Protein 3NEH (pdb70)

Solvent-accessible surface area: 24575 Å² total; per-residue (Å²): 97,26,74,0,2,0,3,3,0,9,0,0,61,45,17,25,60,8,183,74,136,50,75,7,66,54,8,134,100,0,9,0,4,20,93,43,1,74,96,0,84,0,25,0,0,0,0,0,1,23,13,55,109,108,40,57,121,130,72,16,58,124,54,0,53,67,0,16,54,24,0,110,123,105,0,14,145,52,46,45,49,1,65,26,0,94,120,21,55,29,8,112,115,22,61,164,96,44,8,0,0,2,2,9,2,19,0,2,46,8,1,28,196,53,64,81,54,0,40,90,12,8,89,28,2,2,10,4,0,3,0,1,60,28,49,45,24,67,0,2,1,0,31,77,53,155,166,26,36,13,19,58,176,38,0,87,57,0,1,125,27,0,23,113,86,85,4,4,0,11,5,2,15,9,3,75,104,0,2,86,45,0,17,147,78,4,100,24,5,2,0,4,2,1,1,0,68,64,56,2,37,18,28,12,6,10,54,50,126,10,1,119,20,0,36,156,55,92,0,0,0,1,0,0,0,23,2,23,18,1,22,84,49,13,83,7,50,19,64,24,0,1,126,1,0,43,26,0,28,135,34,53,0,59,147,8,0,2,0,0,0,13,0,6,37,18,92,71,62,0,143,23,0,65,32,0,5,67,0,35,42,2,7,104,34,0,119,176,75,32,79,127,147,50,2,63,7,2,0,9,108,6,3,34,101,29,11,7,181,113,24,69,0,2,0,2,3,0,8,0,0,59,48,16,13,67,8,146,71,146,50,75,3,61,67,7,130,77,0,9,0,3,17,83,49,2,75,97,0,92,0,26,0,0,0,1,0,1,23,14,56,112,106,39,64,117,132,72,19,56,120,32,0,51,58,0,18,54,24,0,93,124,92,0,15,137,43,53,50,49,5,78,27,0,85,118,21,54,28,9,121,114,24,69,170,91,50,6,0,1,2,2,8,3,16,0,2,43,8,1,28,190,52,68,79,52,0,40,88,10,11,87,28,2,2,10,5,0,2,0,1,60,23,50,47,23,86,0,2,1,0,29,48,58,177,164,18,29,13,19,60,158,36,0,49,58,0,1,122,19,0,24,99,88,82,4,4,0,11,5,3,14,10,2,78,125,0,3,96,69,0,4,135,80,12,107,23,8,3,0,3,3,1,0,0,67,63,41,2,69,13,44,11,5,8,57,44,103,11,1,83,8,0,36,138,68,103,0,1,0,0,0,0,0,30,4,23,14,1,21,89,63,9,51,6,40,17,63,28,0,2,128,0,0,41,36,0,28,138,39,52,0,65,153,11,0,1,0,0,0,12,0,5,38,14,79,53,62,0,118,23,0,72,34,0,5,67,0,38,54,2,8,110,40,0,100,163,79,31,79,130,104,48,3,54,1,2,1,11,68,4,3,62,105,38,14,9,192

Secondary structure (DSSP, 8-state):
---EEEEEE-HHHHHHHHTT---TTT-TT-SS-HHHHHHHTEEEEEEEE---TTS-GGGHHHHHHHHHHHIIIIITTSTTTEEE--SHHHHHT--TT-EEEEEEEESSGGGTT-HHHHHHHHHTTEEEEES-SSSB-SSBBBTT-TT---B-HHHHHHHHHHHHHT-EEE-TTB-HHHHHHHHHH-SSEEESS--BTTTS--TTSB-HHHHHHHHHTT-EEEE---HHHH-TTS--BHHHHHHHHHHHHHTT-GGGEEE---BTS-SS-BBTBSSGGGHHHHHHHHTTTS-HHHHHIIIIIHHHHT---/---EEEEEE-HHHHHHHHTTS--TTT-TT-SS-HHHHHHHTEEEEEEEE---TTS-TTTHHHHHHHHHHHIIIIITTGGGTEEE--SHHHHHT--TT-EEEEEEEE-SGGGTT-HHHHHHHHHTTEEEEES-SSSB-SSBBBTT-TT---B-HHHHHHHHHHHHHT-EEE-TTB-HHHHHHHHHH-SSEEESS--BTTTS--TTSB-HHHHHHHHHTT-EEEE---GGGT-SSS--BHHHHHHHHHHHHHTT-GGGEEE---BTS-SS-BBTBSSGGGHHHHHHHHTTTS-HHHHHIIIIIHHHTT---

B-factor: mean 29.88, std 7.83, range [18.22, 74.86]

Radius of gyration: 25.89 Å; Cα contacts (8 Å, |Δi|>4): 1404; chains: 2; bounding box: 66×72×47 Å

Sequence (618 aa):
SLRVIDTHCDALYKLQAGKGKYTFQDAEELDVNFERLIEAKMLLQGFAIFLDEDIPVEHKWKKAVEQVNIFKQHVLHKGGIIHHVKKWCDLENLPEDKIGAMLTLEGIEPIGRDLDKLTQLLDGGVLSVGLTWNNANLAADGIMEERGAGLTRFGKDIIHLLNERKVFTDVSHLSVKAFWETLEQAEFVIASHSNAKAICSHPRNLDDEQIKAMIEHHDAMIHVVFYPLFTTNNGVADTEDVIRHIDHICELGGLKNIGFGSDFDGIPDHVKGLEHVGKYQSFLETLEKHYTKEEIEGFASRNFLNHLPKSLRVIDTHCDALYKLQAGKGKYTFQDAEELDVNFERLIEAKMLLQGFAIFLDEDIPVEHKWKKAVEQVNIFKQHVLHKGGIIHHVKKWCDLENLPEDKIGAMLTLEGIEPIGRDLDKLTQLLDGGVLSVGLTWNNANLAADGIMEERGAGLTRFGKDIIHLLNERKVFTDVSHLSVKAFWETLEQAEFVIASHSNAKAICSHPRNLDDEQIKAMIEHDAMIHVVFYPLFTTNNGVADTEDVIRHIDHICELGGLKNIGFGSDFDGIPDHVKGLEHVGKYQSFLETLEKHYTKEEIEGFASRNFLNHLPK

CATH classification: 3.20.20.140

Structure (mmCIF, N/CA/C/O backbone):
data_3NEH
#
_entry.id   3NEH
#
_cell.length_a   53.834
_cell.length_b   79.453
_cell.length_c   152.014
_cell.angle_alpha   90.00
_cell.angle_beta   90.00
_cell.angle_gamma   90.00
#
_symmetry.space_group_name_H-M   'P 21 21 21'
#
loop_
_entity.id
_entity.type
_entity.pdbx_description
1 polymer 'Renal dipeptidase family protein'
2 non-polymer '(2R)-3-[(R)-[(1R)-1-amino-3-methylbutyl](hydroxy)phosphoryl]-2-methylpropanoic acid'
3 non-polymer 'ZINC ION'
4 water water
#
loop_
_atom_site.group_PDB
_atom_site.id
_atom_site.type_symbol
_atom_site.label_atom_id
_atom_site.label_alt_id
_atom_site.label_comp_id
_atom_site.label_asym_id
_atom_site.label_entity_id
_atom_site.label_seq_id
_atom_site.pdbx_PDB_ins_code
_atom_site.Cartn_x
_atom_site.Cartn_y
_atom_site.Cartn_z
_atom_site.occupancy
_atom_site.B_iso_or_equiv
_atom_site.auth_seq_id
_atom_site.auth_comp_id
_atom_site.auth_asym_id
_atom_site.auth_atom_id
_atom_site.pdbx_PDB_model_num
ATOM 1 N N . SER A 1 2 ? 20.796 -40.227 -23.108 1.00 43.78 2 SER A N 1
ATOM 2 C CA . SER A 1 2 ? 19.888 -39.094 -23.251 1.00 42.39 2 SER A CA 1
ATOM 3 C C . SER A 1 2 ? 18.470 -39.451 -22.808 1.00 42.48 2 SER A C 1
ATOM 4 O O . SER A 1 2 ? 18.130 -40.623 -22.650 1.00 43.41 2 SER A O 1
ATOM 7 N N . LEU A 1 3 ? 17.642 -38.431 -22.620 1.00 36.24 3 LEU A N 1
ATOM 8 C CA . LEU A 1 3 ? 16.274 -38.627 -22.154 1.00 32.46 3 LEU A CA 1
ATOM 9 C C . LEU A 1 3 ? 15.362 -37.757 -22.995 1.00 31.76 3 LEU A C 1
ATOM 10 O O . LEU A 1 3 ? 15.749 -36.656 -23.365 1.00 33.53 3 LEU A O 1
ATOM 15 N N . ARG A 1 4 ? 14.159 -38.245 -23.302 1.00 31.83 4 ARG A N 1
ATOM 16 C CA . ARG A 1 4 ? 13.181 -37.445 -24.040 1.00 28.89 4 ARG A CA 1
ATOM 17 C C . ARG A 1 4 ? 12.680 -36.288 -23.180 1.00 26.74 4 ARG A C 1
ATOM 18 O O . ARG A 1 4 ? 12.658 -36.385 -21.957 1.00 28.64 4 ARG A O 1
ATOM 26 N N . VAL A 1 5 ? 12.250 -35.209 -23.831 1.00 28.11 5 VAL A N 1
ATOM 27 C CA . VAL A 1 5 ? 11.864 -33.995 -23.116 1.00 26.72 5 VAL A CA 1
ATOM 28 C C . VAL A 1 5 ? 10.417 -33.588 -23.383 1.00 24.41 5 VAL A C 1
ATOM 29 O O . VAL A 1 5 ? 9.938 -33.667 -24.508 1.00 25.98 5 VAL A O 1
ATOM 33 N N . ILE A 1 6 ? 9.724 -33.167 -22.326 1.00 23.71 6 ILE A N 1
ATOM 34 C CA . ILE A 1 6 ? 8.433 -32.523 -22.465 1.00 24.16 6 ILE A CA 1
ATOM 35 C C . ILE A 1 6 ? 8.570 -31.090 -21.958 1.00 22.38 6 ILE A C 1
ATOM 36 O O . ILE A 1 6 ? 8.972 -30.855 -20.817 1.00 24.73 6 ILE A O 1
ATOM 41 N N . ASP A 1 7 ? 8.250 -30.132 -22.813 1.00 22.04 7 ASP A N 1
ATOM 42 C CA . ASP A 1 7 ? 8.319 -28.725 -22.418 1.00 22.85 7 ASP A CA 1
ATOM 43 C C . ASP A 1 7 ? 6.948 -28.128 -22.679 1.00 23.39 7 ASP A C 1
ATOM 44 O O . ASP A 1 7 ? 6.443 -28.216 -23.789 1.00 23.34 7 ASP A O 1
ATOM 49 N N . THR A 1 8 ? 6.329 -27.550 -21.652 1.00 21.57 8 THR A N 1
ATOM 50 C CA . THR A 1 8 ? 4.923 -27.157 -21.745 1.00 20.90 8 THR A CA 1
ATOM 51 C C . THR A 1 8 ? 4.642 -25.797 -22.364 1.00 24.62 8 THR A C 1
ATOM 52 O O . THR A 1 8 ? 3.479 -25.479 -22.619 1.00 24.42 8 THR A O 1
ATOM 56 N N . HIS A 1 9 ? 5.676 -24.995 -22.612 1.00 22.54 9 HIS A N 1
ATOM 57 C CA . HIS A 1 9 ? 5.421 -23.629 -23.060 1.00 24.82 9 HIS A CA 1
ATOM 58 C C . HIS A 1 9 ? 6.501 -22.939 -23.895 1.00 22.90 9 HIS A C 1
ATOM 59 O O . HIS A 1 9 ? 7.564 -22.607 -23.389 1.00 24.99 9 HIS A O 1
ATOM 66 N N . CYS A 1 10 ? 6.204 -22.704 -25.170 1.00 23.52 10 CYS A N 1
ATOM 67 C CA . CYS A 1 10 ? 7.021 -21.803 -25.969 1.00 25.63 10 CYS A CA 1
ATOM 68 C C . CYS A 1 10 ? 6.144 -20.829 -26.759 1.00 22.89 10 CYS A C 1
ATOM 69 O O . CYS A 1 10 ? 4.987 -21.112 -27.036 1.00 23.91 10 CYS A O 1
ATOM 72 N N . ASP A 1 11 ? 6.702 -19.676 -27.113 1.00 24.28 11 ASP A N 1
ATOM 73 C CA . ASP A 1 11 ? 5.962 -18.691 -27.880 1.00 25.82 11 ASP A CA 1
ATOM 74 C C . ASP A 1 11 ? 6.439 -18.597 -29.322 1.00 25.04 11 ASP A C 1
ATOM 75 O O . ASP A 1 11 ? 6.458 -17.519 -29.898 1.00 25.38 11 ASP A O 1
ATOM 80 N N . ALA A 1 12 ? 6.807 -19.732 -29.904 1.00 25.73 12 ALA A N 1
ATOM 81 C CA . ALA A 1 12 ? 7.177 -19.769 -31.317 1.00 25.90 12 ALA A CA 1
ATOM 82 C C . ALA A 1 12 ? 6.097 -19.187 -32.237 1.00 25.96 12 ALA A C 1
ATOM 83 O O . ALA A 1 12 ? 6.416 -18.542 -33.235 1.00 27.13 12 ALA A O 1
ATOM 85 N N . LEU A 1 13 ? 4.826 -19.423 -31.919 1.00 24.60 13 LEU A N 1
ATOM 86 C CA . LEU A 1 13 ? 3.752 -18.955 -32.795 1.00 24.73 13 LEU A CA 1
ATOM 87 C C . LEU A 1 13 ? 3.665 -17.423 -32.796 1.00 24.89 13 LEU A C 1
ATOM 88 O O . LEU A 1 13 ? 3.562 -16.802 -33.846 1.00 25.73 13 LEU A O 1
ATOM 93 N N . TYR A 1 14 ? 3.697 -16.821 -31.612 1.00 24.23 14 TYR A N 1
ATOM 94 C CA . TYR A 1 14 ? 3.749 -15.359 -31.504 1.00 25.54 14 TYR A CA 1
ATOM 95 C C . TYR A 1 14 ? 4.940 -14.800 -32.297 1.00 28.86 14 TYR A C 1
ATOM 96 O O . TYR A 1 14 ? 4.819 -13.795 -32.998 1.00 29.16 14 TYR A O 1
ATOM 105 N N . LYS A 1 15 ? 6.086 -15.464 -32.187 1.00 25.83 15 LYS A N 1
ATOM 106 C CA . LYS A 1 15 ? 7.308 -14.982 -32.826 1.00 28.43 15 LYS A CA 1
ATOM 107 C C . LYS A 1 15 ? 7.260 -15.145 -34.346 1.00 31.81 15 LYS A C 1
ATOM 108 O O . LYS A 1 15 ? 7.576 -14.215 -35.083 1.00 32.12 15 LYS A O 1
ATOM 114 N N . LEU A 1 16 ? 6.856 -16.324 -34.812 1.00 28.86 16 LEU A N 1
ATOM 115 C CA . LEU A 1 16 ? 6.659 -16.543 -36.243 1.00 27.43 16 LEU A CA 1
ATOM 116 C C . LEU A 1 16 ? 5.669 -15.532 -36.806 1.00 31.31 16 LEU A C 1
ATOM 117 O O . LEU A 1 16 ? 5.881 -14.967 -37.885 1.00 29.90 16 LEU A O 1
ATOM 122 N N . GLN A 1 17 ? 4.585 -15.291 -36.077 1.00 28.10 17 GLN A N 1
ATOM 123 C CA . GLN A 1 17 ? 3.587 -14.343 -36.546 1.00 29.06 17 GLN A CA 1
A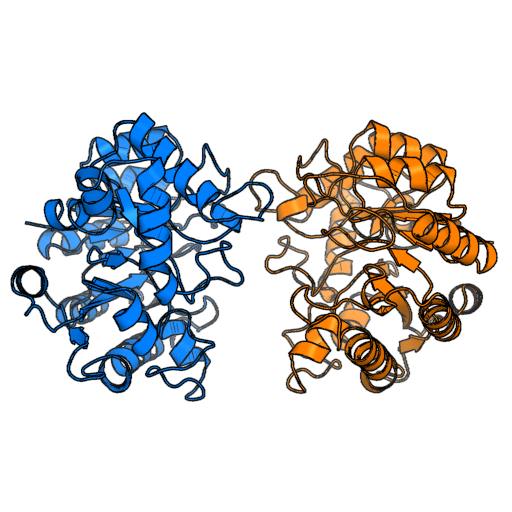TOM 124 C C . GLN A 1 17 ? 4.190 -12.947 -36.672 1.00 30.71 17 GLN A C 1
ATOM 125 O O . GLN A 1 17 ? 3.992 -12.256 -37.671 1.00 30.85 17 GLN A O 1
ATOM 131 N N . ALA A 1 18 ? 4.930 -12.540 -35.650 1.00 30.50 18 ALA A N 1
ATOM 132 C CA . ALA A 1 18 ? 5.520 -11.208 -35.619 1.00 33.71 18 ALA A CA 1
ATOM 133 C C . ALA A 1 18 ? 6.552 -11.057 -36.724 1.00 34.77 18 ALA A C 1
ATOM 134 O O . ALA A 1 18 ? 6.749 -9.966 -37.247 1.00 34.20 18 ALA A O 1
ATOM 136 N N . GLY A 1 19 ? 7.194 -12.167 -37.076 1.00 33.10 19 GLY A N 1
ATOM 137 C CA . GLY A 1 19 ? 8.265 -12.170 -38.054 1.00 38.97 19 GLY A CA 1
ATOM 138 C C . GLY A 1 19 ? 7.789 -11.904 -39.468 1.00 39.01 19 GLY A C 1
ATOM 139 O O . GLY A 1 19 ? 8.566 -11.479 -40.317 1.00 41.38 19 GLY A O 1
ATOM 140 N N . LYS A 1 20 ? 6.512 -12.165 -39.719 1.00 36.86 20 LYS A N 1
ATOM 141 C CA . LYS A 1 20 ? 5.905 -11.908 -41.026 1.00 40.92 20 LYS A CA 1
ATOM 142 C C . LYS A 1 20 ? 6.601 -12.643 -42.170 1.00 41.99 20 LYS A C 1
ATOM 143 O O . LYS A 1 20 ? 6.780 -12.094 -43.263 1.00 42.45 20 LYS A O 1
ATOM 149 N N . GLY A 1 21 ? 6.990 -13.888 -41.915 1.00 41.79 21 GLY A N 1
ATOM 150 C CA . GLY A 1 21 ? 7.581 -14.733 -42.936 1.00 42.96 21 GLY A CA 1
ATOM 151 C C . GLY A 1 21 ? 9.090 -14.647 -43.029 1.00 44.12 21 GLY A C 1
ATOM 152 O O . GLY A 1 21 ? 9.701 -15.288 -43.886 1.00 50.48 21 GLY A O 1
ATOM 153 N N . LYS A 1 22 ? 9.703 -13.859 -42.155 1.00 44.92 22 LYS A N 1
ATOM 154 C CA . LYS A 1 22 ? 11.153 -13.703 -42.179 1.00 45.87 22 LYS A CA 1
ATOM 155 C C . LYS A 1 22 ? 11.858 -14.882 -41.518 1.00 45.09 22 LYS A C 1
ATOM 156 O O . LYS A 1 22 ? 13.040 -15.120 -41.761 1.00 44.82 22 LYS A O 1
ATOM 162 N N . TYR A 1 23 ? 11.133 -15.615 -40.677 1.00 44.85 23 TYR A N 1
ATOM 163 C CA . TYR A 1 23 ? 11.721 -16.745 -39.966 1.00 43.49 23 TYR A CA 1
ATOM 164 C C . TYR A 1 23 ? 11.299 -18.067 -40.581 1.00 43.96 23 TYR A C 1
ATOM 165 O O . TYR A 1 23 ? 10.104 -18.326 -40.748 1.00 45.94 23 TYR A O 1
ATOM 174 N N . THR A 1 24 ? 12.278 -18.903 -40.908 1.00 42.23 24 THR A N 1
ATOM 175 C CA . THR A 1 24 ? 11.995 -20.267 -41.333 1.00 40.62 24 THR A CA 1
ATOM 176 C C . THR A 1 24 ? 12.074 -21.212 -40.131 1.00 38.59 24 THR A C 1
ATOM 177 O O . THR A 1 24 ? 13.126 -21.358 -39.499 1.00 36.20 24 THR A O 1
ATOM 181 N N . PHE A 1 25 ? 10.949 -21.841 -39.805 1.00 38.77 25 PHE A N 1
ATOM 182 C CA . PHE A 1 25 ? 10.888 -22.703 -38.628 1.00 34.36 25 PHE A CA 1
ATOM 183 C C . PHE A 1 25 ? 11.858 -23.877 -38.714 1.00 30.49 25 PHE A C 1
ATOM 184 O O . PHE A 1 25 ? 12.277 -24.418 -37.694 1.00 28.87 25 PHE A O 1
ATOM 192 N N . GLN A 1 26 ? 12.222 -24.272 -39.931 1.00 33.30 26 GLN A N 1
ATOM 193 C CA . GLN A 1 26 ? 13.177 -25.363 -40.100 1.00 31.47 26 GLN A CA 1
ATOM 194 C C . GLN A 1 26 ? 14.477 -25.166 -39.309 1.00 32.82 26 GLN A C 1
ATOM 195 O O . GLN A 1 26 ? 14.974 -26.097 -38.675 1.00 27.55 26 GLN A O 1
ATOM 201 N N . ASP A 1 27 ? 15.033 -23.960 -39.351 1.00 33.16 27 ASP A N 1
ATOM 202 C CA . ASP A 1 27 ? 16.380 -23.768 -38.820 1.00 33.93 27 ASP A CA 1
ATOM 203 C C . ASP A 1 27 ? 16.776 -22.329 -38.501 1.00 37.44 27 ASP A C 1
ATOM 204 O O . ASP A 1 27 ? 17.956 -22.057 -38.292 1.00 37.56 27 ASP A O 1
ATOM 209 N N . ALA A 1 28 ? 15.813 -21.413 -38.455 1.00 35.81 28 ALA A N 1
ATOM 210 C CA . ALA A 1 28 ? 16.136 -20.017 -38.159 1.00 39.96 28 ALA A CA 1
ATOM 211 C C . ALA A 1 28 ? 16.837 -19.908 -36.805 1.00 41.55 28 ALA A C 1
ATOM 212 O O . ALA A 1 28 ? 16.307 -20.360 -35.787 1.00 37.22 28 ALA A O 1
ATOM 214 N N . GLU A 1 29 ? 18.032 -19.325 -36.798 1.00 40.02 29 GLU A N 1
ATOM 215 C CA . GLU A 1 29 ? 18.802 -19.199 -35.561 1.00 41.20 29 GLU A CA 1
ATOM 216 C C . GLU A 1 29 ? 18.127 -18.295 -34.529 1.00 38.99 29 GLU A C 1
ATOM 217 O O . GLU A 1 29 ? 18.328 -18.463 -33.321 1.00 38.13 29 GLU A O 1
ATOM 223 N N . GLU A 1 30 ? 17.321 -17.348 -35.000 1.00 40.67 30 GLU A N 1
ATOM 224 C CA . GLU A 1 30 ? 16.651 -16.409 -34.104 1.00 43.01 30 GLU A CA 1
ATOM 225 C C . GLU A 1 30 ? 15.462 -17.037 -33.383 1.00 42.89 30 GLU A C 1
ATOM 226 O O . GLU A 1 30 ? 14.902 -16.440 -32.460 1.00 40.24 30 GLU A O 1
ATOM 232 N N . LEU A 1 31 ? 15.062 -18.230 -33.816 1.00 36.05 31 LEU A N 1
ATOM 233 C CA . LEU A 1 31 ? 13.975 -18.950 -33.149 1.00 35.13 31 LEU A CA 1
ATOM 234 C C . LEU A 1 31 ? 14.549 -19.887 -32.098 1.00 32.80 31 LEU A C 1
ATOM 235 O O . LEU A 1 31 ? 15.252 -20.832 -32.436 1.00 33.38 31 LEU A O 1
ATOM 240 N N . ASP A 1 32 ? 14.244 -19.625 -30.827 1.00 31.20 32 ASP A N 1
ATOM 241 C CA . ASP A 1 32 ? 14.710 -20.464 -29.734 1.00 27.22 32 ASP A CA 1
ATOM 242 C C . ASP A 1 32 ? 14.244 -21.895 -29.937 1.00 26.75 32 ASP A C 1
ATOM 243 O O . ASP A 1 32 ? 14.932 -22.838 -29.553 1.00 27.09 32 ASP A O 1
ATOM 248 N N . VAL A 1 33 ? 13.044 -22.041 -30.493 1.00 23.86 33 VAL A N 1
ATOM 249 C CA . VAL A 1 33 ? 12.510 -23.346 -30.863 1.00 26.52 33 VAL A CA 1
ATOM 250 C C . VAL A 1 33 ? 12.391 -23.394 -32.383 1.00 26.96 33 VAL A C 1
ATOM 251 O O . VAL A 1 33 ? 11.655 -22.616 -32.975 1.00 28.58 33 VAL A O 1
ATOM 255 N N . ASN A 1 34 ? 13.144 -24.289 -33.006 1.00 26.38 34 ASN A N 1
ATOM 256 C CA . ASN A 1 34 ? 12.980 -24.573 -34.426 1.00 22.81 34 ASN A CA 1
ATOM 257 C C . ASN A 1 34 ? 13.143 -26.071 -34.652 1.00 27.28 34 ASN A C 1
ATOM 258 O O . ASN A 1 34 ? 13.513 -26.796 -33.729 1.00 26.76 34 ASN A O 1
ATOM 263 N N . PHE A 1 35 ? 12.868 -26.533 -35.865 1.00 27.31 35 PHE A N 1
ATOM 264 C CA . PHE A 1 35 ? 12.830 -27.969 -36.135 1.00 27.06 35 PHE A CA 1
ATOM 265 C C . PHE A 1 35 ? 14.145 -28.665 -35.777 1.00 26.60 35 PHE A C 1
ATOM 266 O O . PHE A 1 35 ? 14.149 -29.665 -35.065 1.00 27.30 35 PHE A O 1
ATOM 274 N N . GLU A 1 36 ? 15.267 -28.147 -36.265 1.00 29.94 36 GLU A N 1
ATOM 275 C CA . GLU A 1 36 ? 16.558 -28.765 -35.973 1.00 27.59 36 GLU A CA 1
ATOM 276 C C . GLU A 1 36 ? 16.863 -28.829 -34.474 1.00 27.69 36 GLU A C 1
ATOM 277 O O . GLU A 1 36 ? 17.397 -29.825 -33.972 1.00 27.43 36 GLU A O 1
ATOM 283 N N . ARG A 1 37 ? 16.520 -27.763 -33.762 1.00 27.01 37 ARG A N 1
ATOM 284 C CA . ARG A 1 37 ? 16.771 -27.695 -32.329 1.00 27.70 37 ARG A CA 1
ATOM 285 C C . ARG A 1 37 ? 15.882 -28.634 -31.526 1.00 25.57 37 ARG A C 1
ATOM 286 O O . ARG A 1 37 ? 16.330 -29.205 -30.526 1.00 26.63 37 ARG A O 1
ATOM 294 N N . LEU A 1 38 ? 14.629 -28.791 -31.950 1.00 26.78 38 LEU A N 1
ATOM 295 C CA . LEU A 1 38 ? 13.732 -29.752 -31.299 1.00 25.95 38 LEU A CA 1
ATOM 296 C C . LEU A 1 38 ? 14.290 -31.166 -31.458 1.00 27.36 38 LEU A C 1
ATOM 297 O O . LEU A 1 38 ? 14.237 -31.986 -30.537 1.00 24.56 38 LEU A O 1
ATOM 302 N N . ILE A 1 39 ? 14.845 -31.447 -32.633 1.00 28.06 39 ILE A N 1
ATOM 303 C CA . ILE A 1 39 ? 15.521 -32.725 -32.851 1.00 31.02 39 ILE A CA 1
ATOM 304 C C . ILE A 1 39 ? 16.705 -32.896 -31.910 1.00 27.73 39 ILE A C 1
ATOM 305 O O . ILE A 1 39 ? 16.873 -33.949 -31.284 1.00 26.97 39 ILE A O 1
ATOM 310 N N . GLU A 1 40 ? 17.531 -31.856 -31.811 1.00 27.40 40 GLU A N 1
ATOM 311 C CA . GLU A 1 40 ? 18.689 -31.869 -30.917 1.00 27.89 40 GLU A CA 1
ATOM 312 C C . GLU A 1 40 ? 18.272 -32.112 -29.468 1.00 30.21 40 GLU A C 1
ATOM 313 O O . GLU A 1 40 ? 18.955 -32.818 -28.718 1.00 28.11 40 GLU A O 1
ATOM 319 N N . ALA A 1 41 ? 17.145 -31.519 -29.083 1.00 27.04 41 ALA A N 1
ATOM 320 C CA . ALA A 1 41 ? 16.614 -31.636 -27.723 1.00 26.82 41 ALA A CA 1
ATOM 321 C C . ALA A 1 41 ? 16.100 -33.037 -27.406 1.00 26.02 41 ALA A C 1
ATOM 322 O O . ALA A 1 41 ? 15.897 -33.372 -26.238 1.00 27.87 41 ALA A O 1
ATOM 324 N N . LYS A 1 42 ? 15.874 -33.837 -28.444 1.00 27.42 42 LYS A N 1
ATOM 325 C CA . LYS A 1 42 ? 15.182 -35.118 -28.307 1.00 29.38 42 LYS A CA 1
ATOM 326 C C . LYS A 1 42 ? 13.791 -34.882 -27.718 1.00 28.46 42 LYS A C 1
ATOM 327 O O . LYS A 1 42 ? 13.314 -35.638 -26.861 1.00 28.84 42 LYS A O 1
ATOM 333 N N . MET A 1 43 ? 13.150 -33.815 -28.179 1.00 26.15 43 MET A N 1
ATOM 334 C CA . MET A 1 43 ? 11.837 -33.438 -27.672 1.00 24.99 43 MET A CA 1
ATOM 335 C C . MET A 1 43 ? 10.813 -34.549 -27.888 1.00 29.38 43 MET A C 1
ATOM 336 O O . MET A 1 43 ? 10.779 -35.177 -28.948 1.00 28.15 43 MET A O 1
ATOM 341 N N . LEU A 1 44 ? 9.997 -34.791 -26.861 1.00 27.68 44 LEU A N 1
ATOM 342 C CA . LEU A 1 44 ? 8.883 -35.736 -26.918 1.00 26.75 44 LEU A CA 1
ATOM 343 C C . LEU A 1 44 ? 7.568 -34.982 -27.125 1.00 26.50 44 LEU A C 1
ATOM 344 O O . LEU A 1 44 ? 6.707 -35.412 -27.897 1.00 26.48 44 LEU A O 1
ATOM 349 N N . LEU A 1 45 ? 7.420 -33.852 -26.437 1.00 23.40 45 LEU A N 1
ATOM 350 C CA . LEU A 1 45 ? 6.217 -33.030 -26.566 1.00 21.96 45 LEU A CA 1
ATOM 351 C C . LEU A 1 45 ? 6.561 -31.580 -26.268 1.00 22.26 45 LEU A C 1
ATOM 352 O O . LEU A 1 45 ? 7.084 -31.271 -25.196 1.00 27.28 45 LEU A O 1
ATOM 357 N N . GLN A 1 46 ? 6.275 -30.704 -27.219 1.00 23.08 46 GLN A N 1
ATOM 358 C CA . GLN A 1 46 ? 6.422 -29.269 -27.025 1.00 23.69 46 GLN A CA 1
ATOM 359 C C . GLN A 1 46 ? 5.050 -28.608 -27.041 1.00 25.90 46 GLN A C 1
ATOM 360 O O . GLN A 1 46 ? 4.249 -28.835 -27.958 1.00 23.96 46 GLN A O 1
ATOM 366 N N . GLY A 1 47 ? 4.787 -27.786 -26.030 1.00 23.29 47 GLY A N 1
ATOM 367 C CA . GLY A 1 47 ? 3.572 -26.998 -26.005 1.00 24.73 47 GLY A CA 1
ATOM 368 C C . GLY A 1 47 ? 3.787 -25.698 -26.752 1.00 24.44 47 GLY A C 1
ATOM 369 O O . GLY A 1 47 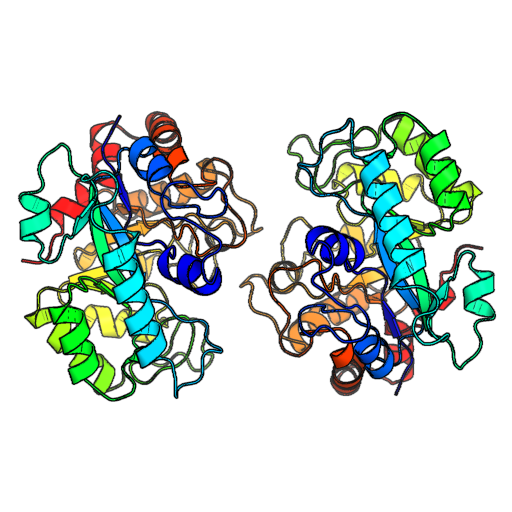? 4.764 -24.990 -26.495 1.00 24.18 47 GLY A O 1
ATOM 370 N N . PHE A 1 48 ? 2.883 -25.396 -27.682 1.00 23.05 48 PHE A N 1
ATOM 371 C CA . PHE A 1 48 ? 2.940 -24.156 -28.447 1.00 23.29 48 PHE A CA 1
ATOM 372 C C . PHE A 1 48 ? 1.796 -23.248 -28.032 1.00 22.73 48 PHE A C 1
ATOM 373 O O . PHE A 1 48 ? 0.641 -23.496 -28.389 1.00 24.04 48 PHE A O 1
ATOM 381 N N . ALA A 1 49 ? 2.120 -22.189 -27.294 1.00 24.08 49 ALA A N 1
ATOM 382 C CA . ALA A 1 49 ? 1.109 -21.258 -26.812 1.00 26.23 49 ALA A CA 1
ATOM 383 C C . ALA A 1 49 ? 0.518 -20.429 -27.938 1.00 26.88 49 ALA A C 1
ATOM 384 O O . ALA A 1 49 ? 1.226 -20.030 -28.871 1.00 24.03 49 ALA A O 1
ATOM 386 N N . ILE A 1 50 ? -0.785 -20.186 -27.841 1.00 23.11 50 ILE A N 1
ATOM 387 C CA . ILE A 1 50 ? -1.468 -19.220 -28.692 1.00 22.36 50 ILE A CA 1
ATOM 388 C C . ILE A 1 50 ? -1.559 -17.940 -27.862 1.00 22.37 50 ILE A C 1
ATOM 389 O O . ILE A 1 50 ? -2.220 -17.921 -26.822 1.00 23.10 50 ILE A O 1
ATOM 394 N N . PHE A 1 51 ? -0.905 -16.876 -28.313 1.00 22.85 51 PHE A N 1
ATOM 395 C CA . PHE A 1 51 ? -0.808 -15.658 -27.507 1.00 23.72 51 PHE A CA 1
ATOM 396 C C . PHE A 1 51 ? -0.677 -14.417 -28.378 1.00 26.28 51 PHE A C 1
ATOM 397 O O . PHE A 1 51 ? 0.178 -14.357 -29.270 1.00 25.67 51 PHE A O 1
ATOM 405 N N . LEU A 1 52 ? -1.522 -13.425 -28.110 1.00 26.02 52 LEU A N 1
ATOM 406 C CA . LEU A 1 52 ? -1.477 -12.171 -28.849 1.00 25.66 52 LEU A CA 1
ATOM 407 C C . LEU A 1 52 ? -1.009 -11.011 -27.968 1.00 31.55 52 LEU A C 1
ATOM 408 O O . LEU A 1 52 ? -1.423 -10.884 -26.811 1.00 31.27 52 LEU A O 1
ATOM 413 N N . ASP A 1 53 ? -0.148 -10.174 -28.536 1.00 28.92 53 ASP A N 1
ATOM 414 C CA . ASP A 1 53 ? 0.264 -8.925 -27.919 1.00 35.47 53 ASP A CA 1
ATOM 415 C C . ASP A 1 53 ? -0.950 -8.210 -27.353 1.00 35.65 53 ASP A C 1
ATOM 416 O O . ASP A 1 53 ? -2.018 -8.190 -27.968 1.00 33.18 53 ASP A O 1
ATOM 421 N N . GLU A 1 54 ? -0.786 -7.606 -26.186 1.00 39.74 54 GLU A N 1
ATOM 422 C CA . GLU A 1 54 ? -1.912 -6.972 -25.518 1.00 42.15 54 GLU A CA 1
ATOM 423 C C . GLU A 1 54 ? -2.455 -5.822 -26.354 1.00 42.26 54 GLU A C 1
ATOM 424 O O . GLU A 1 54 ? -3.528 -5.298 -26.068 1.00 45.87 54 GLU A O 1
ATOM 430 N N . ASP A 1 55 ? -1.718 -5.445 -27.395 1.00 39.93 55 ASP A N 1
ATOM 431 C CA . ASP A 1 55 ? -2.104 -4.314 -28.228 1.00 45.84 55 ASP A CA 1
ATOM 432 C C . ASP A 1 55 ? -2.905 -4.687 -29.486 1.00 47.27 55 ASP A C 1
ATOM 433 O O . ASP A 1 55 ? -3.454 -3.804 -30.148 1.00 47.99 55 ASP A O 1
ATOM 438 N N . ILE A 1 56 ? -2.957 -5.972 -29.836 1.00 36.39 56 ILE A N 1
ATOM 439 C CA . ILE A 1 56 ? -3.916 -6.416 -30.843 1.00 36.05 56 ILE A CA 1
ATOM 440 C C . ILE A 1 56 ? -5.289 -6.067 -30.295 1.00 34.17 56 ILE A C 1
ATOM 441 O O . ILE A 1 56 ? -5.643 -6.521 -29.206 1.00 36.68 56 ILE A O 1
ATOM 446 N N . PRO A 1 57 ? -6.065 -5.258 -31.035 1.00 33.93 57 PRO A N 1
ATOM 447 C CA . PRO A 1 57 ? -7.357 -4.766 -30.535 1.00 32.63 57 PRO A CA 1
ATOM 448 C C . PRO A 1 57 ? -8.334 -5.906 -30.314 1.00 32.48 57 PRO A C 1
ATOM 449 O O . PRO A 1 57 ? -8.210 -6.970 -30.928 1.00 28.29 57 PRO A O 1
ATOM 453 N N . VAL A 1 58 ? -9.324 -5.669 -29.462 1.00 30.26 58 VAL A N 1
ATOM 454 C CA . VAL A 1 58 ? -10.306 -6.682 -29.159 1.00 30.41 58 VAL A CA 1
ATOM 455 C C . VAL A 1 58 ? -11.001 -7.200 -30.425 1.00 32.81 58 VAL A C 1
ATOM 456 O O . VAL A 1 58 ? -11.322 -8.389 -30.536 1.00 33.96 58 VAL A O 1
ATOM 460 N N . GLU A 1 59 ? -11.208 -6.319 -31.397 1.00 31.39 59 GLU A N 1
ATOM 461 C CA . GLU A 1 59 ? -11.952 -6.711 -32.586 1.00 34.40 59 GLU A CA 1
ATOM 462 C C . GLU A 1 59 ? -11.137 -7.586 -33.548 1.00 32.56 59 GLU A C 1
ATOM 463 O O . GLU A 1 59 ? -11.687 -8.158 -34.490 1.00 31.27 59 GLU A O 1
ATOM 469 N N . HIS A 1 60 ? -9.834 -7.706 -33.305 1.00 29.86 60 HIS A N 1
ATOM 470 C CA . HIS A 1 60 ? -9.000 -8.541 -34.166 1.00 29.43 60 HIS A CA 1
ATOM 471 C C . HIS A 1 60 ? -8.379 -9.743 -33.454 1.00 28.87 60 HIS A C 1
ATOM 472 O O . HIS A 1 60 ? -7.678 -10.537 -34.079 1.00 26.07 60 HIS A O 1
ATOM 479 N N . LYS A 1 61 ? -8.637 -9.892 -32.158 1.00 26.17 61 LYS A N 1
ATOM 480 C CA . LYS A 1 61 ? -7.932 -10.923 -31.392 1.00 27.16 61 LYS A CA 1
ATOM 481 C C . LYS A 1 61 ? -8.244 -12.333 -31.895 1.00 25.24 61 LYS A C 1
ATOM 482 O O . LYS A 1 61 ? -7.350 -13.175 -31.989 1.00 26.50 61 LYS A O 1
ATOM 488 N N . TRP A 1 62 ? -9.507 -12.592 -32.212 1.00 25.06 62 TRP A N 1
ATOM 489 C CA . TRP A 1 62 ? -9.896 -13.928 -32.669 1.00 27.61 62 TRP A CA 1
ATOM 490 C C . TRP A 1 62 ? -9.228 -14.276 -33.995 1.00 28.13 62 TRP A C 1
ATOM 491 O O . TRP A 1 62 ? -8.634 -15.346 -34.130 1.00 24.59 62 TRP A O 1
ATOM 502 N N . LYS A 1 63 ? -9.337 -13.374 -34.967 1.00 26.32 63 LYS A N 1
ATOM 503 C CA . LYS A 1 63 ? -8.690 -13.547 -36.268 1.00 25.97 63 LYS A CA 1
ATOM 504 C C . LYS A 1 63 ? -7.197 -13.853 -36.124 1.00 28.31 63 LYS A C 1
ATOM 505 O O . LYS A 1 63 ? -6.681 -14.778 -36.760 1.00 28.30 63 LYS A O 1
ATOM 511 N N . LYS A 1 64 ? -6.508 -13.080 -35.286 1.00 25.49 64 LYS A N 1
ATOM 512 C CA . LYS A 1 64 ? -5.057 -13.245 -35.116 1.00 25.24 64 LYS A CA 1
ATOM 513 C C . LYS A 1 64 ? -4.709 -14.565 -34.423 1.00 24.56 64 LYS A C 1
ATOM 514 O O . LYS A 1 64 ? -3.679 -15.172 -34.716 1.00 26.12 64 LYS A O 1
ATOM 520 N N . ALA A 1 65 ? -5.575 -15.008 -33.520 1.00 25.79 65 ALA A N 1
ATOM 521 C CA . ALA A 1 65 ? -5.401 -16.306 -32.876 1.00 25.11 65 ALA A CA 1
ATOM 522 C C . ALA A 1 65 ? -5.560 -17.428 -33.904 1.00 26.50 65 ALA A C 1
ATOM 523 O O . ALA A 1 65 ? -4.756 -18.358 -33.953 1.00 25.56 65 ALA A O 1
ATOM 525 N N . VAL A 1 66 ? -6.595 -17.337 -34.729 1.00 26.43 66 VAL A N 1
ATOM 526 C CA . VAL A 1 66 ? -6.815 -18.337 -35.770 1.00 25.21 66 VAL A CA 1
ATOM 527 C C . VAL A 1 66 ? -5.613 -18.359 -36.720 1.00 26.33 66 VAL A C 1
ATOM 528 O O . VAL A 1 66 ? -5.166 -19.419 -37.152 1.00 25.37 66 VAL A O 1
ATOM 532 N N . GLU A 1 67 ? -5.078 -17.183 -37.010 1.00 24.78 67 GLU A N 1
ATOM 533 C CA . GLU A 1 67 ? -3.853 -17.066 -37.793 1.00 25.94 67 GLU A CA 1
ATOM 534 C C . GLU A 1 67 ? -2.692 -17.842 -37.171 1.00 27.02 67 GLU A C 1
ATOM 535 O O . GLU A 1 67 ? -1.935 -18.505 -37.873 1.00 26.27 67 GLU A O 1
ATOM 541 N N . GLN A 1 68 ? -2.541 -17.756 -35.853 1.00 25.04 68 GLN A N 1
ATOM 542 C CA . GLN A 1 68 ? -1.488 -18.511 -35.183 1.00 23.31 68 GLN A CA 1
ATOM 543 C C . GLN A 1 68 ? -1.728 -20.009 -35.302 1.00 24.07 68 GLN A C 1
ATOM 544 O O . GLN A 1 68 ? -0.789 -20.774 -35.498 1.00 24.97 68 GLN A O 1
ATOM 550 N N . VAL A 1 69 ? -2.983 -20.429 -35.181 1.00 24.19 69 VAL A N 1
ATOM 551 C CA . VAL A 1 69 ? -3.299 -21.845 -35.332 1.00 21.20 69 VAL A CA 1
ATOM 552 C C . VAL A 1 69 ? -2.951 -22.274 -36.768 1.00 28.01 69 VAL A C 1
ATOM 553 O O . VAL A 1 69 ? -2.445 -23.373 -37.001 1.00 27.20 69 VAL A O 1
ATOM 557 N N . ASN A 1 70 ? -3.204 -21.394 -37.726 1.00 23.66 70 ASN A N 1
ATOM 558 C CA . ASN A 1 70 ? -2.862 -21.700 -39.115 1.00 27.72 70 ASN A CA 1
ATOM 559 C C . ASN A 1 70 ? -1.355 -21.754 -39.380 1.00 30.76 70 ASN A C 1
ATOM 560 O O . ASN A 1 70 ? -0.878 -22.601 -40.144 1.00 30.86 70 ASN A O 1
ATOM 565 N N . ILE A 1 71 ? -0.608 -20.859 -38.740 1.00 25.25 71 ILE A N 1
ATOM 566 C CA . ILE A 1 71 ? 0.855 -20.918 -38.766 1.00 26.62 71 ILE A CA 1
ATOM 567 C C . ILE A 1 71 ? 1.337 -22.253 -38.223 1.00 28.67 71 ILE A C 1
ATOM 568 O O . ILE A 1 71 ? 2.218 -22.881 -38.804 1.00 27.55 71 ILE A O 1
ATOM 573 N N . PHE A 1 72 ? 0.760 -22.679 -37.101 1.00 25.03 72 PHE A N 1
ATOM 574 C CA . PHE A 1 72 ? 1.060 -23.985 -36.511 1.00 26.88 72 PHE A CA 1
ATOM 575 C C . PHE A 1 72 ? 0.838 -25.124 -37.518 1.00 29.48 72 PHE A C 1
ATOM 576 O O . PHE A 1 72 ? 1.700 -25.987 -37.701 1.00 29.57 72 PHE A O 1
ATOM 584 N N . LYS A 1 73 ? -0.316 -25.109 -38.178 1.00 26.99 73 LYS A N 1
ATOM 585 C CA . LYS A 1 73 ? -0.698 -26.173 -39.100 1.00 29.84 73 LYS A CA 1
ATOM 586 C C . LYS A 1 73 ? 0.145 -26.162 -40.370 1.00 32.49 73 LYS A C 1
ATOM 587 O O . LYS A 1 73 ? 0.484 -27.209 -40.921 1.00 31.31 73 LYS A O 1
ATOM 593 N N . GLN A 1 74 ? 0.463 -24.972 -40.852 1.00 28.72 74 GLN A N 1
ATOM 594 C CA . GLN A 1 74 ? 1.136 -24.860 -42.144 1.00 32.74 74 GLN A CA 1
ATOM 595 C C . GLN A 1 74 ? 2.664 -24.876 -42.075 1.00 33.90 74 GLN A C 1
ATOM 596 O O . GLN A 1 74 ? 3.325 -25.348 -43.003 1.00 34.96 74 GLN A O 1
ATOM 602 N N . HIS A 1 75 ? 3.229 -24.373 -40.985 1.00 32.00 75 HIS A N 1
ATOM 603 C CA . HIS A 1 75 ? 4.674 -24.155 -40.928 1.00 34.10 75 HIS A CA 1
ATOM 604 C C . HIS A 1 75 ? 5.389 -24.954 -39.847 1.00 35.54 75 HIS A C 1
ATOM 605 O O . HIS A 1 75 ? 6.582 -25.277 -39.974 1.00 32.05 75 HIS A O 1
ATOM 612 N N . VAL A 1 76 ? 4.657 -25.302 -38.794 1.00 28.35 76 VAL A N 1
ATOM 613 C CA . VAL A 1 76 ? 5.213 -26.152 -37.758 1.00 29.68 76 VAL A CA 1
ATOM 614 C C . VAL A 1 76 ? 4.892 -27.610 -38.036 1.00 33.73 76 VAL A C 1
ATOM 615 O O . VAL A 1 76 ? 5.784 -28.451 -38.100 1.00 33.36 76 VAL A O 1
ATOM 619 N N . LEU A 1 77 ? 3.606 -27.907 -38.188 1.00 33.72 77 LEU A N 1
ATOM 620 C CA . LEU A 1 77 ? 3.152 -29.280 -38.355 1.00 36.90 77 LEU A CA 1
ATOM 621 C C . LEU A 1 77 ? 3.664 -29.933 -39.620 1.00 42.81 77 LEU A C 1
ATOM 622 O O . LEU A 1 77 ? 3.834 -29.279 -40.648 1.00 40.14 77 LEU A O 1
ATOM 627 N N . HIS A 1 78 ? 3.871 -31.244 -39.526 1.00 47.24 78 HIS A N 1
ATOM 628 C CA . HIS A 1 78 ? 4.400 -32.044 -40.621 1.00 54.16 78 HIS A CA 1
ATOM 629 C C . HIS A 1 78 ? 5.679 -31.405 -41.126 1.00 55.47 78 HIS A C 1
ATOM 630 O O . HIS A 1 78 ? 5.991 -31.451 -42.319 1.00 58.67 78 HIS A O 1
ATOM 637 N N . LYS A 1 79 ? 6.396 -30.783 -40.190 1.00 53.71 79 LYS A N 1
ATOM 638 C CA . LYS A 1 79 ? 7.772 -30.375 -40.405 1.00 51.70 79 LYS A CA 1
ATOM 639 C C . LYS A 1 79 ? 8.592 -31.645 -40.232 1.00 52.88 79 LYS A C 1
ATOM 640 O O . LYS A 1 79 ? 8.559 -32.280 -39.169 1.00 49.04 79 LYS A O 1
ATOM 646 N N . GLY A 1 80 ? 9.293 -32.039 -41.291 1.00 48.47 80 GLY A N 1
ATOM 647 C CA . GLY A 1 80 ? 10.052 -33.276 -41.274 1.00 48.10 80 GLY A CA 1
ATOM 648 C C . GLY A 1 80 ? 9.208 -34.534 -41.149 1.00 49.38 80 GLY A C 1
ATOM 649 O O . GLY A 1 80 ? 9.757 -35.617 -40.932 1.00 54.88 80 GLY A O 1
ATOM 650 N N . GLY A 1 81 ? 7.884 -34.394 -41.290 1.00 54.14 81 GLY A N 1
ATOM 651 C CA . GLY A 1 81 ? 6.933 -35.486 -41.085 1.00 49.47 81 GLY A CA 1
ATOM 652 C C . GLY A 1 81 ? 6.948 -35.919 -39.631 1.00 45.34 81 GLY A C 1
ATOM 653 O O . GLY A 1 81 ? 6.053 -36.601 -39.120 1.00 45.02 81 GLY A O 1
ATOM 654 N N . ILE A 1 82 ? 7.990 -35.464 -38.961 1.00 36.75 82 ILE A N 1
ATOM 655 C CA . ILE A 1 82 ? 8.313 -35.859 -37.609 1.00 35.98 82 ILE A CA 1
ATOM 656 C C . ILE A 1 82 ? 7.445 -35.128 -36.585 1.00 32.90 82 ILE A C 1
ATOM 657 O O . ILE A 1 82 ? 6.993 -35.735 -35.621 1.00 31.75 82 ILE A O 1
ATOM 662 N N . ILE A 1 83 ? 7.201 -33.836 -36.796 1.00 33.35 83 ILE A N 1
ATOM 663 C CA . ILE A 1 83 ? 6.344 -33.095 -35.864 1.00 32.45 83 ILE A CA 1
ATOM 664 C C . ILE A 1 83 ? 4.913 -33.583 -36.013 1.00 34.90 83 ILE A C 1
ATOM 665 O O . ILE A 1 83 ? 4.280 -33.402 -37.063 1.00 33.41 83 ILE A O 1
ATOM 670 N N . HIS A 1 84 ? 4.407 -34.207 -34.956 1.00 29.53 84 HIS A N 1
ATOM 671 C CA . HIS A 1 84 ? 3.088 -34.823 -34.987 1.00 29.26 84 HIS A CA 1
ATOM 672 C C . HIS A 1 84 ? 2.135 -34.087 -34.053 1.00 28.71 84 HIS A C 1
ATOM 673 O O . HIS A 1 84 ? 2.453 -33.856 -32.885 1.00 29.57 84 HIS A O 1
ATOM 680 N N . HIS A 1 85 ? 0.964 -33.730 -34.557 1.00 28.50 85 HIS A N 1
ATOM 681 C CA . HIS A 1 85 ? 0.019 -32.985 -33.742 1.00 27.98 85 HIS A CA 1
ATOM 682 C C . HIS A 1 85 ? -0.653 -33.884 -32.711 1.00 26.51 85 HIS A C 1
ATOM 683 O O . HIS A 1 85 ? -1.425 -34.778 -33.057 1.00 29.49 85 HIS A O 1
ATOM 690 N N . VAL A 1 86 ? -0.330 -33.653 -31.445 1.00 26.03 86 VAL A N 1
ATOM 691 C CA . VAL A 1 86 ? -1.013 -34.303 -30.337 1.00 25.01 86 VAL A CA 1
ATOM 692 C C . VAL A 1 86 ? -2.237 -33.459 -30.028 1.00 30.32 86 VAL A C 1
ATOM 693 O O . VAL A 1 86 ? -2.111 -32.322 -29.552 1.00 28.56 86 VAL A O 1
ATOM 697 N N . LYS A 1 87 ? -3.412 -34.006 -30.325 1.00 30.41 87 LYS A N 1
ATOM 698 C CA . LYS A 1 87 ? -4.672 -33.280 -30.170 1.00 31.35 87 LYS A CA 1
ATOM 699 C C . LYS A 1 87 ? -5.468 -33.817 -28.997 1.00 31.14 87 LYS A C 1
ATOM 700 O O . LYS A 1 87 ? -6.328 -33.119 -28.441 1.00 30.65 87 LYS A O 1
ATOM 706 N N . LYS A 1 88 ? -5.182 -35.061 -28.625 1.00 31.43 88 LYS A N 1
ATOM 707 C CA . LYS A 1 88 ? -5.744 -35.659 -27.422 1.00 33.28 88 LYS A CA 1
ATOM 708 C C . LYS A 1 88 ? -4.702 -36.535 -26.728 1.00 33.70 88 LYS A C 1
ATOM 709 O O . LYS A 1 88 ? -3.716 -36.954 -27.347 1.00 32.98 88 LYS A O 1
ATOM 715 N N . TRP A 1 89 ? -4.916 -36.809 -25.445 1.00 30.93 89 TRP A N 1
ATOM 716 C CA . TRP A 1 89 ? -3.859 -37.395 -24.618 1.00 31.14 89 TRP A CA 1
ATOM 717 C C . TRP A 1 89 ? -3.437 -38.790 -25.091 1.00 32.70 89 TRP A C 1
ATOM 718 O O . TRP A 1 89 ? -2.281 -39.180 -24.924 1.00 36.12 89 TRP A O 1
ATOM 729 N N . CYS A 1 90 ? -4.366 -39.526 -25.695 1.00 34.96 90 CYS A N 1
ATOM 730 C CA . CYS A 1 90 ? -4.019 -40.809 -26.304 1.00 37.30 90 CYS A CA 1
ATOM 731 C C . CYS A 1 90 ? -2.995 -40.646 -27.440 1.00 36.58 90 CYS A C 1
ATOM 732 O O . CYS A 1 90 ? -2.182 -41.537 -27.669 1.00 39.18 90 CYS A O 1
ATOM 735 N N . ASP A 1 91 ? -3.037 -39.515 -28.148 1.00 38.11 91 ASP A N 1
ATOM 736 C CA . ASP A 1 91 ? -2.061 -39.231 -29.213 1.00 33.35 91 ASP A CA 1
ATOM 737 C C . ASP A 1 91 ? -0.639 -39.248 -28.672 1.00 38.17 91 ASP A C 1
ATOM 738 O O . ASP A 1 91 ? 0.307 -39.635 -29.368 1.00 36.97 91 ASP A O 1
ATOM 743 N N . LEU A 1 92 ? -0.497 -38.811 -27.424 1.00 34.46 92 LEU A N 1
ATOM 744 C CA . LEU A 1 92 ? 0.802 -38.717 -26.782 1.00 35.71 92 LEU A CA 1
ATOM 745 C C . LEU A 1 92 ? 1.204 -40.081 -26.260 1.00 37.02 92 LEU A C 1
ATOM 746 O O . LEU A 1 92 ? 2.363 -40.477 -26.349 1.00 36.75 92 LEU A O 1
ATOM 751 N N . GLU A 1 93 ? 0.232 -40.797 -25.711 1.00 38.05 93 GLU A N 1
ATOM 752 C CA . GLU A 1 93 ? 0.490 -42.100 -25.123 1.00 40.28 93 GLU A CA 1
ATOM 753 C C . GLU A 1 93 ? 0.850 -43.111 -26.194 1.00 40.74 93 GLU A C 1
ATOM 754 O O . GLU A 1 93 ? 1.563 -44.075 -25.934 1.00 45.73 93 GLU A O 1
ATOM 760 N N . ASN A 1 94 ? 0.372 -42.872 -27.408 1.00 42.57 94 ASN A N 1
ATOM 761 C CA . ASN A 1 94 ? 0.628 -43.780 -28.520 1.00 40.09 94 ASN A CA 1
ATOM 762 C C . ASN A 1 94 ? 1.655 -43.251 -29.518 1.00 42.14 94 ASN A C 1
ATOM 763 O O . ASN A 1 94 ? 1.880 -43.865 -30.558 1.00 44.62 94 ASN A O 1
ATOM 768 N N . LEU A 1 95 ? 2.281 -42.121 -29.199 1.00 37.80 95 LEU A N 1
ATOM 769 C CA . LEU A 1 95 ? 3.187 -41.454 -30.133 1.00 42.75 95 LEU A CA 1
ATOM 770 C C . LEU A 1 95 ? 4.269 -42.389 -30.674 1.00 38.03 95 LEU A C 1
ATOM 771 O O . LEU A 1 95 ? 5.014 -42.986 -29.901 1.00 42.31 95 LEU A O 1
ATOM 776 N N . PRO A 1 96 ? 4.358 -42.513 -32.010 1.00 40.98 96 PRO A N 1
ATOM 777 C CA . PRO A 1 96 ? 5.424 -43.300 -32.645 1.00 44.28 96 PRO A CA 1
ATOM 778 C C . PRO A 1 96 ? 6.790 -42.781 -32.220 1.00 43.51 96 PRO A C 1
ATOM 779 O O . PRO A 1 96 ? 6.949 -41.569 -32.071 1.00 41.96 96 PRO A O 1
ATOM 783 N N . GLU A 1 97 ? 7.759 -43.672 -32.024 1.00 41.98 97 GLU A N 1
ATOM 784 C CA . GLU A 1 97 ? 9.044 -43.265 -31.453 1.00 48.21 97 GLU A CA 1
ATOM 785 C C . GLU A 1 97 ? 9.897 -42.376 -32.355 1.00 45.75 97 GLU A C 1
ATOM 786 O O . GLU A 1 97 ? 10.893 -41.814 -31.901 1.00 46.38 97 GLU A O 1
ATOM 792 N N . ASP A 1 98 ? 9.514 -42.247 -33.624 1.00 41.76 98 ASP A N 1
ATOM 793 C CA . ASP A 1 98 ? 10.243 -41.373 -34.535 1.00 40.79 98 ASP A CA 1
ATOM 794 C C . ASP A 1 98 ? 9.631 -39.970 -34.592 1.00 38.87 98 ASP A C 1
ATOM 795 O O . ASP A 1 98 ? 10.149 -39.090 -35.285 1.00 39.88 98 ASP A O 1
ATOM 800 N N . LYS A 1 99 ? 8.536 -39.772 -33.856 1.00 35.46 99 LYS A N 1
ATOM 801 C CA . LYS A 1 99 ? 7.801 -38.508 -33.872 1.00 33.51 99 LYS A CA 1
ATOM 802 C C . LYS A 1 99 ? 8.177 -37.584 -32.714 1.00 31.37 99 LYS A C 1
ATOM 803 O O . LYS A 1 99 ? 8.606 -38.032 -31.642 1.00 30.87 99 LYS A O 1
ATOM 809 N N . ILE A 1 100 ? 8.003 -36.285 -32.945 1.00 28.64 100 ILE A N 1
ATOM 810 C CA . ILE A 1 100 ? 8.063 -35.284 -31.881 1.00 26.44 100 ILE A CA 1
ATOM 811 C C . ILE A 1 100 ? 6.655 -34.695 -31.726 1.00 27.72 100 ILE A C 1
ATOM 812 O O . ILE A 1 100 ? 6.103 -34.147 -32.676 1.00 26.13 100 ILE A O 1
ATOM 817 N N . GLY A 1 101 ? 6.066 -34.811 -30.542 1.00 26.01 101 GLY A N 1
ATOM 818 C CA . GLY A 1 101 ? 4.704 -34.335 -30.347 1.00 24.70 101 GLY A CA 1
ATOM 819 C C . GLY A 1 101 ? 4.648 -32.824 -30.233 1.00 24.78 101 GLY A C 1
ATOM 820 O O . GLY A 1 101 ? 5.565 -32.222 -29.690 1.00 25.18 101 GLY A O 1
ATOM 821 N N . ALA A 1 102 ? 3.585 -32.217 -30.759 1.00 26.71 102 ALA A N 1
ATOM 822 C CA . ALA A 1 102 ? 3.325 -30.783 -30.568 1.00 27.98 102 ALA A CA 1
ATOM 823 C C . ALA A 1 102 ? 1.860 -30.577 -30.189 1.00 27.61 102 ALA A C 1
ATOM 824 O O . ALA A 1 102 ? 0.964 -31.089 -30.866 1.00 26.73 102 ALA A O 1
ATOM 826 N N . MET A 1 103 ? 1.614 -29.835 -29.111 1.00 25.08 103 MET A N 1
ATOM 827 C CA . MET A 1 103 ? 0.242 -29.510 -28.741 1.00 24.26 103 MET A CA 1
ATOM 828 C C . MET A 1 103 ? 0.059 -28.005 -28.687 1.00 23.13 103 MET A C 1
ATOM 829 O O . MET A 1 103 ? 1.019 -27.262 -28.460 1.00 24.77 103 MET A O 1
ATOM 834 N N . LEU A 1 104 ? -1.177 -27.569 -28.908 1.00 24.54 104 LEU A N 1
ATOM 835 C CA . LEU A 1 104 ? -1.539 -26.168 -28.773 1.00 22.49 104 LEU A CA 1
ATOM 836 C C . LEU A 1 104 ? -1.999 -25.913 -27.338 1.00 22.36 104 LEU A C 1
ATOM 837 O O . LEU A 1 104 ? -2.656 -26.755 -26.720 1.00 22.17 104 LEU A O 1
ATOM 842 N N . THR A 1 105 ? -1.619 -24.760 -26.801 1.00 20.94 105 THR A N 1
ATOM 843 C CA . THR A 1 105 ? -2.140 -24.304 -25.515 1.00 22.99 105 THR A CA 1
ATOM 844 C C . THR A 1 105 ? -2.611 -22.859 -25.705 1.00 24.94 105 THR A C 1
ATOM 845 O O . THR A 1 105 ? -2.207 -22.208 -26.664 1.00 23.23 105 THR A O 1
ATOM 849 N N . LEU A 1 106 ? -3.473 -22.367 -24.819 1.00 23.42 106 LEU A N 1
ATOM 850 C CA . LEU A 1 106 ? -4.032 -21.021 -24.964 1.00 22.54 106 LEU A CA 1
ATOM 851 C C . LEU A 1 106 ? -3.617 -20.092 -23.821 1.00 24.15 106 LEU A C 1
ATOM 852 O O . LEU A 1 106 ? -4.018 -20.295 -22.675 1.00 23.59 106 LEU A O 1
ATOM 857 N N . GLU A 1 107 ? -2.840 -19.057 -24.122 1.00 23.15 107 GLU A N 1
ATOM 858 C CA . GLU A 1 107 ? -2.277 -18.213 -23.070 1.00 23.43 107 GLU A CA 1
ATOM 859 C C . GLU A 1 107 ? -3.155 -16.993 -22.809 1.00 22.20 107 GLU A C 1
ATOM 860 O O . GLU A 1 107 ? -2.911 -15.920 -23.361 1.00 23.01 107 GLU A O 1
ATOM 866 N N . GLY A 1 108 ? -4.185 -17.164 -21.977 1.00 22.63 108 GLY A N 1
ATOM 867 C CA . GLY A 1 108 ? -5.169 -16.116 -21.757 1.00 20.31 108 GLY A CA 1
ATOM 868 C C . GLY A 1 108 ? -6.340 -16.256 -22.714 1.00 19.21 108 GLY A C 1
ATOM 869 O O . GLY A 1 108 ? -6.148 -16.458 -23.920 1.00 22.08 108 GLY A O 1
ATOM 870 N N . ILE A 1 109 ? -7.560 -16.133 -22.200 1.00 21.55 109 ILE A N 1
ATOM 871 C CA . ILE A 1 109 ? -8.757 -16.302 -23.042 1.00 19.34 109 ILE A CA 1
ATOM 872 C C . ILE A 1 109 ? -9.202 -15.062 -23.835 1.00 23.92 109 ILE A C 1
ATOM 873 O O . ILE A 1 109 ? -10.284 -15.051 -24.423 1.00 23.57 109 ILE A O 1
ATOM 878 N N . GLU A 1 110 ? -8.363 -14.032 -23.869 1.00 23.05 110 GLU A N 1
ATOM 879 C CA . GLU A 1 110 ? -8.680 -12.828 -24.634 1.00 24.33 110 GLU A CA 1
ATOM 880 C C . GLU A 1 110 ? -9.286 -13.112 -26.022 1.00 23.01 110 GLU A C 1
ATOM 881 O O . GLU A 1 110 ? -10.271 -12.486 -26.407 1.00 23.53 110 GLU A O 1
ATOM 887 N N . PRO A 1 111 ? -8.712 -14.067 -26.779 1.00 24.17 111 PRO A N 1
ATOM 888 C CA . PRO A 1 111 ? -9.242 -14.235 -28.140 1.00 23.62 111 PRO A CA 1
ATOM 889 C C . PRO A 1 111 ? -10.709 -14.676 -28.237 1.00 22.94 111 PRO A C 1
ATOM 890 O O . PRO A 1 111 ? -11.300 -14.500 -29.304 1.00 23.45 111 PRO A O 1
ATOM 894 N N . ILE A 1 112 ? -11.291 -15.250 -27.185 1.00 22.32 112 ILE A N 1
ATOM 895 C CA . ILE A 1 112 ? -12.667 -15.725 -27.314 1.00 23.56 112 ILE A CA 1
ATOM 896 C C . ILE A 1 112 ? -13.724 -14.661 -27.038 1.00 25.29 112 ILE A C 1
ATOM 897 O O . ILE A 1 112 ? -14.923 -14.914 -27.193 1.00 25.11 112 ILE A O 1
ATOM 902 N N . GLY A 1 113 ? -13.302 -13.469 -26.637 1.00 23.00 113 GLY A N 1
ATOM 903 C CA . GLY A 1 113 ? -14.283 -12.462 -26.257 1.00 25.38 113 GLY A CA 1
ATOM 904 C C . GLY A 1 113 ? -15.187 -13.010 -25.161 1.00 23.10 113 GLY A C 1
ATOM 905 O O . GLY A 1 113 ? -14.699 -13.558 -24.164 1.00 26.67 113 GLY A O 1
ATOM 906 N N . ARG A 1 114 ? -16.501 -12.866 -25.340 1.00 26.54 114 ARG A N 1
ATOM 907 C CA . ARG A 1 114 ? -17.479 -13.353 -24.365 1.00 28.25 114 ARG A CA 1
ATOM 908 C C . ARG A 1 114 ? -18.095 -14.663 -24.840 1.00 31.61 114 ARG A C 1
ATOM 909 O O . ARG A 1 114 ? -19.084 -15.132 -24.287 1.00 30.09 114 ARG A O 1
ATOM 917 N N . ASP A 1 115 ? -17.499 -15.249 -25.867 1.00 28.55 115 ASP A N 1
ATOM 918 C CA . ASP A 1 115 ? -18.126 -16.358 -26.576 1.00 28.87 115 ASP A CA 1
ATOM 919 C C . ASP A 1 115 ? -17.518 -17.710 -26.208 1.00 27.13 115 ASP A C 1
ATOM 920 O O . ASP A 1 115 ? -16.421 -18.046 -26.652 1.00 26.98 115 ASP A O 1
ATOM 925 N N . LEU A 1 116 ? -18.239 -18.494 -25.413 1.00 27.70 116 LEU A N 1
ATOM 926 C CA . LEU A 1 116 ? -17.743 -19.807 -25.016 1.00 27.99 116 LEU A CA 1
ATOM 927 C C . LEU A 1 116 ? -17.596 -20.725 -26.227 1.00 28.32 116 LEU A C 1
ATOM 928 O O . LEU A 1 116 ? -16.803 -21.670 -26.207 1.00 28.53 116 LEU A O 1
ATOM 933 N N . ASP A 1 117 ? -18.371 -20.458 -27.273 1.00 27.64 117 ASP A N 1
ATOM 934 C CA . ASP A 1 117 ? -18.289 -21.277 -28.475 1.00 27.37 117 ASP A CA 1
ATOM 935 C C . ASP A 1 117 ? -16.941 -21.123 -29.156 1.00 26.50 117 ASP A C 1
ATOM 936 O O . ASP A 1 117 ? -16.483 -22.047 -29.822 1.00 27.54 117 ASP A O 1
ATOM 941 N N . LYS A 1 118 ? -16.305 -19.962 -29.010 1.00 24.56 118 LYS A N 1
ATOM 942 C CA . LYS A 1 118 ? -14.972 -19.792 -29.584 1.00 25.66 118 LYS A CA 1
ATOM 943 C C . LYS A 1 118 ? -13.970 -20.671 -28.846 1.00 25.51 118 LYS A C 1
ATOM 944 O O . LYS A 1 118 ? -13.053 -21.224 -29.445 1.00 26.19 118 LYS A O 1
ATOM 950 N N . LEU A 1 119 ? -14.150 -20.807 -27.536 1.00 23.05 119 LEU A N 1
ATOM 951 C CA . LEU A 1 119 ? -13.296 -21.697 -26.775 1.00 22.67 119 LEU A CA 1
ATOM 952 C C . LEU A 1 119 ? -13.550 -23.126 -27.226 1.00 25.58 119 LEU A C 1
ATOM 953 O O . LEU A 1 119 ? -12.623 -23.897 -27.402 1.00 24.41 119 LEU A O 1
ATOM 958 N N . THR A 1 120 ? -14.816 -23.479 -27.409 1.00 25.43 120 THR A N 1
ATOM 959 C CA . THR A 1 120 ? -15.130 -24.822 -27.877 1.00 26.02 120 THR A CA 1
ATOM 960 C C . THR A 1 120 ? -14.420 -25.118 -29.194 1.00 27.46 120 THR A C 1
ATOM 961 O O . THR A 1 120 ? -13.846 -26.192 -29.372 1.00 26.10 120 THR A O 1
ATOM 965 N N . GLN A 1 121 ? -14.440 -24.154 -30.108 1.00 26.18 121 GLN A N 1
ATOM 966 C CA . GLN A 1 121 ? -13.741 -24.304 -31.383 1.00 27.86 121 GLN A CA 1
ATOM 967 C C . GLN A 1 121 ? -12.252 -24.607 -31.176 1.00 27.10 121 GLN A C 1
ATOM 968 O O . GLN A 1 121 ? -11.694 -25.492 -31.823 1.00 24.09 121 GLN A O 1
ATOM 974 N N . LEU A 1 122 ? -11.616 -23.881 -30.260 1.00 23.73 122 LEU A N 1
ATOM 975 C CA . LEU A 1 122 ? -10.192 -24.085 -29.993 1.00 25.81 122 LEU A CA 1
ATOM 976 C C . LEU A 1 122 ? -9.925 -25.448 -29.361 1.00 25.54 122 LEU A C 1
ATOM 977 O O . LEU A 1 122 ? -8.943 -26.117 -29.699 1.00 26.29 122 LEU A O 1
ATOM 982 N N . LEU A 1 123 ? -10.797 -25.862 -28.448 1.00 22.37 123 LEU A N 1
ATOM 983 C CA . LEU A 1 123 ? -10.651 -27.169 -27.832 1.00 26.78 123 LEU A CA 1
ATOM 984 C C . LEU A 1 123 ? -10.832 -28.267 -28.878 1.00 27.25 123 LEU A C 1
ATOM 985 O O . LEU A 1 123 ? -10.085 -29.244 -28.897 1.00 25.29 123 LEU A O 1
ATOM 990 N N . ASP A 1 124 ? -11.817 -28.100 -29.754 1.00 26.71 124 ASP A N 1
ATOM 991 C CA . ASP A 1 124 ? -12.034 -29.072 -30.816 1.00 28.79 124 ASP A CA 1
ATOM 992 C C . ASP A 1 124 ? -10.804 -29.117 -31.718 1.00 26.30 124 ASP A C 1
ATOM 993 O O . ASP A 1 124 ? -10.450 -30.169 -32.250 1.00 31.12 124 ASP A O 1
ATOM 998 N N . GLY A 1 125 ? -10.143 -27.974 -31.869 1.00 27.67 125 GLY A N 1
ATOM 999 C CA . GLY A 1 125 ? -8.924 -27.897 -32.657 1.00 28.97 125 GLY A CA 1
ATOM 1000 C C . GLY A 1 125 ? -7.724 -28.523 -31.965 1.00 27.99 125 GLY A C 1
ATOM 1001 O O . GLY A 1 125 ? -6.654 -28.657 -32.558 1.00 30.87 125 GLY A O 1
ATOM 1002 N N . GLY A 1 126 ? -7.889 -28.882 -30.699 1.00 26.71 126 GLY A N 1
ATOM 1003 C CA . GLY A 1 126 ? -6.854 -29.604 -29.978 1.00 30.63 126 GLY A CA 1
ATOM 1004 C C . GLY A 1 126 ? -6.117 -28.854 -28.879 1.00 25.24 126 GLY A C 1
ATOM 1005 O O . GLY A 1 126 ? -5.105 -29.337 -28.384 1.00 27.42 126 GLY A O 1
ATOM 1006 N N . VAL A 1 127 ? -6.600 -27.681 -28.482 1.00 24.68 127 VAL A N 1
ATOM 1007 C CA . VAL A 1 127 ? -5.946 -26.982 -27.378 1.00 24.55 127 VAL A CA 1
ATOM 1008 C C . VAL A 1 127 ? -6.081 -27.865 -26.139 1.00 23.09 127 VAL A C 1
ATOM 1009 O O . VAL A 1 127 ? -7.199 -28.259 -25.784 1.00 24.73 127 VAL A O 1
ATOM 1013 N N . LEU A 1 128 ? -4.956 -28.194 -25.504 1.00 23.36 128 LEU A N 1
ATOM 1014 C CA . LEU A 1 128 ? -4.944 -29.126 -24.370 1.00 26.42 128 LEU A CA 1
ATOM 1015 C C . LEU A 1 128 ? -4.596 -28.501 -23.016 1.00 20.98 128 LEU A C 1
ATOM 1016 O O . LEU A 1 128 ? -4.619 -29.175 -21.993 1.00 23.05 128 LEU A O 1
ATOM 1021 N N . SER A 1 129 ? -4.279 -27.209 -23.015 1.00 21.53 129 SER A N 1
ATOM 1022 C CA . SER A 1 129 ? -4.084 -26.488 -21.770 1.00 23.37 129 SER A CA 1
ATOM 1023 C C . SER A 1 129 ? -4.550 -25.059 -21.994 1.00 21.97 129 SER A C 1
ATOM 1024 O O . SER A 1 129 ? -4.304 -24.493 -23.064 1.00 22.65 129 SER A O 1
ATOM 1027 N N . VAL A 1 130 ? -5.250 -24.495 -21.011 1.00 19.71 130 VAL A N 1
ATOM 1028 C CA . VAL A 1 130 ? -5.750 -23.129 -21.115 1.00 21.90 130 VAL A CA 1
ATOM 1029 C C . VAL A 1 130 ? -5.387 -22.322 -19.871 1.00 22.50 130 VAL A C 1
ATOM 1030 O O . VAL A 1 130 ? -5.782 -22.678 -18.749 1.00 21.58 130 VAL A O 1
ATOM 1034 N N . GLY A 1 131 ? -4.625 -21.247 -20.072 1.00 21.68 131 GLY A N 1
ATOM 1035 C CA . GLY A 1 131 ? -4.426 -20.252 -19.028 1.00 24.20 131 GLY A CA 1
ATOM 1036 C C . GLY A 1 131 ? -5.555 -19.239 -19.146 1.00 22.56 131 GLY A C 1
ATOM 1037 O O . GLY A 1 131 ? -5.783 -18.665 -20.212 1.00 21.55 131 GLY A O 1
ATOM 1038 N N . LEU A 1 132 ? -6.302 -19.046 -18.061 1.00 21.68 132 LEU A N 1
ATOM 1039 C CA . LEU A 1 132 ? -7.442 -18.143 -18.123 1.00 21.18 132 LEU A CA 1
ATOM 1040 C C . LEU A 1 132 ? -6.971 -16.725 -18.419 1.00 23.34 132 LEU A C 1
ATOM 1041 O O . LEU A 1 132 ? -7.667 -15.966 -19.094 1.00 23.88 132 LEU A O 1
ATOM 1046 N N . THR A 1 133 ? -5.786 -16.371 -17.925 1.00 22.29 133 THR A N 1
ATOM 1047 C CA . THR A 1 133 ? -5.276 -15.006 -18.102 1.00 19.72 133 THR A CA 1
ATOM 1048 C C . THR A 1 133 ? -3.838 -14.961 -18.591 1.00 21.01 133 THR A C 1
ATOM 1049 O O . THR A 1 133 ? -3.085 -15.915 -18.441 1.00 21.85 133 THR A O 1
ATOM 1053 N N . TRP A 1 134 ? -3.488 -13.836 -19.208 1.00 23.33 134 TRP A N 1
ATOM 1054 C CA . TRP A 1 134 ? -2.110 -13.401 -19.275 1.00 25.48 134 TRP A CA 1
ATOM 1055 C C . TRP A 1 134 ? -1.921 -12.470 -18.061 1.00 24.05 134 TRP A C 1
ATOM 1056 O O . TRP A 1 134 ? -2.477 -12.744 -16.997 1.00 20.78 134 TRP A O 1
ATOM 1067 N N . ASN A 1 135 ? -1.157 -11.388 -18.186 1.00 21.83 135 ASN A N 1
ATOM 1068 C CA . ASN A 1 135 ? -0.901 -10.514 -17.030 1.00 24.63 135 ASN A CA 1
ATOM 1069 C C . ASN A 1 135 ? -2.026 -9.539 -16.704 1.00 21.82 135 ASN A C 1
ATOM 1070 O O . ASN A 1 135 ? -2.036 -8.935 -15.634 1.00 23.67 135 ASN A O 1
ATOM 1075 N N . ASN A 1 136 ? -2.973 -9.384 -17.621 1.00 22.51 136 ASN A N 1
ATOM 1076 C CA . ASN A 1 136 ? -3.971 -8.331 -17.485 1.00 22.89 136 ASN A CA 1
ATOM 1077 C C . ASN A 1 136 ? -5.338 -8.807 -17.005 1.00 22.28 136 ASN A C 1
ATOM 1078 O O . ASN A 1 136 ? -5.636 -10.002 -17.011 1.00 21.24 136 ASN A O 1
ATOM 1083 N N . ALA A 1 137 ? -6.164 -7.857 -16.590 1.00 21.21 137 ALA A N 1
ATOM 1084 C CA . ALA A 1 137 ? -7.582 -8.134 -16.359 1.00 23.51 137 ALA A CA 1
ATOM 1085 C C . ALA A 1 137 ? -8.243 -8.603 -17.658 1.00 23.05 137 ALA A C 1
ATOM 1086 O O . ALA A 1 137 ? -8.040 -8.002 -18.707 1.00 22.80 137 ALA A O 1
ATOM 1088 N N . ASN A 1 138 ? -9.029 -9.678 -17.592 1.00 24.34 138 ASN A N 1
ATOM 1089 C CA . ASN A 1 138 ? -9.859 -10.087 -18.733 1.00 20.92 138 ASN A CA 1
ATOM 1090 C C . ASN A 1 138 ? -11.232 -10.578 -18.246 1.00 20.86 138 ASN A C 1
ATOM 1091 O O . ASN A 1 138 ? -11.527 -10.489 -17.062 1.00 22.20 138 ASN A O 1
ATOM 1096 N N . LEU A 1 139 ? -12.075 -11.048 -19.160 1.00 21.66 139 LEU A N 1
ATOM 1097 C CA . LEU A 1 139 ? -13.449 -11.394 -18.804 1.00 22.04 139 LEU A CA 1
ATOM 1098 C C . LEU A 1 139 ? -13.569 -12.632 -17.911 1.00 21.53 139 LEU A C 1
ATOM 1099 O O . LEU A 1 139 ? -14.647 -12.906 -17.378 1.00 25.53 139 LEU A O 1
ATOM 1104 N N . ALA A 1 140 ? -12.472 -13.366 -17.734 1.00 24.07 140 ALA A N 1
ATOM 1105 C CA . ALA A 1 140 ? -12.483 -14.585 -16.924 1.00 22.23 140 ALA A CA 1
ATOM 1106 C C . ALA A 1 140 ? -11.941 -14.385 -15.513 1.00 21.73 140 ALA A C 1
ATOM 1107 O O . ALA A 1 140 ? -12.402 -15.031 -14.572 1.00 20.24 140 ALA A O 1
ATOM 1109 N N . ALA A 1 141 ? -10.948 -13.509 -15.374 1.00 19.53 141 ALA A N 1
ATOM 1110 C CA . ALA A 1 141 ? -10.281 -13.273 -14.092 1.00 23.19 141 ALA A CA 1
ATOM 1111 C C . ALA A 1 141 ? -9.275 -12.138 -14.244 1.00 20.46 141 ALA A C 1
ATOM 1112 O O . ALA A 1 141 ? -8.992 -11.700 -15.361 1.00 21.77 141 ALA A O 1
ATOM 1114 N N . ASP A 1 142 ? -8.726 -11.673 -13.126 1.00 21.71 142 ASP A N 1
ATOM 1115 C CA . ASP A 1 142 ? -7.582 -10.775 -13.185 1.00 22.41 142 ASP A CA 1
ATOM 1116 C C . ASP A 1 142 ? -6.263 -11.566 -13.261 1.00 22.64 142 ASP A C 1
ATOM 1117 O O . ASP A 1 142 ? -6.057 -12.516 -12.510 1.00 22.68 142 ASP A O 1
ATOM 1122 N N . GLY A 1 143 ? -5.402 -11.175 -14.192 1.00 19.48 143 GLY A N 1
ATOM 1123 C CA . GLY A 1 143 ? -4.027 -11.666 -14.243 1.00 21.36 143 GLY A CA 1
ATOM 1124 C C . GLY A 1 143 ? -3.137 -10.974 -13.213 1.00 23.20 143 GLY A C 1
ATOM 1125 O O . GLY A 1 143 ? -3.538 -9.997 -12.572 1.00 21.86 143 GLY A O 1
ATOM 1126 N N . ILE A 1 144 ? -1.899 -11.444 -13.092 1.00 21.28 144 ILE A N 1
ATOM 1127 C CA . ILE A 1 144 ? -1.058 -11.094 -11.942 1.00 21.49 144 ILE A CA 1
ATOM 1128 C C . ILE A 1 144 ? -0.635 -9.615 -11.921 1.00 21.65 144 ILE A C 1
ATOM 1129 O O . ILE A 1 144 ? -0.356 -9.059 -10.851 1.00 21.64 144 ILE A O 1
ATOM 1134 N N . MET A 1 145 ? -0.602 -8.966 -13.080 1.00 23.13 145 MET A N 1
ATOM 1135 C CA . MET A 1 145 ? -0.167 -7.568 -13.103 1.00 22.54 145 MET A CA 1
ATOM 1136 C C . MET A 1 145 ? -1.295 -6.555 -12.879 1.00 24.54 145 MET A C 1
ATOM 1137 O O . MET A 1 145 ? -1.030 -5.355 -12.745 1.00 25.36 145 MET A O 1
ATOM 1142 N N . GLU A 1 146 ? -2.546 -7.012 -12.849 1.00 20.42 146 GLU A N 1
ATOM 1143 C CA . GLU A 1 146 ? -3.650 -6.079 -12.636 1.00 22.76 146 GLU A CA 1
ATOM 1144 C C . GLU A 1 146 ? -3.724 -5.703 -11.162 1.00 23.58 146 GLU A C 1
ATOM 1145 O O . GLU A 1 146 ? -3.864 -6.568 -10.303 1.00 23.02 146 GLU A O 1
ATOM 1151 N N . GLU A 1 147 ? -3.635 -4.412 -10.857 1.00 22.43 147 GLU A N 1
ATOM 1152 C CA . GLU A 1 147 ? -3.590 -3.998 -9.452 1.00 24.23 147 GLU A CA 1
ATOM 1153 C C . GLU A 1 147 ? -4.819 -4.424 -8.638 1.00 24.03 147 GLU A C 1
ATOM 1154 O O . GLU A 1 147 ? -4.704 -4.718 -7.450 1.00 24.62 147 GLU A O 1
ATOM 1160 N N . ARG A 1 148 ? -5.990 -4.483 -9.270 1.00 21.77 148 ARG A N 1
ATOM 1161 C CA . ARG A 1 148 ? -7.198 -4.907 -8.556 1.00 23.96 148 ARG A CA 1
ATOM 1162 C C . ARG A 1 148 ? -7.040 -6.297 -7.948 1.00 21.84 148 ARG A C 1
ATOM 1163 O O . ARG A 1 148 ? -7.538 -6.565 -6.856 1.00 23.84 148 ARG A O 1
ATOM 1171 N N . GLY A 1 149 ? -6.356 -7.174 -8.672 1.00 21.53 149 GLY A N 1
ATOM 1172 C CA . GLY A 1 149 ? -6.083 -8.525 -8.194 1.00 25.22 149 GLY A CA 1
ATOM 1173 C C . GLY A 1 149 ? -7.297 -9.388 -7.872 1.00 23.97 149 GLY A C 1
ATOM 1174 O O . GLY A 1 149 ? -7.234 -10.215 -6.963 1.00 27.15 149 GLY A O 1
ATOM 1175 N N . ALA A 1 150 ? -8.392 -9.220 -8.619 1.00 21.35 150 ALA A N 1
ATOM 1176 C CA . ALA A 1 150 ? -9.614 -9.981 -8.361 1.00 21.83 150 ALA A CA 1
ATOM 1177 C C . ALA A 1 150 ? -9.512 -11.452 -8.797 1.00 21.16 150 ALA A C 1
ATOM 1178 O O . ALA A 1 150 ? -8.617 -11.838 -9.562 1.00 21.63 150 ALA A O 1
ATOM 1180 N N . GLY A 1 151 ? -10.461 -12.252 -8.326 1.00 23.85 151 GLY A N 1
ATOM 1181 C CA . GLY A 1 151 ? -10.524 -13.666 -8.653 1.00 23.95 151 GLY A CA 1
ATOM 1182 C C . GLY A 1 151 ? -11.330 -13.971 -9.903 1.00 25.87 151 GLY A C 1
ATOM 1183 O O . GLY A 1 151 ? -11.275 -13.233 -10.888 1.00 21.65 151 GLY A O 1
ATOM 1184 N N . LEU A 1 152 ? -12.073 -15.077 -9.885 1.00 21.86 152 LEU A N 1
ATOM 1185 C CA . LEU A 1 152 ? -12.773 -15.530 -11.089 1.00 22.16 152 LEU A CA 1
ATOM 1186 C C . LEU A 1 152 ? -14.129 -14.866 -11.272 1.00 21.88 152 LEU A C 1
ATOM 1187 O O . LEU A 1 152 ? -14.873 -14.691 -10.305 1.00 22.47 152 LEU A O 1
ATOM 1192 N N . THR A 1 153 ? -14.472 -14.547 -12.520 1.00 19.30 153 THR A N 1
ATOM 1193 C CA . THR A 1 153 ? -15.856 -14.190 -12.829 1.00 22.94 153 THR A CA 1
ATOM 1194 C C . THR A 1 153 ? -16.666 -15.467 -13.017 1.00 24.99 153 THR A C 1
ATOM 1195 O O . THR A 1 153 ? -16.088 -16.560 -13.087 1.00 22.10 153 THR A O 1
ATOM 1199 N N . ARG A 1 154 ? -17.993 -15.338 -13.104 1.00 22.06 154 ARG A N 1
ATOM 1200 C CA . ARG A 1 154 ? -18.827 -16.489 -13.442 1.00 25.02 154 ARG A CA 1
ATOM 1201 C C . ARG A 1 154 ? -18.339 -17.141 -14.740 1.00 25.16 154 ARG A C 1
ATOM 1202 O O . ARG A 1 154 ? -18.300 -18.367 -14.850 1.00 22.75 154 ARG A O 1
ATOM 1210 N N . PHE A 1 155 ? -17.950 -16.312 -15.708 1.00 24.03 155 PHE A N 1
ATOM 1211 C CA . PHE A 1 155 ? -17.486 -16.789 -17.012 1.00 25.12 155 PHE A CA 1
ATOM 1212 C C . PHE A 1 155 ? -16.233 -17.644 -16.811 1.00 24.89 155 PHE A C 1
ATOM 1213 O O . PHE A 1 155 ? -16.083 -18.713 -17.421 1.00 24.59 155 PHE A O 1
ATOM 1221 N N . GLY A 1 156 ? -15.349 -17.168 -15.940 1.00 22.48 156 GLY A N 1
ATOM 1222 C CA . GLY A 1 156 ? -14.136 -17.893 -15.597 1.00 20.75 156 GLY A CA 1
ATOM 1223 C C . GLY A 1 156 ? -14.467 -19.249 -15.012 1.00 23.35 156 GLY A C 1
ATOM 1224 O O . GLY A 1 156 ? -13.870 -20.258 -15.380 1.00 24.00 156 GLY A O 1
ATOM 1225 N N . LYS A 1 157 ? -15.433 -19.277 -14.093 1.00 22.02 157 LYS A N 1
ATOM 1226 C CA . LYS A 1 157 ? -15.879 -20.545 -13.511 1.00 22.40 157 LYS A CA 1
ATOM 1227 C C . LYS A 1 157 ? -16.486 -21.476 -14.557 1.00 25.21 157 LYS A C 1
ATOM 1228 O O . LYS A 1 157 ? -16.211 -22.685 -14.563 1.00 25.07 157 LYS A O 1
ATOM 1234 N N . ASP A 1 158 ? -17.315 -20.919 -15.441 1.00 23.56 158 ASP A N 1
ATOM 1235 C CA . ASP A 1 158 ? -17.911 -21.704 -16.515 1.00 25.50 158 ASP A CA 1
ATOM 1236 C C . ASP A 1 158 ? -16.830 -22.280 -17.440 1.00 25.86 158 ASP A C 1
ATOM 1237 O O . ASP A 1 158 ? -16.932 -23.419 -17.906 1.00 25.61 158 ASP A O 1
ATOM 1242 N N . ILE A 1 159 ? -15.786 -21.500 -17.704 1.00 22.39 159 ILE A N 1
ATOM 1243 C CA . ILE A 1 159 ? -14.692 -21.988 -18.541 1.00 25.52 159 ILE A CA 1
ATOM 1244 C C . ILE A 1 159 ? -14.032 -23.197 -17.885 1.00 20.90 159 ILE A C 1
ATOM 1245 O O . ILE A 1 159 ? -13.838 -24.230 -18.522 1.00 25.96 159 ILE A O 1
ATOM 1250 N N . ILE A 1 160 ? -13.699 -23.067 -16.607 1.00 22.35 160 ILE A N 1
ATOM 1251 C CA . ILE A 1 160 ? -13.024 -24.136 -15.900 1.00 22.96 160 ILE A CA 1
ATOM 1252 C C . ILE A 1 160 ? -13.882 -25.399 -15.939 1.00 25.94 160 ILE A C 1
ATOM 1253 O O . ILE A 1 160 ? -13.367 -26.496 -16.125 1.00 23.03 160 ILE A O 1
ATOM 1258 N N . HIS A 1 161 ? -15.193 -25.243 -15.777 1.00 26.40 161 HIS A N 1
ATOM 1259 C CA . HIS A 1 161 ? -16.067 -26.405 -15.856 1.00 28.81 161 HIS A CA 1
ATOM 1260 C C . HIS A 1 161 ? -15.937 -27.116 -17.211 1.00 28.18 161 HIS A C 1
ATOM 1261 O O . HIS A 1 161 ? -15.896 -28.347 -17.271 1.00 26.25 161 HIS A O 1
ATOM 1268 N N . LEU A 1 162 ? -15.875 -26.341 -18.289 1.00 23.72 162 LEU A N 1
ATOM 1269 C CA . LEU A 1 162 ? -15.739 -26.907 -19.626 1.00 27.12 162 LEU A CA 1
ATOM 1270 C C . LEU A 1 162 ? -14.397 -27.631 -19.747 1.00 28.12 162 LEU A C 1
ATOM 1271 O O . LEU A 1 162 ? -14.314 -28.749 -20.276 1.00 26.93 162 LEU A O 1
ATOM 1276 N N . LEU A 1 163 ? -13.347 -26.996 -19.240 1.00 26.10 163 LEU A N 1
ATOM 1277 C CA . LEU A 1 163 ? -12.027 -27.599 -19.283 1.00 23.17 163 LEU A CA 1
ATOM 1278 C C . LEU A 1 163 ? -12.009 -28.944 -18.560 1.00 23.19 163 LEU A C 1
ATOM 1279 O O . LEU A 1 163 ? -11.473 -29.923 -19.080 1.00 27.13 163 LEU A O 1
ATOM 1284 N N . ASN A 1 164 ? -12.580 -28.980 -17.358 1.00 24.90 164 ASN A N 1
ATOM 1285 C CA . ASN A 1 164 ? -12.677 -30.218 -16.589 1.00 27.13 164 ASN A CA 1
ATOM 1286 C C . ASN A 1 164 ? -13.388 -31.288 -17.404 1.00 28.58 164 ASN A C 1
ATOM 1287 O O . ASN A 1 164 ? -12.945 -32.436 -17.486 1.00 27.71 164 ASN A O 1
ATOM 1292 N N . GLU A 1 165 ? -14.510 -30.901 -17.992 1.00 27.90 165 GLU A N 1
ATOM 1293 C CA . GLU A 1 165 ? -15.330 -31.830 -18.766 1.00 29.31 165 GLU A CA 1
ATOM 1294 C C . GLU A 1 165 ? -14.537 -32.398 -19.940 1.00 30.59 165 GLU A C 1
ATOM 1295 O O . GLU A 1 165 ? -14.630 -33.589 -20.250 1.00 31.72 165 GLU A O 1
ATOM 1301 N N . ARG A 1 166 ? -13.739 -31.540 -20.572 1.00 25.53 166 ARG A N 1
ATOM 1302 C CA . ARG A 1 166 ? -12.983 -31.903 -21.772 1.00 28.51 166 ARG A CA 1
ATOM 1303 C C . ARG A 1 166 ? -11.595 -32.522 -21.490 1.00 26.84 166 ARG A C 1
ATOM 1304 O O . ARG A 1 166 ? -10.866 -32.857 -22.423 1.00 27.93 166 ARG A O 1
ATOM 1312 N N . LYS A 1 167 ? -11.247 -32.677 -20.217 1.00 26.78 167 LYS A N 1
ATOM 1313 C CA . LYS A 1 167 ? -9.958 -33.250 -19.823 1.00 30.01 167 LYS A CA 1
ATOM 1314 C C . LYS A 1 167 ? -8.807 -32.392 -20.343 1.00 28.24 167 LYS A C 1
ATOM 1315 O O . LYS A 1 167 ? -7.833 -32.899 -20.898 1.00 26.58 167 LYS A O 1
ATOM 1321 N N . VAL A 1 168 ? -8.949 -31.084 -20.157 1.00 24.67 168 VAL A N 1
ATOM 1322 C CA . VAL A 1 168 ? -7.958 -30.084 -20.557 1.00 24.59 168 VAL A CA 1
ATOM 1323 C C . VAL A 1 168 ? -7.357 -29.490 -19.275 1.00 24.89 168 VAL A C 1
ATOM 1324 O O . VAL A 1 168 ? -8.053 -29.371 -18.269 1.00 24.71 168 VAL A O 1
ATOM 1328 N N . PHE A 1 169 ? -6.073 -29.131 -19.293 1.00 25.44 169 PHE A N 1
ATOM 1329 C CA . PHE A 1 169 ? -5.471 -28.519 -18.112 1.00 22.91 169 PHE A CA 1
ATOM 1330 C C . PHE A 1 169 ? -5.978 -27.103 -17.944 1.00 23.03 169 PHE A C 1
ATOM 1331 O O . PHE A 1 169 ? -6.217 -26.402 -18.934 1.00 22.11 169 PHE A O 1
ATOM 1339 N N . THR A 1 170 ? -6.116 -26.692 -16.688 1.00 21.07 170 THR A N 1
ATOM 1340 C CA . THR A 1 170 ? -6.295 -25.289 -16.339 1.00 21.54 170 THR A CA 1
ATOM 1341 C C . THR A 1 170 ? -4.948 -24.751 -15.845 1.00 20.74 170 THR A C 1
ATOM 1342 O O . THR A 1 170 ? -4.397 -25.236 -14.859 1.00 22.50 170 THR A O 1
ATOM 1346 N N . ASP A 1 171 ? -4.429 -23.740 -16.532 1.00 22.50 171 ASP A N 1
ATOM 1347 C CA . ASP A 1 171 ? -3.066 -23.248 -16.313 1.00 19.21 171 ASP A CA 1
ATOM 1348 C C . ASP A 1 171 ? -3.096 -22.011 -15.424 1.00 22.47 171 ASP A C 1
ATOM 1349 O O . ASP A 1 171 ? -3.729 -21.007 -15.784 1.00 22.62 171 ASP A O 1
ATOM 1354 N N . VAL A 1 172 ? -2.416 -22.081 -14.279 1.00 20.29 172 VAL A N 1
ATOM 1355 C CA . VAL A 1 172 ? -2.417 -20.991 -13.306 1.00 21.37 172 VAL A CA 1
ATOM 1356 C C . VAL A 1 172 ? -1.311 -19.968 -13.510 1.00 22.73 172 VAL A C 1
ATOM 1357 O O . VAL A 1 172 ? -1.344 -18.907 -12.896 1.00 21.29 172 VAL A O 1
ATOM 1361 N N . SER A 1 173 ? -0.329 -20.259 -14.362 1.00 21.22 173 SER A N 1
ATOM 1362 C CA . SER A 1 173 ? 0.703 -19.251 -14.620 1.00 22.85 173 SER A CA 1
ATOM 1363 C C . SER A 1 173 ? 0.041 -17.960 -15.122 1.00 23.56 173 SER A C 1
ATOM 1364 O O . SER A 1 173 ? -0.804 -18.006 -16.013 1.00 23.44 173 SER A O 1
ATOM 1367 N N . HIS A 1 174 ? 0.435 -16.821 -14.548 1.00 21.25 174 HIS A N 1
ATOM 1368 C CA . HIS A 1 174 ? -0.123 -15.505 -14.902 1.00 22.16 174 HIS A CA 1
ATOM 1369 C C . HIS A 1 174 ? -1.366 -15.071 -14.105 1.00 21.48 174 HIS A C 1
ATOM 1370 O O . HIS A 1 174 ? -1.728 -13.900 -14.146 1.00 20.78 174 HIS A O 1
ATOM 1377 N N . LEU A 1 175 ? -2.022 -15.995 -13.408 1.00 19.35 175 LEU A N 1
ATOM 1378 C CA . LEU A 1 175 ? -3.222 -15.632 -12.641 1.00 22.35 175 LEU A CA 1
ATOM 1379 C C . LEU A 1 175 ? -2.881 -14.744 -11.457 1.00 21.50 175 LEU A C 1
ATOM 1380 O O . LEU A 1 175 ? -1.811 -14.896 -10.860 1.00 21.86 175 LEU A O 1
ATOM 1385 N N . SER A 1 176 ? -3.796 -13.845 -11.095 1.00 20.94 176 SER A N 1
ATOM 1386 C CA . SER A 1 176 ? -3.683 -13.132 -9.826 1.00 23.08 176 SER A CA 1
ATOM 1387 C C . SER A 1 176 ? -3.617 -14.123 -8.674 1.00 23.49 176 SER A C 1
ATOM 1388 O O . SER A 1 176 ? -4.005 -15.282 -8.806 1.00 21.54 176 SER A O 1
ATOM 1391 N N . VAL A 1 177 ? -3.121 -13.669 -7.532 1.00 20.76 177 VAL A N 1
ATOM 1392 C CA . VAL A 1 177 ? -3.072 -14.553 -6.372 1.00 21.99 177 VAL A CA 1
ATOM 1393 C C . VAL A 1 177 ? -4.480 -15.042 -6.021 1.00 21.97 177 VAL A C 1
ATOM 1394 O O . VAL A 1 177 ? -4.696 -16.235 -5.831 1.00 22.05 177 VAL A O 1
ATOM 1398 N N . LYS A 1 178 ? -5.452 -14.132 -5.983 1.00 22.22 178 LYS A N 1
ATOM 1399 C CA . LYS A 1 178 ? -6.824 -14.527 -5.656 1.00 24.21 178 LYS A CA 1
ATOM 1400 C C . LYS A 1 178 ? -7.386 -15.560 -6.657 1.00 21.15 178 LYS A C 1
ATOM 1401 O O . LYS A 1 178 ? -7.974 -16.565 -6.260 1.00 22.53 178 LYS A O 1
ATOM 1407 N N . ALA A 1 179 ? -7.185 -15.318 -7.955 1.00 21.51 179 ALA A N 1
ATOM 1408 C CA . ALA A 1 179 ? -7.654 -16.239 -8.989 1.00 20.26 179 ALA A CA 1
ATOM 1409 C C . ALA A 1 179 ? -6.957 -17.599 -8.861 1.00 23.42 179 ALA A C 1
ATOM 1410 O O . ALA A 1 179 ? -7.576 -18.643 -9.048 1.00 24.06 179 ALA A O 1
ATOM 1412 N N . PHE A 1 180 ? -5.678 -17.589 -8.502 1.00 22.72 180 PHE A N 1
ATOM 1413 C CA . PHE A 1 180 ? -4.966 -18.851 -8.265 1.00 22.27 180 PHE A CA 1
ATOM 1414 C C . PHE A 1 180 ? -5.717 -19.723 -7.246 1.00 22.37 180 PHE A C 1
ATOM 1415 O O . PHE A 1 180 ? -6.014 -20.894 -7.496 1.00 21.86 180 PHE A O 1
ATOM 1423 N N . TRP A 1 181 ? -6.009 -19.157 -6.082 1.00 21.18 181 TRP A N 1
ATOM 1424 C CA . TRP A 1 181 ? -6.626 -19.945 -5.020 1.00 24.39 181 TRP A CA 1
ATOM 1425 C C . TRP A 1 181 ? -8.020 -20.434 -5.417 1.00 26.89 181 TRP A C 1
ATOM 1426 O O . TRP A 1 181 ? -8.373 -21.595 -5.187 1.00 23.93 181 TRP A O 1
ATOM 1437 N N . GLU A 1 182 ? -8.797 -19.563 -6.049 1.00 23.14 182 GLU A N 1
ATOM 1438 C CA . GLU A 1 182 ? -10.138 -19.948 -6.471 1.00 24.88 182 GLU A CA 1
ATOM 1439 C C . GLU A 1 182 ? -10.063 -21.038 -7.540 1.00 26.78 182 GLU A C 1
ATOM 1440 O O . GLU A 1 182 ? -10.873 -21.956 -7.566 1.00 27.20 182 GLU A O 1
ATOM 1446 N N . THR A 1 183 ? -9.060 -20.942 -8.403 1.00 21.71 183 THR A N 1
ATOM 1447 C CA . THR A 1 183 ? -8.893 -21.896 -9.494 1.00 25.07 183 THR A CA 1
ATOM 1448 C C . THR A 1 183 ? -8.556 -23.298 -8.987 1.00 26.48 183 THR A C 1
ATOM 1449 O O . THR A 1 183 ? -9.038 -24.292 -9.526 1.00 25.07 183 THR A O 1
ATOM 1453 N N . LEU A 1 184 ? -7.757 -23.375 -7.929 1.00 23.67 184 LEU A N 1
ATOM 1454 C CA . LEU A 1 184 ? -7.414 -24.671 -7.349 1.00 25.86 184 LEU A CA 1
ATOM 1455 C C . LEU A 1 184 ? -8.663 -25.360 -6.815 1.00 26.01 184 LEU A C 1
ATOM 1456 O O . LEU A 1 184 ? -8.764 -26.584 -6.844 1.00 26.40 184 LEU A O 1
ATOM 1461 N N . GLU A 1 185 ? -9.624 -24.577 -6.336 1.00 28.01 185 GLU A N 1
ATOM 1462 C CA . GLU A 1 185 ? -10.859 -25.156 -5.820 1.00 30.54 185 GLU A CA 1
ATOM 1463 C C . GLU A 1 185 ? -11.752 -25.665 -6.958 1.00 34.24 185 GLU A C 1
ATOM 1464 O O . GLU A 1 185 ? -12.467 -26.656 -6.797 1.00 38.85 185 GLU A O 1
ATOM 1470 N N . GLN A 1 186 ? -11.702 -24.988 -8.102 1.00 25.01 186 GLN A N 1
ATOM 1471 C CA . GLN A 1 186 ? -12.610 -25.260 -9.221 1.00 30.63 186 GLN A CA 1
ATOM 1472 C C . GLN A 1 186 ? -12.084 -26.287 -10.227 1.00 29.56 186 GLN A C 1
ATOM 1473 O O . GLN A 1 186 ? -12.848 -27.099 -10.760 1.00 26.95 186 GLN A O 1
ATOM 1479 N N . ALA A 1 187 ? -10.784 -26.215 -10.510 1.00 23.83 187 ALA A N 1
ATOM 1480 C CA . ALA A 1 187 ? -10.192 -26.943 -11.622 1.00 24.30 187 ALA A CA 1
ATOM 1481 C C . ALA A 1 187 ? -9.771 -28.358 -11.235 1.00 24.09 187 ALA A C 1
ATOM 1482 O O . ALA A 1 187 ? -9.242 -28.581 -10.149 1.00 25.61 187 ALA A O 1
ATOM 1484 N N . GLU A 1 188 ? -10.006 -29.305 -12.134 1.00 25.94 188 GLU A N 1
ATOM 1485 C CA . GLU A 1 188 ? -9.704 -30.708 -11.872 1.00 25.05 188 GLU A CA 1
ATOM 1486 C C . GLU A 1 188 ? -8.268 -31.069 -12.235 1.00 25.62 188 GLU A C 1
ATOM 1487 O O . GLU A 1 188 ? -7.618 -31.851 -11.536 1.00 26.62 188 GLU A O 1
ATOM 1493 N N . PHE A 1 189 ? -7.787 -30.495 -13.331 1.00 23.53 189 PHE A N 1
ATOM 1494 C CA . PHE A 1 189 ? -6.467 -30.817 -13.863 1.00 23.00 189 PHE A CA 1
ATOM 1495 C C . PHE A 1 189 ? -5.612 -29.563 -13.915 1.00 21.63 189 PHE A C 1
ATOM 1496 O O . PHE A 1 189 ? -5.675 -28.812 -14.874 1.00 23.80 189 PHE A O 1
ATOM 1504 N N . VAL A 1 190 ? -4.803 -29.360 -12.885 1.00 22.83 190 VAL A N 1
ATOM 1505 C CA . VAL A 1 190 ? -4.126 -28.095 -12.698 1.00 24.24 190 VAL A CA 1
ATOM 1506 C C . VAL A 1 190 ? -2.667 -28.171 -13.105 1.00 23.49 190 VAL A C 1
ATOM 1507 O O . VAL A 1 190 ? -1.975 -29.158 -12.825 1.00 23.56 190 VAL A O 1
ATOM 1511 N N . ILE A 1 191 ? -2.198 -27.116 -13.754 1.00 19.86 191 ILE A N 1
ATOM 1512 C CA . ILE A 1 191 ? -0.798 -27.012 -14.135 1.00 18.22 191 ILE A CA 1
ATOM 1513 C C . ILE A 1 191 ? -0.371 -25.564 -13.969 1.00 23.04 191 ILE A C 1
ATOM 1514 O O . ILE A 1 191 ? -1.199 -24.650 -14.023 1.00 21.00 191 ILE A O 1
ATOM 1519 N N . ALA A 1 192 ? 0.915 -25.360 -13.717 1.00 23.05 192 ALA A N 1
ATOM 1520 C CA . ALA A 1 192 ? 1.517 -24.058 -13.904 1.00 19.97 192 ALA A CA 1
ATOM 1521 C C . ALA A 1 192 ? 2.527 -24.309 -15.021 1.00 22.95 192 ALA A C 1
ATOM 1522 O O . ALA A 1 192 ? 3.540 -24.982 -14.806 1.00 20.90 192 ALA A O 1
ATOM 1524 N N . SER A 1 193 ? 2.207 -23.829 -16.222 1.00 22.79 193 SER A N 1
ATOM 1525 C CA . SER A 1 193 ? 2.944 -24.195 -17.430 1.00 20.82 193 SER A CA 1
ATOM 1526 C C . SER A 1 193 ? 4.315 -23.526 -17.533 1.00 22.30 193 SER A C 1
ATOM 1527 O O . SER A 1 193 ? 5.159 -23.979 -18.290 1.00 23.11 193 SER A O 1
ATOM 1530 N N . HIS A 1 194 ? 4.517 -22.439 -16.792 1.00 20.37 194 HIS A N 1
ATOM 1531 C CA . HIS A 1 194 ? 5.801 -21.739 -16.801 1.00 20.64 194 HIS A CA 1
ATOM 1532 C C . HIS A 1 194 ? 5.866 -20.755 -15.634 1.00 19.75 194 HIS A C 1
ATOM 1533 O O . HIS A 1 194 ? 5.561 -19.572 -15.783 1.00 21.91 194 HIS A O 1
ATOM 1540 N N . SER A 1 195 ? 6.219 -21.290 -14.465 1.00 22.02 195 SER A N 1
ATOM 1541 C CA . SER A 1 195 ? 6.369 -20.513 -13.234 1.00 19.51 195 SER A CA 1
ATOM 1542 C C . SER A 1 195 ? 7.493 -21.077 -12.369 1.00 21.79 195 SER A C 1
ATOM 1543 O O . SER A 1 195 ? 7.698 -22.299 -12.300 1.00 21.29 195 SER A O 1
ATOM 1546 N N . ASN A 1 196 ? 8.196 -20.183 -11.684 1.00 21.17 196 ASN A N 1
ATOM 1547 C CA . ASN A 1 196 ? 9.258 -20.583 -10.767 1.00 19.42 196 ASN A CA 1
ATOM 1548 C C . ASN A 1 196 ? 8.861 -20.389 -9.302 1.00 19.83 196 ASN A C 1
ATOM 1549 O O . ASN A 1 196 ? 7.707 -20.107 -9.007 1.00 22.16 196 ASN A O 1
ATOM 1554 N N . ALA A 1 197 ? 9.815 -20.549 -8.388 1.00 21.24 197 ALA A N 1
ATOM 1555 C CA . ALA A 1 197 ? 9.541 -20.434 -6.950 1.00 22.18 197 ALA A CA 1
ATOM 1556 C C . ALA A 1 197 ? 9.901 -19.048 -6.414 1.00 20.80 197 ALA A C 1
ATOM 1557 O O . ALA A 1 197 ? 11.055 -18.627 -6.483 1.00 22.90 197 ALA A O 1
ATOM 1559 N N . LYS A 1 198 ? 8.905 -18.367 -5.858 1.00 20.83 198 LYS A N 1
ATOM 1560 C CA . LYS A 1 198 ? 9.030 -16.985 -5.392 1.00 21.86 198 LYS A CA 1
ATOM 1561 C C . LYS A 1 198 ? 9.951 -16.828 -4.187 1.00 23.30 198 LYS A C 1
ATOM 1562 O O . LYS A 1 198 ? 10.509 -15.747 -3.960 1.00 22.71 198 LYS A O 1
ATOM 1568 N N . ALA A 1 199 ? 10.104 -17.890 -3.402 1.00 21.43 199 ALA A N 1
ATOM 1569 C CA . ALA A 1 199 ? 11.038 -17.844 -2.280 1.00 25.27 199 ALA A CA 1
ATOM 1570 C C . ALA A 1 199 ? 12.473 -17.689 -2.778 1.00 24.79 199 ALA A C 1
ATOM 1571 O O . ALA A 1 199 ? 13.321 -17.119 -2.084 1.00 26.40 199 ALA A O 1
ATOM 1573 N N . ILE A 1 200 ? 12.735 -18.203 -3.978 1.00 23.41 200 ILE A N 1
ATOM 1574 C CA . ILE A 1 200 ? 14.073 -18.178 -4.569 1.00 22.80 200 ILE A CA 1
ATOM 1575 C C . ILE A 1 200 ? 14.268 -16.920 -5.408 1.00 24.02 200 ILE A C 1
ATOM 1576 O O . ILE A 1 200 ? 15.321 -16.276 -5.356 1.00 23.39 200 ILE A O 1
ATOM 1581 N N . CYS A 1 201 ? 13.248 -16.568 -6.183 1.00 21.86 201 CYS A N 1
ATOM 1582 C CA . CYS A 1 201 ? 13.259 -15.313 -6.934 1.00 23.63 201 CYS A CA 1
ATOM 1583 C C . CYS A 1 201 ? 11.914 -14.655 -6.698 1.00 23.72 201 CYS A C 1
ATOM 1584 O O . CYS A 1 201 ? 10.885 -15.212 -7.071 1.00 22.51 201 CYS A O 1
ATOM 1587 N N . SER A 1 202 ? 11.919 -13.461 -6.109 1.00 23.60 202 SER A N 1
ATOM 1588 C CA . SER A 1 202 ? 10.689 -12.894 -5.549 1.00 21.67 202 SER A CA 1
ATOM 1589 C C . SER A 1 202 ? 9.743 -12.223 -6.556 1.00 23.24 202 SER A C 1
ATOM 1590 O O . SER A 1 202 ? 8.826 -11.529 -6.155 1.00 22.78 202 SER A O 1
ATOM 1593 N N . HIS A 1 203 ? 9.964 -12.421 -7.852 1.00 24.01 203 HIS A N 1
ATOM 1594 C CA . HIS A 1 203 ? 9.071 -11.838 -8.853 1.00 22.85 203 HIS A CA 1
ATOM 1595 C C . HIS A 1 203 ? 7.617 -12.315 -8.658 1.00 22.09 203 HIS A C 1
ATOM 1596 O O . HIS A 1 203 ? 7.386 -13.505 -8.434 1.00 24.14 203 HIS A O 1
ATOM 1603 N N . PRO A 1 204 ? 6.638 -11.391 -8.759 1.00 21.00 204 PRO A N 1
ATOM 1604 C CA . PRO A 1 204 ? 5.216 -11.693 -8.498 1.00 23.57 204 PRO A CA 1
ATOM 1605 C C . PRO A 1 204 ? 4.668 -12.778 -9.420 1.00 21.30 204 PRO A C 1
ATOM 1606 O O . PRO A 1 204 ? 3.623 -13.387 -9.175 1.00 23.08 204 PRO A O 1
ATOM 1610 N N . ARG A 1 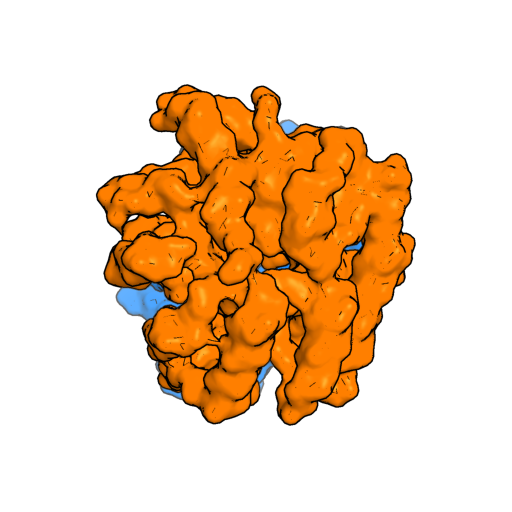205 ? 5.377 -12.994 -10.512 1.00 20.74 205 ARG A N 1
ATOM 1611 C CA . ARG A 1 205 ? 5.003 -14.009 -11.453 1.00 20.52 205 ARG A CA 1
ATOM 1612 C C . ARG A 1 205 ? 5.225 -15.444 -10.912 1.00 22.20 205 ARG A C 1
ATOM 1613 O O . ARG A 1 205 ? 4.649 -16.408 -11.416 1.00 20.97 205 ARG A O 1
ATOM 1621 N N . ASN A 1 206 ? 6.038 -15.569 -9.868 1.00 22.41 206 ASN A N 1
ATOM 1622 C CA . ASN A 1 206 ? 6.376 -16.871 -9.304 1.00 21.09 206 ASN A CA 1
ATOM 1623 C C . ASN A 1 206 ? 5.388 -17.364 -8.237 1.00 23.98 206 ASN A C 1
ATOM 1624 O O . ASN A 1 206 ? 4.464 -16.646 -7.837 1.00 23.54 206 ASN A O 1
ATOM 1629 N N . LEU A 1 207 ? 5.570 -18.606 -7.793 1.00 21.42 207 LEU A N 1
ATOM 1630 C CA . LEU A 1 207 ? 4.655 -19.212 -6.827 1.00 21.19 207 LEU A CA 1
ATOM 1631 C C . LEU A 1 207 ? 5.288 -19.241 -5.433 1.00 21.23 207 LEU A C 1
ATOM 1632 O O . LEU A 1 207 ? 6.410 -19.741 -5.288 1.00 20.89 207 LEU A O 1
ATOM 1637 N N . ASP A 1 208 ? 4.588 -18.736 -4.412 1.00 20.37 208 ASP A N 1
ATOM 1638 C CA . ASP A 1 208 ? 5.158 -18.771 -3.054 1.00 21.79 208 ASP A CA 1
ATOM 1639 C C . ASP A 1 208 ? 5.065 -20.163 -2.425 1.00 24.83 208 ASP A C 1
ATOM 1640 O O . ASP A 1 208 ? 4.473 -21.069 -3.017 1.00 23.65 208 ASP A O 1
ATOM 1645 N N . ASP A 1 209 ? 5.668 -20.347 -1.252 1.00 24.18 209 ASP A N 1
ATOM 1646 C CA . ASP A 1 209 ? 5.714 -21.684 -0.662 1.00 23.26 209 ASP A CA 1
ATOM 1647 C C . ASP A 1 209 ? 4.316 -22.243 -0.407 1.00 23.55 209 ASP A C 1
ATOM 1648 O O . ASP A 1 209 ? 4.058 -23.424 -0.638 1.00 24.70 209 ASP A O 1
ATOM 1653 N N . GLU A 1 210 ? 3.416 -21.394 0.066 1.00 24.32 210 GLU A N 1
ATOM 1654 C CA . GLU A 1 210 ? 2.040 -21.816 0.319 1.00 26.30 210 GLU A CA 1
ATOM 1655 C C . GLU A 1 210 ? 1.414 -22.310 -0.980 1.00 24.94 210 GLU A C 1
ATOM 1656 O O . GLU A 1 210 ? 0.752 -23.350 -1.014 1.00 22.13 210 GLU A O 1
ATOM 1662 N N . GLN A 1 211 ? 1.616 -21.549 -2.052 1.00 22.49 211 GLN A N 1
ATOM 1663 C CA . GLN A 1 211 ? 1.063 -21.925 -3.349 1.00 21.86 211 GLN A CA 1
ATOM 1664 C C . GLN A 1 211 ? 1.651 -23.245 -3.838 1.00 23.53 211 GLN A C 1
ATOM 1665 O O . GLN A 1 211 ? 0.928 -24.124 -4.310 1.00 22.99 211 GLN A O 1
ATOM 1671 N N . ILE A 1 212 ? 2.963 -23.390 -3.715 1.00 22.21 212 ILE A N 1
ATOM 1672 C CA . ILE A 1 212 ? 3.599 -24.616 -4.162 1.00 23.04 212 ILE A CA 1
ATOM 1673 C C . ILE A 1 212 ? 3.077 -25.826 -3.375 1.00 24.52 212 ILE A C 1
ATOM 1674 O O . ILE A 1 212 ? 2.819 -26.891 -3.949 1.00 23.71 212 ILE A O 1
ATOM 1679 N N . LYS A 1 213 ? 2.922 -25.663 -2.065 1.00 24.78 213 LYS A N 1
ATOM 1680 C CA . LYS A 1 213 ? 2.424 -26.763 -1.239 1.00 24.49 213 LYS A CA 1
ATOM 1681 C C . LYS A 1 213 ? 1.009 -27.135 -1.667 1.00 25.00 213 LYS A C 1
ATOM 1682 O O . LYS A 1 213 ? 0.638 -28.312 -1.731 1.00 24.14 213 LYS A O 1
ATOM 1688 N N . ALA A 1 214 ? 0.229 -26.120 -1.998 1.00 22.51 214 ALA A N 1
ATOM 1689 C CA . ALA A 1 214 ? -1.147 -26.341 -2.416 1.00 25.18 214 ALA A CA 1
ATOM 1690 C C . ALA A 1 214 ? -1.188 -27.049 -3.774 1.00 25.81 214 ALA A C 1
ATOM 1691 O O . ALA A 1 214 ? -2.024 -27.929 -4.010 1.00 24.35 214 ALA A O 1
ATOM 1693 N N . MET A 1 215 ? -0.270 -26.678 -4.665 1.00 23.45 215 MET A N 1
ATOM 1694 C CA . MET A 1 215 ? -0.169 -27.342 -5.961 1.00 24.22 215 MET A CA 1
ATOM 1695 C C . MET A 1 215 ? 0.106 -28.836 -5.764 1.00 24.44 215 MET A C 1
ATOM 1696 O O . MET A 1 215 ? -0.523 -29.694 -6.397 1.00 24.28 215 MET A O 1
ATOM 1701 N N . ILE A 1 216 ? 1.054 -29.131 -4.886 1.00 22.53 216 ILE A N 1
ATOM 1702 C CA . ILE A 1 216 ? 1.397 -30.519 -4.572 1.00 24.36 216 ILE A CA 1
ATOM 1703 C C . ILE A 1 216 ? 0.199 -31.277 -3.983 1.00 27.49 216 ILE A C 1
ATOM 1704 O O . ILE A 1 216 ? -0.100 -32.405 -4.386 1.00 26.91 216 ILE A O 1
ATOM 1709 N N . GLU A 1 217 ? -0.489 -30.648 -3.038 1.00 27.58 217 GLU A N 1
ATOM 1710 C CA . GLU A 1 217 ? -1.679 -31.232 -2.435 1.00 26.51 217 GLU A CA 1
ATOM 1711 C C . GLU A 1 217 ? -2.765 -31.511 -3.497 1.00 27.92 217 GLU A C 1
ATOM 1712 O O . GLU A 1 217 ? -3.525 -32.478 -3.393 1.00 28.14 217 GLU A O 1
ATOM 1718 N N A HIS A 1 218 ? -2.816 -30.672 -4.528 0.53 24.43 218 HIS A N 1
ATOM 1719 N N B HIS A 1 218 ? -2.832 -30.656 -4.510 0.47 24.49 218 HIS A N 1
ATOM 1720 C CA A HIS A 1 218 ? -3.787 -30.831 -5.609 0.53 26.67 218 HIS A CA 1
ATOM 1721 C CA B HIS A 1 218 ? -3.799 -30.835 -5.584 0.47 26.66 218 HIS A CA 1
ATOM 1722 C C A HIS A 1 218 ? -3.306 -31.842 -6.649 0.53 26.84 218 HIS A C 1
ATOM 1723 C C B HIS A 1 218 ? -3.220 -31.693 -6.714 0.47 26.88 218 HIS A C 1
ATOM 1724 O O A HIS A 1 218 ? -4.001 -32.136 -7.620 0.53 29.61 218 HIS A O 1
ATOM 1725 O O B HIS A 1 218 ? -3.773 -31.741 -7.812 0.47 29.68 218 HIS A O 1
ATOM 1738 N N . ASP A 1 219 ? -2.112 -32.373 -6.428 1.00 28.04 219 ASP A N 1
ATOM 1739 C CA . ASP A 1 219 ? -1.421 -33.203 -7.418 1.00 28.31 219 ASP A CA 1
ATOM 1740 C C . ASP A 1 219 ? -1.305 -32.505 -8.775 1.00 30.49 219 ASP A C 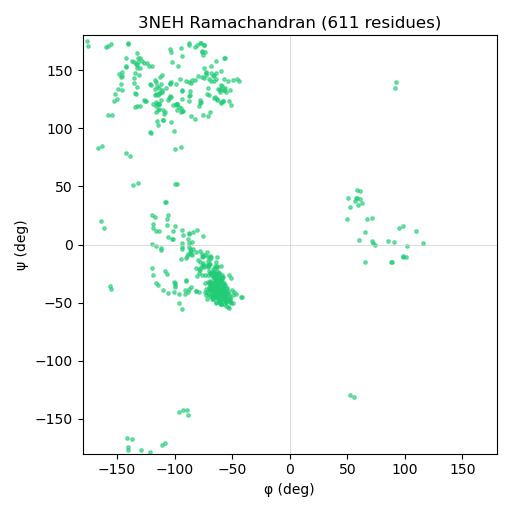1
ATOM 1741 O O . ASP A 1 219 ? -1.577 -33.090 -9.827 1.00 28.31 219 ASP A O 1
ATOM 1746 N N . ALA A 1 220 ? -0.894 -31.245 -8.741 1.00 27.54 220 ALA A N 1
ATOM 1747 C CA . ALA A 1 220 ? -0.724 -30.477 -9.959 1.00 25.51 220 ALA A CA 1
ATOM 1748 C C . ALA A 1 220 ? 0.733 -30.554 -10.419 1.00 25.93 220 ALA A C 1
ATOM 1749 O O . ALA A 1 220 ? 1.596 -31.019 -9.679 1.00 25.51 220 ALA A O 1
ATOM 1751 N N . MET A 1 221 ? 0.993 -30.095 -11.638 1.00 22.80 221 MET A N 1
ATOM 1752 C CA . MET A 1 221 ? 2.351 -30.036 -12.179 1.00 22.53 221 MET A CA 1
ATOM 1753 C C . MET A 1 221 ? 2.846 -28.594 -12.142 1.00 24.58 221 MET A C 1
ATOM 1754 O O . MET A 1 221 ? 2.099 -27.675 -12.458 1.00 21.25 221 MET A O 1
ATOM 1759 N N . ILE A 1 222 ? 4.101 -28.404 -11.754 1.00 22.86 222 ILE A N 1
ATOM 1760 C CA . ILE A 1 222 ? 4.743 -27.096 -11.848 1.00 21.82 222 ILE A CA 1
ATOM 1761 C C . ILE A 1 222 ? 5.886 -27.189 -12.853 1.00 20.62 222 ILE A C 1
ATOM 1762 O O . ILE A 1 222 ? 6.814 -27.977 -12.675 1.00 23.35 222 ILE A O 1
ATOM 1767 N N . HIS A 1 223 ? 5.826 -26.378 -13.901 1.00 20.45 223 HIS A N 1
ATOM 1768 C CA . HIS A 1 223 ? 6.834 -26.417 -14.966 1.00 21.80 223 HIS A CA 1
ATOM 1769 C C . HIS A 1 223 ? 7.704 -25.176 -14.905 1.00 21.49 223 HIS A C 1
ATOM 1770 O O . HIS A 1 223 ? 7.213 -24.070 -15.110 1.00 21.48 223 HIS A O 1
ATOM 1777 N N . VAL A 1 224 ? 8.978 -25.371 -14.565 1.00 22.14 224 VAL A N 1
ATOM 1778 C CA . VAL A 1 224 ? 9.901 -24.265 -14.313 1.00 20.69 224 VAL A CA 1
ATOM 1779 C C . VAL A 1 224 ? 10.300 -23.563 -15.610 1.00 22.56 224 VAL A C 1
ATOM 1780 O O . VAL A 1 224 ? 10.345 -24.182 -16.671 1.00 24.35 224 VAL A O 1
ATOM 1784 N N . VAL A 1 225 ? 10.554 -22.261 -15.519 1.00 22.04 225 VAL A N 1
ATOM 1785 C CA . VAL A 1 225 ? 10.683 -21.400 -16.693 1.00 20.85 225 VAL A CA 1
ATOM 1786 C C . VAL A 1 225 ? 12.091 -20.798 -16.788 1.00 21.51 225 VAL A C 1
ATOM 1787 O O . VAL A 1 225 ? 12.685 -20.441 -15.770 1.00 23.29 225 VAL A O 1
ATOM 1791 N N . PHE A 1 226 ? 12.621 -20.702 -18.011 1.00 22.56 226 PHE A N 1
ATOM 1792 C CA . PHE A 1 226 ? 14.021 -20.337 -18.210 1.00 24.03 226 PHE A CA 1
ATOM 1793 C C . PHE A 1 226 ? 14.188 -18.847 -18.527 1.00 25.33 226 PHE A C 1
ATOM 1794 O O . PHE A 1 226 ? 14.837 -18.470 -19.498 1.00 25.27 226 PHE A O 1
ATOM 1802 N N . TYR A 1 227 ? 13.607 -18.006 -17.687 1.00 24.00 227 TYR A N 1
ATOM 1803 C CA . TYR A 1 227 ? 13.684 -16.565 -17.874 1.00 26.41 227 TYR A CA 1
ATOM 1804 C C . TYR A 1 227 ? 14.476 -16.002 -16.709 1.00 25.20 227 TYR A C 1
ATOM 1805 O O . TYR A 1 227 ? 14.038 -16.094 -15.573 1.00 21.82 227 TYR A O 1
ATOM 1814 N N . PRO A 1 228 ? 15.655 -15.424 -16.983 1.00 25.33 228 PRO A N 1
ATOM 1815 C CA . PRO A 1 228 ? 16.491 -14.912 -15.890 1.00 26.72 228 PRO A CA 1
ATOM 1816 C C . PRO A 1 228 ? 15.722 -14.031 -14.892 1.00 23.44 228 PRO A C 1
ATOM 1817 O O . PRO A 1 228 ? 15.926 -14.161 -13.688 1.00 23.47 228 PRO A O 1
ATOM 1821 N N . LEU A 1 229 ? 14.834 -13.169 -15.381 1.00 24.78 229 LEU A N 1
ATOM 1822 C CA . LEU A 1 229 ? 14.064 -12.289 -14.496 1.00 26.03 229 LEU A CA 1
ATOM 1823 C C . LEU A 1 229 ? 13.217 -13.043 -13.461 1.00 22.91 229 LEU A C 1
ATOM 1824 O O . LEU A 1 229 ? 12.926 -12.513 -12.383 1.00 24.59 229 LEU A O 1
ATOM 1829 N N . PHE A 1 230 ? 12.803 -14.265 -13.789 1.00 24.47 230 PHE A N 1
ATOM 1830 C CA . PHE A 1 230 ? 12.025 -15.070 -12.841 1.00 23.89 230 PHE A CA 1
ATOM 1831 C C . PHE A 1 230 ? 12.906 -16.121 -12.178 1.00 23.57 230 PHE A C 1
ATOM 1832 O O . PHE A 1 230 ? 12.421 -16.960 -11.422 1.00 24.16 230 PHE A O 1
ATOM 1840 N N . THR A 1 231 ? 14.203 -16.092 -12.469 1.00 22.33 231 THR A N 1
ATOM 1841 C CA . THR A 1 231 ? 15.095 -17.138 -11.982 1.00 22.05 231 THR A CA 1
ATOM 1842 C C . THR A 1 231 ? 15.989 -16.662 -10.838 1.00 24.32 231 THR A C 1
ATOM 1843 O O . THR A 1 231 ? 16.186 -17.385 -9.855 1.00 24.84 231 THR A O 1
ATOM 1847 N N . THR A 1 232 ? 16.516 -15.441 -10.949 1.00 22.60 232 THR A N 1
ATOM 1848 C CA . THR A 1 232 ? 17.363 -14.886 -9.898 1.00 24.22 232 THR A CA 1
ATOM 1849 C C . THR A 1 232 ? 16.935 -13.456 -9.633 1.00 21.22 232 THR A C 1
ATOM 1850 O O . THR A 1 232 ? 16.489 -12.752 -10.536 1.00 23.33 232 THR A O 1
ATOM 1854 N N . ASN A 1 233 ? 17.077 -13.043 -8.388 1.00 22.55 233 ASN A N 1
ATOM 1855 C CA . ASN A 1 233 ? 16.753 -11.679 -8.004 1.00 22.59 233 ASN A CA 1
ATOM 1856 C C . ASN A 1 233 ? 17.636 -10.634 -8.694 1.00 24.88 233 ASN A C 1
ATOM 1857 O O . ASN A 1 233 ? 17.189 -9.513 -8.940 1.00 28.73 233 ASN A O 1
ATOM 1862 N N . ASN A 1 234 ? 18.877 -10.982 -9.025 1.00 25.29 234 ASN A N 1
ATOM 1863 C CA . ASN A 1 234 ? 19.720 -10.006 -9.711 1.00 26.00 234 ASN A CA 1
ATOM 1864 C C . ASN A 1 234 ? 19.539 -9.986 -11.222 1.00 24.95 234 ASN A C 1
ATOM 1865 O O . ASN A 1 234 ? 20.067 -9.111 -11.901 1.00 26.56 234 ASN A O 1
ATOM 1870 N N . GLY A 1 235 ? 18.784 -10.948 -11.744 1.00 24.98 235 GLY A N 1
ATOM 1871 C CA . GLY A 1 235 ? 18.405 -10.939 -13.145 1.00 24.44 235 GLY A CA 1
ATOM 1872 C C . GLY A 1 235 ? 19.419 -11.553 -14.090 1.00 25.42 235 GLY A C 1
ATOM 1873 O O . GLY A 1 235 ? 19.213 -11.529 -15.300 1.00 29.75 235 GLY A O 1
ATOM 1874 N N . VAL A 1 236 ? 20.504 -12.094 -13.541 1.00 26.57 236 VAL A N 1
ATOM 1875 C CA . VAL A 1 236 ? 21.511 -12.817 -14.324 1.00 24.61 236 VAL A CA 1
ATOM 1876 C C . VAL A 1 236 ? 21.461 -14.264 -13.854 1.00 23.60 236 VAL A C 1
ATOM 1877 O O . VAL A 1 236 ? 21.487 -14.532 -12.647 1.00 26.30 236 VAL A O 1
ATOM 1881 N N . ALA A 1 237 ? 21.341 -15.201 -14.782 1.00 24.83 237 ALA A N 1
ATOM 1882 C CA . ALA A 1 237 ? 21.116 -16.590 -14.376 1.00 23.46 237 ALA A CA 1
ATOM 1883 C C . ALA A 1 237 ? 21.769 -17.603 -15.287 1.00 24.90 237 ALA A C 1
ATOM 1884 O O . ALA A 1 237 ? 21.892 -17.387 -16.492 1.00 24.95 237 ALA A O 1
ATOM 1886 N N . ASP A 1 238 ? 22.163 -18.726 -14.703 1.00 25.88 238 ASP A N 1
ATOM 1887 C CA . ASP A 1 238 ? 22.682 -19.842 -15.483 1.00 24.76 238 ASP A CA 1
ATOM 1888 C C . ASP A 1 238 ? 21.942 -21.102 -15.070 1.00 27.10 238 ASP A C 1
ATOM 1889 O O . ASP A 1 238 ? 21.006 -21.029 -14.264 1.00 25.71 238 ASP A O 1
ATOM 1894 N N . THR A 1 239 ? 22.318 -22.244 -15.630 1.00 27.17 239 THR A N 1
ATOM 1895 C CA . THR A 1 239 ? 21.550 -23.458 -15.374 1.00 25.92 239 THR A CA 1
ATOM 1896 C C . THR A 1 239 ? 21.544 -23.869 -13.901 1.00 26.96 239 THR A C 1
ATOM 1897 O O . THR A 1 239 ? 20.555 -24.414 -13.419 1.00 27.53 239 THR A O 1
ATOM 1901 N N . GLU A 1 240 ? 22.637 -23.628 -13.180 1.00 24.57 240 GLU A N 1
ATOM 1902 C CA . GLU A 1 240 ? 22.647 -23.944 -11.759 1.00 27.24 240 GLU A CA 1
ATOM 1903 C C . GLU A 1 240 ? 21.568 -23.154 -11.023 1.00 25.60 240 GLU A C 1
ATOM 1904 O O . GLU A 1 240 ? 20.978 -23.641 -10.066 1.00 25.71 240 GLU A O 1
ATOM 1910 N N . ASP A 1 241 ? 21.325 -21.925 -11.463 1.00 24.34 241 ASP A N 1
ATOM 1911 C CA . ASP A 1 241 ? 20.262 -21.124 -10.858 1.00 26.47 241 ASP A CA 1
ATOM 1912 C C . ASP A 1 241 ? 18.865 -21.716 -11.092 1.00 26.32 241 ASP A C 1
ATOM 1913 O O . ASP A 1 241 ? 17.998 -21.659 -10.209 1.00 26.41 241 ASP A O 1
ATOM 1918 N N . VAL A 1 242 ? 18.645 -22.289 -12.266 1.00 23.99 242 VAL A N 1
ATOM 1919 C CA . VAL A 1 242 ? 17.370 -22.960 -12.531 1.00 25.26 242 VAL A CA 1
ATOM 1920 C C . VAL A 1 242 ? 17.225 -24.143 -11.575 1.00 27.25 242 VAL A C 1
ATOM 1921 O O . VAL A 1 242 ? 16.146 -24.395 -11.031 1.00 25.20 242 VAL A O 1
ATOM 1925 N N . ILE A 1 243 ? 18.323 -24.857 -11.362 1.00 25.65 243 ILE A N 1
ATOM 1926 C CA . ILE A 1 243 ? 18.311 -26.017 -10.480 1.00 23.96 243 ILE A CA 1
ATOM 1927 C C . ILE A 1 243 ? 17.923 -25.635 -9.049 1.00 25.10 243 ILE A C 1
ATOM 1928 O O . ILE A 1 243 ? 17.289 -26.424 -8.354 1.00 23.77 243 ILE A O 1
ATOM 1933 N N . ARG A 1 244 ? 18.242 -24.413 -8.620 1.00 24.17 244 ARG A N 1
ATOM 1934 C CA . ARG A 1 244 ? 17.830 -23.969 -7.278 1.00 26.26 244 ARG A CA 1
ATOM 1935 C C . ARG A 1 244 ? 16.305 -23.958 -7.096 1.00 23.19 244 ARG A C 1
ATOM 1936 O O . ARG A 1 244 ? 15.794 -24.176 -5.990 1.00 24.32 244 ARG A O 1
ATOM 1944 N N . HIS A 1 245 ? 15.577 -23.701 -8.176 1.00 24.45 245 HIS A N 1
ATOM 1945 C CA . HIS A 1 245 ? 14.118 -23.783 -8.110 1.00 20.88 245 HIS A CA 1
ATOM 1946 C C . HIS A 1 245 ? 13.672 -25.227 -8.039 1.00 22.45 245 HIS A C 1
ATOM 1947 O O . HIS A 1 245 ? 12.778 -25.570 -7.261 1.00 24.00 245 HIS A O 1
ATOM 1954 N N . ILE A 1 246 ? 14.288 -26.068 -8.859 1.00 23.37 246 ILE A N 1
ATOM 1955 C CA . ILE A 1 246 ? 13.992 -27.500 -8.800 1.00 24.10 246 ILE A CA 1
ATOM 1956 C C . ILE A 1 246 ? 14.223 -28.001 -7.385 1.00 24.01 246 ILE A C 1
ATOM 1957 O O . ILE A 1 246 ? 13.333 -28.617 -6.790 1.00 24.08 246 ILE A O 1
ATOM 1962 N N . ASP A 1 247 ? 15.410 -27.725 -6.842 1.00 24.11 247 ASP A N 1
ATOM 1963 C CA . ASP A 1 247 ? 15.720 -28.042 -5.443 1.00 25.51 247 ASP A CA 1
ATOM 1964 C C . ASP A 1 247 ? 14.631 -27.557 -4.488 1.00 26.35 247 ASP A C 1
ATOM 1965 O O . ASP A 1 247 ? 14.168 -28.300 -3.621 1.00 25.48 247 ASP A O 1
ATOM 1970 N N . HIS A 1 248 ? 14.244 -26.290 -4.616 1.00 24.09 248 HIS A N 1
ATOM 1971 C CA . HIS A 1 248 ? 13.282 -25.736 -3.677 1.00 23.44 248 HIS A CA 1
ATOM 1972 C C . HIS A 1 248 ? 11.955 -26.502 -3.709 1.00 26.11 248 HIS A C 1
ATOM 1973 O O . HIS A 1 248 ? 11.391 -26.835 -2.671 1.00 24.77 248 HIS A O 1
ATOM 1980 N N . ILE A 1 249 ? 11.445 -26.767 -4.904 1.00 23.13 249 ILE A N 1
ATOM 1981 C CA . ILE A 1 249 ? 10.164 -27.457 -5.009 1.00 24.18 249 ILE A CA 1
ATOM 1982 C C . ILE A 1 249 ? 10.271 -28.893 -4.457 1.00 22.05 249 ILE A C 1
ATOM 1983 O O . ILE A 1 249 ? 9.358 -29.381 -3.793 1.00 22.66 249 ILE A O 1
ATOM 1988 N N . CYS A 1 250 ? 11.404 -29.547 -4.702 1.00 25.38 250 CYS A N 1
ATOM 1989 C CA . CYS A 1 250 ? 11.630 -30.878 -4.136 1.00 23.47 250 CYS A CA 1
ATOM 1990 C C . CYS A 1 250 ? 11.605 -30.809 -2.620 1.00 27.29 250 CYS A C 1
ATOM 1991 O O . CYS A 1 250 ? 11.030 -31.673 -1.965 1.00 27.46 250 CYS A O 1
ATOM 1994 N N . GLU A 1 251 ? 12.241 -29.780 -2.065 1.00 26.37 251 GLU A N 1
ATOM 1995 C CA . GLU A 1 251 ? 12.289 -29.601 -0.621 1.00 27.24 251 GLU A CA 1
ATOM 1996 C C . GLU A 1 251 ? 10.895 -29.423 -0.026 1.00 25.18 251 GLU A C 1
ATOM 1997 O O . GLU A 1 251 ? 10.651 -29.781 1.134 1.00 28.25 251 GLU A O 1
ATOM 2003 N N . LEU A 1 252 ? 9.978 -28.876 -0.820 1.00 24.82 252 LEU A N 1
ATOM 2004 C CA . LEU A 1 252 ? 8.607 -28.683 -0.357 1.00 25.85 252 LEU A CA 1
ATOM 2005 C C . LEU A 1 252 ? 7.734 -29.905 -0.611 1.00 25.22 252 LEU A C 1
ATOM 2006 O O . LEU A 1 252 ? 6.519 -29.848 -0.432 1.00 29.83 252 LEU A O 1
ATOM 2011 N N . GLY A 1 253 ? 8.353 -31.008 -1.021 1.00 25.14 253 GLY A N 1
ATOM 2012 C CA . GLY A 1 253 ? 7.626 -32.241 -1.264 1.00 26.93 253 GLY A CA 1
ATOM 2013 C C . GLY A 1 253 ? 7.198 -32.467 -2.706 1.00 24.90 253 GLY A C 1
ATOM 2014 O O . GLY A 1 253 ? 6.381 -33.351 -2.982 1.00 25.22 253 GLY A O 1
ATOM 2015 N N . GLY A 1 254 ? 7.757 -31.701 -3.642 1.00 22.57 254 GLY A N 1
ATOM 2016 C CA . GLY A 1 254 ? 7.287 -31.780 -5.015 1.00 22.52 254 GLY A CA 1
ATOM 2017 C C . GLY A 1 254 ? 8.154 -32.482 -6.046 1.00 24.85 254 GLY A C 1
ATOM 2018 O O . GLY A 1 254 ? 8.041 -32.197 -7.242 1.00 24.47 254 GLY A O 1
ATOM 2019 N N . LEU A 1 255 ? 9.002 -33.415 -5.614 1.00 25.20 255 LEU A N 1
ATOM 2020 C CA . LEU A 1 255 ? 9.874 -34.132 -6.554 1.00 24.29 255 LEU A CA 1
ATOM 2021 C C . LEU A 1 255 ? 9.100 -34.704 -7.746 1.00 26.29 255 LEU A C 1
ATOM 2022 O O . LEU A 1 255 ? 9.573 -34.684 -8.885 1.00 25.65 255 LEU A O 1
ATOM 2027 N N . LYS A 1 256 ? 7.902 -35.213 -7.487 1.00 26.40 256 LYS A N 1
ATOM 2028 C CA . LYS A 1 256 ? 7.117 -35.852 -8.544 1.00 25.66 256 LYS A CA 1
ATOM 2029 C C . LYS A 1 256 ? 6.157 -34.901 -9.249 1.00 26.45 256 LYS A C 1
ATOM 2030 O O . LYS A 1 256 ? 5.348 -35.331 -10.070 1.00 25.10 256 LYS A O 1
ATOM 2036 N N . ASN A 1 257 ? 6.262 -33.611 -8.941 1.00 23.44 257 ASN A N 1
ATOM 2037 C CA . ASN A 1 257 ? 5.337 -32.618 -9.487 1.00 24.90 257 ASN A CA 1
ATOM 2038 C C . ASN A 1 257 ? 6.028 -31.555 -10.325 1.00 27.27 257 ASN A C 1
ATOM 2039 O O . ASN A 1 257 ? 5.435 -30.522 -10.649 1.00 26.47 257 ASN A O 1
ATOM 2044 N N . ILE A 1 258 ? 7.278 -31.826 -10.677 1.00 23.81 258 ILE A N 1
ATOM 2045 C CA . ILE A 1 258 ? 8.110 -30.870 -11.383 1.00 23.01 258 ILE A CA 1
ATOM 2046 C C . ILE A 1 258 ? 8.314 -31.264 -12.837 1.00 25.61 258 ILE A C 1
ATOM 2047 O O . ILE A 1 258 ? 8.580 -32.438 -13.148 1.00 23.83 258 ILE A O 1
ATOM 2052 N N . GLY A 1 259 ? 8.178 -30.279 -13.719 1.00 21.57 259 GLY A N 1
ATOM 2053 C CA . GLY A 1 259 ? 8.523 -30.428 -15.126 1.00 22.65 259 GLY A CA 1
ATOM 2054 C C . GLY A 1 259 ? 9.173 -29.174 -15.675 1.00 24.11 259 GLY A C 1
ATOM 2055 O O . GLY A 1 259 ? 9.598 -28.291 -14.919 1.00 23.35 259 GLY A O 1
ATOM 2056 N N . PHE A 1 260 ? 9.272 -29.099 -16.999 1.00 23.83 260 PHE A N 1
ATOM 2057 C CA . PHE A 1 260 ? 9.891 -27.946 -17.653 1.00 25.17 260 PHE A CA 1
ATOM 2058 C C . PHE A 1 260 ? 8.889 -27.177 -18.489 1.00 23.29 260 PHE A C 1
ATOM 2059 O O . PHE A 1 260 ? 8.109 -27.772 -19.229 1.00 23.91 260 PHE A O 1
ATOM 2067 N N . GLY A 1 261 ? 8.945 -25.848 -18.387 1.00 24.59 261 GLY A N 1
ATOM 2068 C CA . GLY A 1 261 ? 8.122 -24.959 -19.183 1.00 21.11 261 GLY A CA 1
ATOM 2069 C C . GLY A 1 261 ? 8.957 -23.748 -19.564 1.00 25.33 261 GLY A C 1
ATOM 2070 O O . GLY A 1 261 ? 8.845 -22.678 -18.959 1.00 22.57 261 GLY A O 1
ATOM 2071 N N . SER A 1 262 ? 9.800 -23.933 -20.578 1.00 22.86 262 SER A N 1
ATOM 2072 C CA . SER A 1 262 ? 10.893 -23.014 -20.874 1.00 23.81 262 SER A CA 1
ATOM 2073 C C . SER A 1 262 ? 10.493 -21.547 -21.055 1.00 22.07 262 SER A C 1
ATOM 2074 O O . SER A 1 262 ? 11.197 -20.656 -20.578 1.00 24.23 262 SER A O 1
ATOM 2077 N N . ASP A 1 263 ? 9.386 -21.318 -21.758 1.00 22.46 263 ASP A N 1
ATOM 2078 C CA . ASP A 1 263 ? 9.043 -19.997 -22.297 1.00 26.96 263 ASP A CA 1
ATOM 2079 C C . ASP A 1 263 ? 10.039 -19.572 -23.394 1.00 25.00 263 ASP A C 1
ATOM 2080 O O . ASP A 1 263 ? 10.181 -18.388 -23.685 1.00 25.61 263 ASP A O 1
ATOM 2085 N N . PHE A 1 264 ? 10.727 -20.533 -24.009 1.00 23.75 264 PHE A N 1
ATOM 2086 C CA . PHE A 1 264 ? 11.524 -20.210 -25.199 1.00 26.15 264 PHE A CA 1
ATOM 2087 C C . PHE A 1 264 ? 10.708 -19.401 -26.207 1.00 27.33 264 PHE A C 1
ATOM 2088 O O . PHE A 1 264 ? 9.515 -19.645 -26.400 1.00 25.54 264 PHE A O 1
ATOM 2096 N N . ASP A 1 265 ? 11.369 -18.430 -26.832 1.00 26.56 265 ASP A N 1
ATOM 2097 C CA . ASP A 1 265 ? 10.756 -17.539 -27.819 1.00 27.37 265 ASP A CA 1
ATOM 2098 C C . ASP A 1 265 ? 9.793 -16.517 -27.231 1.00 30.77 265 ASP A C 1
ATOM 2099 O O . ASP A 1 265 ? 9.210 -15.718 -27.961 1.00 31.84 265 ASP A O 1
ATOM 2104 N N . GLY A 1 266 ? 9.643 -16.525 -25.912 1.00 27.86 266 GLY A N 1
ATOM 2105 C CA . GLY A 1 266 ? 8.781 -15.556 -25.264 1.00 29.46 266 GLY A CA 1
ATOM 2106 C C . GLY A 1 266 ? 9.549 -14.632 -24.334 1.00 31.68 266 GLY A C 1
ATOM 2107 O O . GLY A 1 266 ? 8.942 -13.885 -23.557 1.00 33.47 266 GLY A O 1
ATOM 2108 N N . ILE A 1 267 ? 10.879 -14.663 -24.424 1.00 29.97 267 ILE A N 1
ATOM 2109 C CA . ILE A 1 267 ? 11.742 -13.983 -23.448 1.00 30.72 267 ILE A CA 1
ATOM 2110 C C . ILE A 1 267 ? 12.888 -13.204 -24.114 1.00 32.04 267 ILE A C 1
ATOM 2111 O O . ILE A 1 267 ? 13.496 -13.685 -25.076 1.00 31.32 267 ILE A O 1
ATOM 2116 N N . PRO A 1 268 ? 13.184 -11.995 -23.598 1.00 31.33 268 PRO A N 1
ATOM 2117 C CA . PRO A 1 268 ? 14.147 -11.043 -24.172 1.00 32.52 268 PRO A CA 1
ATOM 2118 C C . PRO A 1 268 ? 15.602 -11.395 -23.883 1.00 30.84 268 PRO A C 1
ATOM 2119 O O . PRO A 1 268 ? 16.505 -10.837 -24.509 1.00 33.59 268 PRO A O 1
ATOM 2123 N N . ASP A 1 269 ? 15.839 -12.286 -22.929 1.00 28.69 269 ASP A N 1
ATOM 2124 C CA . ASP A 1 269 ? 17.190 -12.784 -22.712 1.00 30.06 269 ASP A CA 1
ATOM 2125 C C . ASP A 1 269 ? 17.142 -14.150 -22.056 1.00 29.62 269 ASP A C 1
ATOM 2126 O O . ASP A 1 269 ? 16.065 -14.623 -21.664 1.00 29.59 269 ASP A O 1
ATOM 2131 N N . HIS A 1 270 ? 18.302 -14.783 -21.950 1.00 27.42 270 HIS A N 1
ATOM 2132 C CA . HIS A 1 270 ? 18.347 -16.207 -21.635 1.00 25.27 270 HIS A CA 1
ATOM 2133 C C . HIS A 1 270 ? 19.159 -16.590 -20.409 1.00 29.46 270 HIS A C 1
ATOM 2134 O O . HIS A 1 270 ? 20.090 -15.887 -19.978 1.00 25.33 270 HIS A O 1
ATOM 2141 N N . VAL A 1 271 ? 18.794 -17.743 -19.867 1.00 26.29 271 VAL A N 1
ATOM 2142 C CA . VAL A 1 271 ? 19.593 -18.414 -18.870 1.00 24.28 271 VAL A CA 1
ATOM 2143 C C . VAL A 1 271 ? 20.843 -18.921 -19.579 1.00 26.52 271 VAL A C 1
ATOM 2144 O O . VAL A 1 271 ? 20.747 -19.569 -20.620 1.00 25.09 271 VAL A O 1
ATOM 2148 N N . LYS A 1 272 ? 22.011 -18.613 -19.033 1.00 25.13 272 LYS A N 1
ATOM 2149 C CA . LYS A 1 272 ? 23.241 -19.102 -19.636 1.00 29.31 272 LYS A CA 1
ATOM 2150 C C . LYS A 1 272 ? 23.243 -20.623 -19.575 1.00 25.85 272 LYS A C 1
ATOM 2151 O O . LYS A 1 272 ? 23.083 -21.207 -18.505 1.00 24.92 272 LYS A O 1
ATOM 2157 N N . GLY A 1 273 ? 23.423 -21.252 -20.730 1.00 27.34 273 GLY A N 1
ATOM 2158 C CA . GLY A 1 273 ? 23.407 -22.701 -20.832 1.00 25.30 273 GLY A CA 1
ATOM 2159 C C . GLY A 1 273 ? 22.054 -23.208 -21.297 1.00 28.98 273 GLY A C 1
ATOM 2160 O O . GLY A 1 273 ? 21.892 -24.386 -21.624 1.00 29.48 273 GLY A O 1
ATOM 2161 N N . LEU A 1 274 ? 21.075 -22.310 -21.322 1.00 25.84 274 LEU A N 1
ATOM 2162 C CA . LEU A 1 274 ? 19.743 -22.639 -21.824 1.00 27.19 274 LEU A CA 1
ATOM 2163 C C . LEU A 1 274 ? 19.264 -21.585 -22.811 1.00 25.98 274 LEU A C 1
ATOM 2164 O O . LEU A 1 274 ? 18.170 -21.046 -22.675 1.00 27.13 274 LEU A O 1
ATOM 2169 N N . GLU A 1 275 ? 20.090 -21.316 -23.815 1.00 26.04 275 GLU A N 1
ATOM 2170 C CA . GLU A 1 275 ? 19.857 -20.239 -24.769 1.00 27.26 275 GLU A CA 1
ATOM 2171 C C . GLU A 1 275 ? 18.777 -20.566 -25.801 1.00 26.42 275 GLU A C 1
ATOM 2172 O O . GLU A 1 275 ? 18.144 -19.667 -26.361 1.00 28.41 275 GLU A O 1
ATOM 2178 N N . HIS A 1 276 ? 18.595 -21.855 -26.071 1.00 26.00 276 HIS A N 1
ATOM 2179 C CA . HIS A 1 276 ? 17.594 -22.321 -27.024 1.00 26.12 276 HIS A CA 1
ATOM 2180 C C . HIS A 1 276 ? 17.282 -23.785 -26.730 1.00 23.88 276 HIS A C 1
ATOM 2181 O O . HIS A 1 276 ? 17.967 -24.431 -25.937 1.00 25.55 276 HIS A O 1
ATOM 2188 N N . VAL A 1 277 ? 16.250 -24.313 -27.371 1.00 28.88 277 VAL A N 1
ATOM 2189 C CA . VAL A 1 277 ? 15.739 -25.628 -26.999 1.00 24.13 277 VAL A CA 1
ATOM 2190 C C . VAL A 1 277 ? 16.719 -26.776 -27.286 1.00 28.86 277 VAL A C 1
ATOM 2191 O O . VAL A 1 277 ? 16.621 -27.849 -26.684 1.00 28.02 277 VAL A O 1
ATOM 2195 N N . GLY A 1 278 ? 17.675 -26.542 -28.184 1.00 27.71 278 GLY A N 1
ATOM 2196 C CA . GLY A 1 278 ? 18.698 -27.531 -28.473 1.00 26.83 278 GLY A CA 1
ATOM 2197 C C . GLY A 1 278 ? 19.685 -27.747 -27.334 1.00 28.24 278 GLY A C 1
ATOM 2198 O O . GLY A 1 278 ? 20.460 -28.702 -27.354 1.00 30.06 278 GLY A O 1
ATOM 2199 N N . LYS A 1 279 ? 19.662 -26.861 -26.339 1.00 27.21 279 LYS A N 1
ATOM 2200 C CA . LYS A 1 279 ? 20.544 -26.985 -25.186 1.00 29.18 279 LYS A CA 1
ATOM 2201 C C . LYS A 1 279 ? 20.014 -27.983 -24.154 1.00 27.62 279 LYS A C 1
ATOM 2202 O O . LYS A 1 279 ? 20.689 -28.285 -23.177 1.00 26.56 279 LYS A O 1
ATOM 2208 N N . TYR A 1 280 ? 18.804 -28.492 -24.368 1.00 27.32 280 TYR A N 1
ATOM 2209 C CA . TYR A 1 280 ? 18.167 -29.349 -23.366 1.00 27.43 280 TYR A CA 1
ATOM 2210 C C . TYR A 1 280 ? 19.031 -30.522 -22.890 1.00 25.49 280 TYR A C 1
ATOM 2211 O O . TYR A 1 280 ? 19.127 -30.774 -21.688 1.00 26.89 280 TYR A O 1
ATOM 2220 N N . GLN A 1 281 ? 19.663 -31.237 -23.819 1.00 26.30 281 GLN A N 1
ATOM 2221 C CA . GLN A 1 281 ? 20.410 -32.432 -23.413 1.00 30.05 281 GLN A CA 1
ATOM 2222 C C . GLN A 1 281 ? 21.618 -32.097 -22.533 1.00 28.40 281 GLN A C 1
ATOM 2223 O O . GLN A 1 281 ? 21.925 -32.823 -21.591 1.00 27.39 281 GLN A O 1
ATOM 2229 N N . SER A 1 282 ? 22.289 -30.986 -22.814 1.00 29.74 282 SER A N 1
ATOM 2230 C CA . SER A 1 282 ? 23.422 -30.586 -21.978 1.00 31.62 282 SER A CA 1
ATOM 2231 C C . SER A 1 282 ? 22.950 -30.163 -20.581 1.00 28.97 282 SER A C 1
ATOM 2232 O O . SER A 1 282 ? 23.641 -30.379 -19.586 1.00 27.82 282 SER A O 1
ATOM 2235 N N . PHE A 1 283 ? 21.761 -29.568 -20.515 1.00 27.90 283 PHE A N 1
ATOM 2236 C CA . PHE A 1 283 ? 21.164 -29.180 -19.244 1.00 25.56 283 PHE A CA 1
ATOM 2237 C C . PHE A 1 283 ? 20.815 -30.413 -18.418 1.00 24.30 283 PHE A C 1
ATOM 2238 O O . PHE A 1 283 ? 21.064 -30.452 -17.227 1.00 29.31 283 PHE A O 1
ATOM 2246 N N . LEU A 1 284 ? 20.246 -31.432 -19.051 1.00 26.27 284 LEU A N 1
ATOM 2247 C CA . LEU A 1 284 ? 19.922 -32.653 -18.313 1.00 28.87 284 LEU A CA 1
ATOM 2248 C C . LEU A 1 284 ? 21.177 -33.327 -17.744 1.00 30.76 284 LEU A C 1
ATOM 2249 O O . LEU A 1 284 ? 21.142 -33.906 -16.659 1.00 29.74 284 LEU A O 1
ATOM 2254 N N . GLU A 1 285 ? 22.291 -33.265 -18.464 1.00 32.05 285 GLU A N 1
ATOM 2255 C CA . GLU A 1 285 ? 23.506 -33.865 -17.913 1.00 32.72 285 GLU A CA 1
ATOM 2256 C C . GLU A 1 285 ? 24.032 -33.069 -16.723 1.00 33.42 285 GLU A C 1
ATOM 2257 O O . GLU A 1 285 ? 24.575 -33.639 -15.779 1.00 30.78 285 GLU A O 1
ATOM 2263 N N . THR A 1 286 ? 23.848 -31.750 -16.758 1.00 30.48 286 THR A N 1
ATOM 2264 C CA . THR A 1 286 ? 24.174 -30.906 -15.614 1.00 32.67 286 THR A CA 1
ATOM 2265 C C . THR A 1 286 ? 23.410 -31.358 -14.370 1.00 29.64 286 THR A C 1
ATOM 2266 O O . THR A 1 286 ? 23.915 -31.288 -13.256 1.00 29.34 286 THR A O 1
ATOM 2270 N N . LEU A 1 287 ? 22.190 -31.832 -14.578 1.00 29.41 287 LEU A N 1
ATOM 2271 C CA . LEU A 1 287 ? 21.336 -32.291 -13.490 1.00 31.61 287 LEU A CA 1
ATOM 2272 C C . LEU A 1 287 ? 21.893 -33.545 -12.812 1.00 32.78 287 LEU A C 1
ATOM 2273 O O . LEU A 1 287 ? 21.594 -33.823 -11.657 1.00 32.03 287 LEU A O 1
ATOM 2278 N N . GLU A 1 288 ? 22.710 -34.306 -13.525 1.00 33.53 288 GLU A N 1
ATOM 2279 C CA . GLU A 1 288 ? 23.182 -35.582 -12.993 1.00 29.73 288 GLU A CA 1
ATOM 2280 C C . GLU A 1 288 ? 24.011 -35.446 -11.712 1.00 37.89 288 GLU A C 1
ATOM 2281 O O . GLU A 1 288 ? 24.070 -36.380 -10.905 1.00 37.23 288 GLU A O 1
ATOM 2287 N N . LYS A 1 289 ? 24.628 -34.280 -11.519 1.00 33.72 289 LYS A N 1
ATOM 2288 C CA . LYS A 1 289 ? 25.394 -34.000 -10.304 1.00 35.67 289 LYS A CA 1
ATOM 2289 C C . LYS A 1 289 ? 24.473 -33.833 -9.104 1.00 36.61 289 LYS A C 1
ATOM 2290 O O . LYS A 1 289 ? 24.918 -33.855 -7.958 1.00 36.44 289 LYS A O 1
ATOM 2296 N N . HIS A 1 290 ? 23.184 -33.664 -9.370 1.00 34.90 290 HIS A N 1
ATOM 2297 C CA . HIS A 1 290 ? 22.240 -33.284 -8.326 1.00 34.23 290 HIS A CA 1
ATOM 2298 C C . HIS A 1 290 ? 21.175 -34.345 -8.054 1.00 30.11 290 HIS A C 1
ATOM 2299 O O . HIS A 1 290 ? 20.698 -34.489 -6.930 1.00 33.63 290 HIS A O 1
ATOM 2306 N N . TYR A 1 291 ? 20.780 -35.057 -9.098 1.00 30.18 291 TYR A N 1
ATOM 2307 C CA . TYR A 1 291 ? 19.646 -35.966 -9.016 1.00 31.44 291 TYR A CA 1
ATOM 2308 C C . TYR A 1 291 ? 19.963 -37.271 -9.729 1.00 28.70 291 TYR A C 1
ATOM 2309 O O . TYR A 1 291 ? 20.829 -37.302 -10.589 1.00 30.20 291 TYR A O 1
ATOM 2318 N N . THR A 1 292 ? 19.259 -38.341 -9.373 1.00 29.55 292 THR A N 1
ATOM 2319 C CA . THR A 1 292 ? 19.437 -39.622 -10.051 1.00 31.21 292 THR A CA 1
ATOM 2320 C C . THR A 1 292 ? 18.779 -39.611 -11.427 1.00 34.88 292 THR A C 1
ATOM 2321 O O . THR A 1 292 ? 17.930 -38.762 -11.716 1.00 30.17 292 THR A O 1
ATOM 2325 N N . LYS A 1 293 ? 19.155 -40.564 -12.271 1.00 32.44 293 LYS A N 1
ATOM 2326 C CA . LYS A 1 293 ? 18.541 -40.669 -13.589 1.00 34.35 293 LYS A CA 1
ATOM 2327 C C . LYS A 1 293 ? 17.031 -40.838 -13.495 1.00 31.55 293 LYS A C 1
ATOM 2328 O O . LYS A 1 293 ? 16.290 -40.285 -14.312 1.00 29.62 293 LYS A O 1
ATOM 2334 N N . GLU A 1 294 ? 16.567 -41.601 -12.511 1.00 32.00 294 GLU A N 1
ATOM 2335 C CA . GLU A 1 294 ? 15.123 -41.777 -12.347 1.00 34.86 294 GLU A CA 1
ATOM 2336 C C . GLU A 1 294 ? 14.444 -40.443 -12.034 1.00 30.96 294 GLU A C 1
ATOM 2337 O O . GLU A 1 294 ? 13.371 -40.134 -12.563 1.00 30.16 294 GLU A O 1
ATOM 2343 N N . GLU A 1 295 ? 15.073 -39.655 -11.176 1.00 27.02 295 GLU A N 1
ATOM 2344 C CA . GLU A 1 295 ? 14.516 -38.359 -10.797 1.00 28.78 295 GLU A CA 1
ATOM 2345 C C . GLU A 1 295 ? 14.539 -37.389 -11.974 1.00 28.82 295 GLU A C 1
ATOM 2346 O O . GLU A 1 295 ? 13.581 -36.662 -12.204 1.00 26.27 295 GLU A O 1
ATOM 2352 N N . ILE A 1 296 ? 15.634 -37.388 -12.722 1.00 27.36 296 ILE A N 1
ATOM 2353 C CA . ILE A 1 296 ? 15.757 -36.512 -13.884 1.00 29.03 296 ILE A CA 1
ATOM 2354 C C . ILE A 1 296 ? 14.744 -36.893 -14.967 1.00 27.23 296 ILE A C 1
ATOM 2355 O O . ILE A 1 296 ? 14.146 -36.021 -15.597 1.00 26.44 296 ILE A O 1
ATOM 2360 N N . GLU A 1 297 ? 14.537 -38.190 -15.177 1.00 29.24 297 GLU A N 1
ATOM 2361 C CA . GLU A 1 297 ? 13.512 -38.614 -16.122 1.00 32.08 297 GLU A CA 1
ATOM 2362 C C . GLU A 1 297 ? 12.135 -38.121 -15.677 1.00 28.73 297 GLU A C 1
ATOM 2363 O O . GLU A 1 297 ? 11.274 -37.821 -16.505 1.00 27.47 297 GLU A O 1
ATOM 2369 N N . GLY A 1 298 ? 11.934 -38.043 -14.364 1.00 27.57 298 GLY A N 1
ATOM 2370 C CA . GLY A 1 298 ? 10.716 -37.472 -13.810 1.00 28.54 298 GLY A CA 1
ATOM 2371 C C . GLY A 1 298 ? 10.540 -36.029 -14.257 1.00 25.81 298 GLY A C 1
ATOM 2372 O O . GLY A 1 298 ? 9.489 -35.663 -14.791 1.00 25.16 298 GLY A O 1
ATOM 2373 N N . PHE A 1 299 ? 11.579 -35.216 -14.072 1.00 25.10 299 PHE A N 1
ATOM 2374 C CA . PHE A 1 299 ? 11.522 -33.812 -14.487 1.00 25.85 299 PHE A CA 1
ATOM 2375 C C . PHE A 1 299 ? 11.357 -33.677 -15.997 1.00 26.23 299 PHE A C 1
ATOM 2376 O O . PHE A 1 299 ? 10.643 -32.799 -16.475 1.00 23.37 299 PHE A O 1
ATOM 2384 N N . ALA A 1 300 ? 12.052 -34.525 -16.755 1.00 24.41 300 ALA A N 1
ATOM 2385 C CA . ALA A 1 300 ? 12.072 -34.388 -18.213 1.00 24.26 300 ALA A CA 1
ATOM 2386 C C . ALA A 1 300 ? 10.762 -34.792 -18.896 1.00 25.88 300 ALA A C 1
ATOM 2387 O O . ALA A 1 300 ? 10.345 -34.136 -19.849 1.00 25.89 300 ALA A O 1
ATOM 2389 N N . SER A 1 301 ? 10.107 -35.850 -18.417 1.00 25.72 301 SER A N 1
ATOM 2390 C CA . SER A 1 301 ? 8.880 -36.325 -19.068 1.00 25.52 301 SER A CA 1
ATOM 2391 C C . SER A 1 301 ? 7.924 -37.121 -18.173 1.00 27.74 301 SER A C 1
ATOM 2392 O O . SER A 1 301 ? 6.693 -37.040 -18.335 1.00 25.43 301 SER A O 1
ATOM 2395 N N . ARG A 1 302 ? 8.482 -37.914 -17.264 1.00 25.42 302 ARG A N 1
ATOM 2396 C CA . ARG A 1 302 ? 7.683 -38.922 -16.569 1.00 29.21 302 ARG A CA 1
ATOM 2397 C C . ARG A 1 302 ? 6.668 -38.307 -15.611 1.00 26.24 302 ARG A C 1
ATOM 2398 O O . ARG A 1 302 ? 5.549 -38.795 -15.495 1.00 27.04 302 ARG A O 1
ATOM 2406 N N . ASN A 1 303 ? 7.044 -37.220 -14.942 1.00 26.99 303 ASN A N 1
ATOM 2407 C CA . ASN A 1 303 ? 6.099 -36.547 -14.058 1.00 27.51 303 ASN A CA 1
ATOM 2408 C C . ASN A 1 303 ? 4.890 -36.070 -14.853 1.00 26.05 303 ASN A C 1
ATOM 2409 O O . ASN A 1 303 ? 3.743 -36.350 -14.498 1.00 26.33 303 ASN A O 1
ATOM 2414 N N . PHE A 1 304 ? 5.141 -35.373 -15.951 1.00 24.35 304 PHE A N 1
ATOM 2415 C CA . PHE A 1 304 ? 4.028 -34.912 -16.765 1.00 25.47 304 PHE A CA 1
ATOM 2416 C C . PHE A 1 304 ? 3.192 -36.101 -17.234 1.00 25.44 304 PHE A C 1
ATOM 2417 O O . PHE A 1 304 ? 1.969 -36.075 -17.173 1.00 25.58 304 PHE A O 1
ATOM 2425 N N . LEU A 1 305 ? 3.858 -37.158 -17.676 1.00 26.59 305 LEU A N 1
ATOM 2426 C CA . LEU A 1 305 ? 3.150 -38.305 -18.229 1.00 27.17 305 LEU A CA 1
ATOM 2427 C C . LEU A 1 305 ? 2.281 -38.970 -17.163 1.00 28.70 305 LEU A C 1
ATOM 2428 O O . LEU A 1 305 ? 1.228 -39.525 -17.475 1.00 27.98 305 LEU A O 1
ATOM 2433 N N . ASN A 1 306 ? 2.725 -38.901 -15.911 1.00 26.77 306 ASN A N 1
ATOM 2434 C CA . ASN A 1 306 ? 1.962 -39.446 -14.783 1.00 28.29 306 ASN A CA 1
ATOM 2435 C C . ASN A 1 306 ? 0.775 -38.579 -14.376 1.00 28.93 306 ASN A C 1
ATOM 2436 O O . ASN A 1 306 ? -0.057 -38.993 -13.559 1.00 30.59 306 ASN A O 1
ATOM 2441 N N . HIS A 1 307 ? 0.698 -37.374 -14.933 1.00 24.87 307 HIS A N 1
ATOM 2442 C CA . HIS A 1 307 ? -0.372 -36.447 -14.572 1.00 29.26 307 HIS A CA 1
ATOM 2443 C C . HIS A 1 307 ? -1.302 -36.088 -15.726 1.00 29.35 307 HIS A C 1
ATOM 2444 O O . HIS A 1 307 ? -1.940 -35.032 -15.697 1.00 29.52 307 HIS A O 1
ATOM 2451 N N . LEU A 1 308 ? -1.391 -36.941 -16.744 1.00 25.32 308 LEU A N 1
ATOM 2452 C CA . LEU A 1 308 ? -2.287 -36.642 -17.856 1.00 25.59 308 LEU A CA 1
ATOM 2453 C C . LEU A 1 308 ? -3.725 -36.661 -17.350 1.00 29.00 308 LEU A C 1
ATOM 2454 O O . LEU A 1 308 ? -4.078 -37.484 -16.508 1.00 30.37 308 LEU A O 1
ATOM 2459 N N . PRO A 1 309 ? -4.554 -35.730 -17.831 1.00 27.64 309 PRO A N 1
ATOM 2460 C CA . PRO A 1 309 ? -5.955 -35.763 -17.389 1.00 29.56 309 PRO A CA 1
ATOM 2461 C C . PRO A 1 309 ? -6.625 -37.076 -17.777 1.00 31.94 309 PRO A C 1
ATOM 2462 O O . PRO A 1 309 ? -6.518 -37.485 -18.931 1.00 33.55 309 PRO A O 1
ATOM 2466 N N . LYS A 1 310 ? -7.308 -37.715 -16.829 1.00 36.42 310 LYS A N 1
ATOM 2467 C CA . LYS A 1 310 ? -7.936 -39.013 -17.081 1.00 41.09 310 LYS A CA 1
ATOM 2468 C C . LYS A 1 310 ? -9.335 -39.133 -16.472 1.00 41.95 310 LYS A C 1
ATOM 2469 O O . LYS A 1 310 ? -9.661 -38.446 -15.501 1.00 42.14 310 LYS A O 1
ATOM 2475 N N . SER B 1 2 ? 6.377 22.893 -15.431 1.00 55.92 2 SER B N 1
ATOM 2476 C CA . SER B 1 2 ? 7.204 22.658 -16.612 1.00 47.09 2 SER B CA 1
ATOM 2477 C C . SER B 1 2 ? 8.653 23.069 -16.367 1.00 43.93 2 SER B C 1
ATOM 2478 O O . SER B 1 2 ? 8.962 24.250 -16.223 1.00 43.76 2 SER B O 1
ATOM 2481 N N . LEU B 1 3 ? 9.536 22.080 -16.319 1.00 38.26 3 LEU B N 1
ATOM 2482 C CA . LEU B 1 3 ? 10.942 22.326 -16.037 1.00 35.54 3 LEU B CA 1
ATOM 2483 C C . LEU B 1 3 ? 11.775 21.610 -17.083 1.00 35.57 3 LEU B C 1
ATOM 2484 O O . LEU B 1 3 ? 11.398 20.531 -17.548 1.00 31.38 3 LEU B O 1
ATOM 2489 N N . ARG B 1 4 ? 12.904 22.200 -17.464 1.00 29.13 4 ARG B N 1
ATOM 2490 C CA . ARG B 1 4 ? 13.757 21.555 -18.452 1.00 28.45 4 ARG B CA 1
ATOM 2491 C C . ARG B 1 4 ? 14.480 20.392 -17.766 1.00 26.68 4 ARG B C 1
ATOM 2492 O O . ARG B 1 4 ? 14.686 20.416 -16.551 1.00 27.32 4 ARG B O 1
ATOM 2500 N N . VAL B 1 5 ? 14.829 19.366 -18.533 1.00 25.04 5 VAL B N 1
ATOM 2501 C CA . VAL B 1 5 ? 15.314 18.119 -17.942 1.00 26.13 5 VAL B CA 1
ATOM 2502 C C . VAL B 1 5 ? 16.727 17.760 -18.402 1.00 25.23 5 VAL B C 1
ATOM 2503 O O . VAL B 1 5 ? 17.058 17.881 -19.584 1.00 26.17 5 VAL B O 1
ATOM 2507 N N . ILE B 1 6 ? 17.551 17.321 -17.458 1.00 25.44 6 ILE B N 1
ATOM 2508 C CA . ILE B 1 6 ? 18.834 16.714 -17.778 1.00 24.24 6 ILE B CA 1
ATOM 2509 C C . ILE B 1 6 ? 18.782 15.229 -17.402 1.00 24.40 6 ILE B C 1
ATOM 2510 O O . ILE B 1 6 ? 18.458 14.870 -16.273 1.00 22.83 6 ILE B O 1
ATOM 2515 N N . ASP B 1 7 ? 19.059 14.370 -18.372 1.00 22.80 7 ASP B N 1
ATOM 2516 C CA . ASP B 1 7 ? 19.092 12.928 -18.126 1.00 23.80 7 ASP B CA 1
ATOM 2517 C C . ASP B 1 7 ? 20.430 12.398 -18.601 1.00 25.12 7 ASP B C 1
ATOM 2518 O O . ASP B 1 7 ? 20.783 12.570 -19.761 1.00 23.75 7 ASP B O 1
ATOM 2523 N N . THR B 1 8 ? 21.167 11.742 -17.714 1.00 24.66 8 THR B N 1
ATOM 2524 C CA . THR B 1 8 ? 22.566 11.429 -17.994 1.00 22.32 8 THR B CA 1
ATOM 2525 C C . THR B 1 8 ? 22.828 10.144 -18.773 1.00 24.80 8 THR B C 1
ATOM 2526 O O . THR B 1 8 ? 23.974 9.880 -19.128 1.00 27.06 8 THR B O 1
ATOM 2530 N N . HIS B 1 9 ? 21.799 9.346 -19.050 1.00 22.50 9 HIS B N 1
ATOM 2531 C CA . HIS B 1 9 ? 22.049 8.017 -19.613 1.00 24.32 9 HIS B CA 1
ATOM 2532 C C . HIS B 1 9 ? 20.881 7.392 -20.362 1.00 22.82 9 HIS B C 1
ATOM 2533 O O . HIS B 1 9 ? 19.858 7.044 -19.770 1.00 24.00 9 HIS B O 1
ATOM 2540 N N . CYS B 1 10 ? 21.042 7.266 -21.676 1.00 21.68 10 CYS B N 1
ATOM 2541 C CA . CYS B 1 10 ? 20.170 6.419 -22.472 1.00 23.87 10 CYS B CA 1
ATOM 2542 C C . CYS B 1 10 ? 20.995 5.589 -23.448 1.00 23.33 10 CYS B C 1
ATOM 2543 O O . CYS B 1 10 ? 22.130 5.945 -23.779 1.00 24.19 10 CYS B O 1
ATOM 2546 N N . ASP B 1 11 ? 20.420 4.476 -23.889 1.00 23.44 11 ASP B N 1
ATOM 2547 C CA . ASP B 1 11 ? 21.092 3.572 -24.799 1.00 25.85 11 ASP B CA 1
ATOM 2548 C C . ASP B 1 11 ? 20.502 3.632 -26.198 1.00 26.83 11 ASP B C 1
ATOM 2549 O O . ASP B 1 11 ? 20.423 2.625 -26.889 1.00 22.96 11 ASP B O 1
ATOM 2554 N N . ALA B 1 12 ? 20.099 4.821 -26.620 1.00 23.42 12 ALA B N 1
ATOM 2555 C CA . ALA B 1 12 ? 19.491 4.945 -27.939 1.00 25.52 12 ALA B CA 1
ATOM 2556 C C . ALA B 1 12 ? 20.473 4.537 -29.040 1.00 25.46 12 ALA B C 1
ATOM 2557 O O . ALA B 1 12 ? 20.064 3.995 -30.062 1.00 24.30 12 ALA B O 1
ATOM 2559 N N . LEU B 1 13 ? 21.764 4.772 -28.825 1.00 24.60 13 LEU B N 1
ATOM 2560 C CA . LEU B 1 13 ? 22.753 4.438 -29.842 1.00 25.47 13 LEU B CA 1
ATOM 2561 C C . LEU B 1 13 ? 22.834 2.931 -30.015 1.00 25.64 13 LEU B C 1
ATOM 2562 O O . LEU B 1 13 ? 22.814 2.422 -31.130 1.00 26.87 13 LEU B O 1
ATOM 2567 N N . TYR B 1 14 ? 22.914 2.221 -28.898 1.00 23.51 14 TYR B N 1
ATOM 2568 C CA . TYR B 1 14 ? 22.902 0.770 -28.930 1.00 25.85 14 TYR B CA 1
ATOM 2569 C C . TYR B 1 14 ? 21.704 0.280 -29.727 1.00 28.25 14 TYR B C 1
ATOM 2570 O O . TYR B 1 14 ? 21.838 -0.579 -30.603 1.00 28.08 14 TYR B O 1
ATOM 2579 N N . LYS B 1 15 ? 20.528 0.824 -29.422 1.00 25.87 15 LYS B N 1
ATOM 2580 C CA . LYS B 1 15 ? 19.295 0.362 -30.065 1.00 25.59 15 LYS B CA 1
ATOM 2581 C C . LYS B 1 15 ? 19.248 0.734 -31.554 1.00 29.40 15 LYS B C 1
ATOM 2582 O O . LYS B 1 15 ? 18.881 -0.090 -32.391 1.00 30.56 15 LYS B O 1
ATOM 2588 N N . LEU B 1 16 ? 19.630 1.969 -31.882 1.00 25.56 16 LEU B N 1
ATOM 2589 C CA . LEU B 1 16 ? 19.698 2.404 -33.278 1.00 28.74 16 LEU B CA 1
ATOM 2590 C C . LEU B 1 16 ? 20.578 1.472 -34.097 1.00 30.78 16 LEU B C 1
ATOM 2591 O O . LEU B 1 16 ? 20.209 1.034 -35.187 1.00 28.82 16 LEU B O 1
ATOM 2596 N N . GLN B 1 17 ? 21.746 1.165 -33.554 1.00 29.70 17 GLN B N 1
ATOM 2597 C CA . GLN B 1 17 ? 22.694 0.287 -34.219 1.00 28.05 17 GLN B CA 1
ATOM 2598 C C . GLN B 1 17 ? 22.126 -1.113 -34.416 1.00 30.99 17 GLN B C 1
ATOM 2599 O O . GLN B 1 17 ? 22.246 -1.695 -35.499 1.00 36.34 17 GLN B O 1
ATOM 2605 N N . ALA B 1 18 ? 21.506 -1.659 -33.375 1.00 29.34 18 ALA B N 1
ATOM 2606 C CA . ALA B 1 18 ? 20.971 -3.013 -33.453 1.00 28.78 18 ALA B CA 1
ATOM 2607 C C . ALA B 1 18 ? 19.771 -3.089 -34.389 1.00 34.77 18 ALA B C 1
ATOM 2608 O O . ALA B 1 18 ? 19.467 -4.153 -34.932 1.00 34.68 18 ALA B O 1
ATOM 2610 N N . GLY B 1 19 ? 19.094 -1.960 -34.577 1.00 32.31 19 GLY B N 1
ATOM 2611 C CA . GLY B 1 19 ? 17.951 -1.899 -35.473 1.00 35.76 19 GLY B CA 1
ATOM 2612 C C . GLY B 1 19 ? 18.353 -2.010 -36.931 1.00 39.59 19 GLY B C 1
ATOM 2613 O O . GLY B 1 19 ? 17.527 -2.305 -37.794 1.00 40.65 19 GLY B O 1
ATOM 2614 N N . LYS B 1 20 ? 19.628 -1.764 -37.206 1.00 33.84 20 LYS B N 1
ATOM 2615 C CA . LYS B 1 20 ? 20.163 -1.901 -38.557 1.00 40.61 20 LYS B CA 1
ATOM 2616 C C . LYS B 1 20 ? 19.310 -1.153 -39.582 1.00 44.47 20 LYS B C 1
ATOM 2617 O O . LYS B 1 20 ? 19.066 -1.649 -40.683 1.00 42.07 20 LYS B O 1
ATOM 2623 N N . GLY B 1 21 ? 18.848 0.036 -39.201 1.00 42.56 21 GLY B N 1
ATOM 2624 C CA . GLY B 1 21 ? 18.179 0.932 -40.125 1.00 40.88 21 GLY B CA 1
ATOM 2625 C C . GLY B 1 21 ? 16.666 0.973 -40.053 1.00 41.01 21 GLY B C 1
ATOM 2626 O O . GLY B 1 21 ? 16.038 1.842 -40.657 1.00 42.92 21 GLY B O 1
ATOM 2627 N N . LYS B 1 22 ? 16.066 0.043 -39.324 1.00 38.78 22 LYS B N 1
ATOM 2628 C CA . LYS B 1 22 ? 14.613 0.001 -39.244 1.00 42.23 22 LYS B CA 1
ATOM 2629 C C . LYS B 1 22 ? 14.004 1.056 -38.309 1.00 41.73 22 LYS B C 1
ATOM 2630 O O . LYS B 1 22 ? 12.822 1.372 -38.432 1.00 36.71 22 LYS B O 1
ATOM 2636 N N . TYR B 1 23 ? 14.798 1.609 -37.389 1.00 37.75 23 TYR B N 1
ATOM 2637 C CA . TYR B 1 23 ? 14.293 2.677 -36.516 1.00 36.06 23 TYR B CA 1
ATOM 2638 C C . TYR B 1 23 ? 14.831 4.052 -36.913 1.00 35.96 23 TYR B C 1
ATOM 2639 O O . TYR B 1 23 ? 16.046 4.247 -36.993 1.00 37.34 23 TYR B O 1
ATOM 2648 N N . THR B 1 24 ? 13.933 5.002 -37.168 1.00 30.92 24 THR B N 1
ATOM 2649 C CA . THR B 1 24 ? 14.353 6.389 -37.357 1.00 29.10 24 THR B CA 1
ATOM 2650 C C . THR B 1 24 ? 14.277 7.160 -36.036 1.00 31.61 24 THR B C 1
ATOM 2651 O O . THR B 1 24 ? 13.272 7.094 -35.322 1.00 31.76 24 THR B O 1
ATOM 2655 N N . PHE B 1 25 ? 15.345 7.887 -35.715 1.00 30.27 25 PHE B N 1
ATOM 2656 C CA . PHE B 1 25 ? 15.419 8.616 -34.445 1.00 29.93 25 PHE B CA 1
ATOM 2657 C C . PHE B 1 25 ? 14.359 9.714 -34.371 1.00 27.51 25 PHE B C 1
ATOM 2658 O O . PHE B 1 25 ? 14.017 10.182 -33.288 1.00 27.62 25 PHE B O 1
ATOM 2666 N N . GLN B 1 26 ? 13.843 10.126 -35.526 1.00 27.93 26 GLN B N 1
ATOM 2667 C CA . GLN B 1 26 ? 12.786 11.135 -35.542 1.00 30.83 26 GLN B CA 1
ATOM 2668 C C . GLN B 1 26 ? 11.626 10.775 -34.608 1.00 28.37 26 GLN B C 1
ATOM 2669 O O . GLN B 1 26 ? 11.211 11.596 -33.790 1.00 28.71 26 GLN B O 1
ATOM 2675 N N . ASP B 1 27 ? 11.108 9.551 -34.719 1.00 29.39 27 ASP B N 1
ATOM 2676 C CA . ASP B 1 27 ? 9.882 9.198 -34.001 1.00 28.55 27 ASP B CA 1
ATOM 2677 C C . ASP B 1 27 ? 9.587 7.706 -33.878 1.00 28.39 27 ASP B C 1
ATOM 2678 O O . ASP B 1 27 ? 8.445 7.330 -33.652 1.00 30.96 27 ASP B O 1
ATOM 2683 N N . ALA B 1 28 ? 10.593 6.856 -34.032 1.00 30.14 28 ALA B N 1
ATOM 2684 C CA . ALA B 1 28 ? 10.354 5.420 -33.950 1.00 31.42 28 ALA B CA 1
ATOM 2685 C C . ALA B 1 28 ? 9.741 5.048 -32.596 1.00 34.36 28 ALA B C 1
ATOM 2686 O O . ALA B 1 28 ? 10.296 5.357 -31.540 1.00 30.44 28 ALA B O 1
ATOM 2688 N N . GLU B 1 29 ? 8.577 4.409 -32.628 1.00 32.87 29 GLU B N 1
ATOM 2689 C CA . GLU B 1 29 ? 7.880 4.040 -31.399 1.00 37.65 29 GLU B CA 1
ATOM 2690 C C . GLU B 1 29 ? 8.741 3.148 -30.508 1.00 35.07 29 GLU B C 1
ATOM 2691 O O . GLU B 1 29 ? 8.599 3.160 -29.284 1.00 34.99 29 GLU B O 1
ATOM 2697 N N . GLU B 1 30 ? 9.640 2.393 -31.136 1.00 32.38 30 GLU B N 1
ATOM 2698 C CA . GLU B 1 30 ? 10.515 1.450 -30.447 1.00 34.85 30 GLU B CA 1
ATOM 2699 C C . GLU B 1 30 ? 11.620 2.120 -29.628 1.00 34.49 30 GLU B C 1
ATOM 2700 O O . GLU B 1 30 ? 12.232 1.481 -28.765 1.00 33.10 30 GLU B O 1
ATOM 2706 N N . LEU B 1 31 ? 11.891 3.393 -29.911 1.00 29.87 31 LEU B N 1
ATOM 2707 C CA . LEU B 1 31 ? 12.919 4.135 -29.180 1.00 30.83 31 LEU B CA 1
ATOM 2708 C C . LEU B 1 31 ? 12.305 4.910 -28.014 1.00 30.44 31 LEU B C 1
ATOM 2709 O O . LEU B 1 31 ? 11.505 5.827 -28.219 1.00 28.37 31 LEU B O 1
ATOM 2714 N N . ASP B 1 32 ? 12.671 4.525 -26.793 1.00 25.60 32 ASP B N 1
ATOM 2715 C CA . ASP B 1 32 ? 12.240 5.239 -25.594 1.00 24.27 32 ASP B CA 1
ATOM 2716 C C . ASP B 1 32 ? 12.644 6.709 -25.711 1.00 23.71 32 ASP B C 1
ATOM 2717 O O . ASP B 1 32 ? 11.940 7.608 -25.260 1.00 25.35 32 ASP B O 1
ATOM 2722 N N . VAL B 1 33 ? 13.816 6.939 -26.293 1.00 25.13 33 VAL B N 1
ATOM 2723 C CA . VAL B 1 33 ? 14.299 8.282 -26.556 1.00 23.37 33 VAL B CA 1
ATOM 2724 C C . VAL B 1 33 ? 14.259 8.468 -28.069 1.00 26.30 33 VAL B C 1
ATOM 2725 O O . VAL B 1 33 ? 14.933 7.756 -28.809 1.00 24.13 33 VAL B O 1
ATOM 2729 N N . ASN B 1 34 ? 13.433 9.396 -28.530 1.00 23.54 34 ASN B N 1
ATOM 2730 C CA . ASN B 1 34 ? 13.467 9.796 -29.938 1.00 27.50 34 ASN B CA 1
ATOM 2731 C C . ASN B 1 34 ? 13.276 11.298 -29.995 1.00 25.62 34 ASN B C 1
ATOM 2732 O O . ASN B 1 34 ? 13.046 11.920 -28.962 1.00 23.37 34 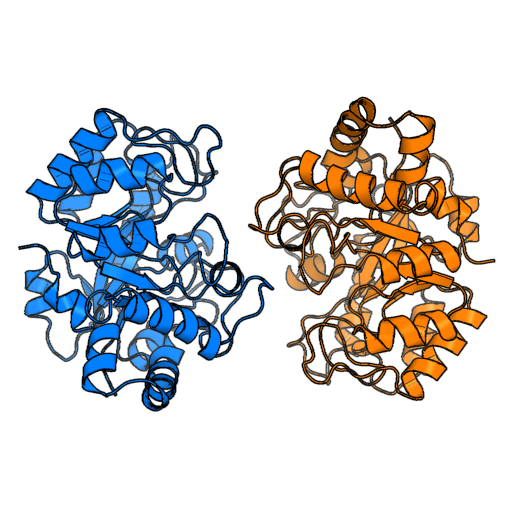ASN B O 1
ATOM 2737 N N . PHE B 1 35 ? 13.417 11.885 -31.179 1.00 25.95 35 PHE B N 1
ATOM 2738 C CA . PHE B 1 35 ? 13.390 13.339 -31.290 1.00 27.17 35 PHE B CA 1
ATOM 2739 C C . PHE B 1 35 ? 12.078 13.930 -30.783 1.00 25.56 35 PHE B C 1
ATOM 2740 O O . PHE B 1 35 ? 12.082 14.856 -29.980 1.00 27.70 35 PHE B O 1
ATOM 2748 N N . GLU B 1 36 ? 10.953 13.409 -31.263 1.00 27.37 36 GLU B N 1
ATOM 2749 C CA . GLU B 1 36 ? 9.665 13.949 -30.852 1.00 26.26 36 GLU B CA 1
ATOM 2750 C C . GLU B 1 36 ? 9.445 13.811 -29.336 1.00 26.93 36 GLU B C 1
ATOM 2751 O O . GLU B 1 36 ? 8.949 14.725 -28.673 1.00 25.63 36 GLU B O 1
ATOM 2757 N N . ARG B 1 37 ? 9.858 12.686 -28.771 1.00 25.98 37 ARG B N 1
ATOM 2758 C CA . ARG B 1 37 ? 9.712 12.512 -27.326 1.00 27.46 37 ARG B CA 1
ATOM 2759 C C . ARG B 1 37 ? 10.618 13.448 -26.515 1.00 23.60 37 ARG B C 1
ATOM 2760 O O . ARG B 1 37 ? 10.238 13.912 -25.448 1.00 24.73 37 ARG B O 1
ATOM 2768 N N . LEU B 1 38 ? 11.808 13.732 -27.027 1.00 26.08 38 LEU B N 1
ATOM 2769 C CA . LEU B 1 38 ? 12.714 14.654 -26.355 1.00 24.96 38 LEU B CA 1
ATOM 2770 C C . LEU B 1 38 ? 12.135 16.069 -26.331 1.00 27.83 38 LEU B C 1
ATOM 2771 O O . LEU B 1 38 ? 12.288 16.790 -25.354 1.00 27.12 38 LEU B O 1
ATOM 2776 N N . ILE B 1 39 ? 11.463 16.451 -27.411 1.00 27.06 39 ILE B N 1
ATOM 2777 C CA . ILE B 1 39 ? 10.717 17.706 -27.439 1.00 25.71 39 ILE B CA 1
ATOM 2778 C C . ILE B 1 39 ? 9.641 17.722 -26.348 1.00 25.63 39 ILE B C 1
ATOM 2779 O O . ILE B 1 39 ? 9.511 18.699 -25.600 1.00 27.24 39 ILE B O 1
ATOM 2784 N N . GLU B 1 40 ? 8.886 16.631 -26.264 1.00 25.69 40 GLU B N 1
ATOM 2785 C CA . GLU B 1 40 ? 7.805 16.470 -25.289 1.00 24.99 40 GLU B CA 1
ATOM 2786 C C . GLU B 1 40 ? 8.336 16.516 -23.848 1.00 28.40 40 GLU B C 1
ATOM 2787 O O . GLU B 1 40 ? 7.654 16.984 -22.928 1.00 26.91 40 GLU B O 1
ATOM 2793 N N . ALA B 1 41 ? 9.565 16.039 -23.669 1.00 25.01 41 ALA B N 1
ATOM 2794 C CA . ALA B 1 41 ? 10.229 16.002 -22.365 1.00 24.75 41 ALA B CA 1
ATOM 2795 C C . ALA B 1 41 ? 10.729 17.379 -21.927 1.00 27.49 41 ALA B C 1
ATOM 2796 O O . ALA B 1 41 ? 11.035 17.579 -20.758 1.00 27.37 41 ALA B O 1
ATOM 2798 N N . LYS B 1 42 ? 10.849 18.302 -22.882 1.00 27.38 42 LYS B N 1
ATOM 2799 C CA . LYS B 1 42 ? 11.476 19.599 -22.638 1.00 27.37 42 LYS B CA 1
ATOM 2800 C C . LYS B 1 42 ? 12.934 19.393 -22.207 1.00 28.83 42 LYS B C 1
ATOM 2801 O O . LYS B 1 42 ? 13.464 20.083 -21.319 1.00 28.59 42 LYS B O 1
ATOM 2807 N N . MET B 1 43 ? 13.570 18.418 -22.848 1.00 29.09 43 MET B N 1
ATOM 2808 C CA . MET B 1 43 ? 14.936 18.035 -22.508 1.00 27.47 43 MET B CA 1
ATOM 2809 C C . MET B 1 43 ? 15.893 19.193 -22.737 1.00 31.77 43 MET B C 1
ATOM 2810 O O . MET B 1 43 ? 15.837 19.873 -23.768 1.00 32.14 43 MET B O 1
ATOM 2815 N N . LEU B 1 44 ? 16.756 19.415 -21.749 1.00 27.65 44 LEU B N 1
ATOM 2816 C CA . LEU B 1 44 ? 17.853 20.374 -21.837 1.00 29.08 44 LEU B CA 1
ATOM 2817 C C . LEU B 1 44 ? 19.152 19.661 -22.252 1.00 29.11 44 LEU B C 1
ATOM 2818 O O . LEU B 1 44 ? 19.913 20.141 -23.099 1.00 27.45 44 LEU B O 1
ATOM 2823 N N . LEU B 1 45 ? 19.402 18.499 -21.662 1.00 26.03 45 LEU B N 1
ATOM 2824 C CA . LEU B 1 45 ? 20.598 17.732 -21.997 1.00 25.25 45 LEU B CA 1
ATOM 2825 C C . LEU B 1 45 ? 20.350 16.241 -21.825 1.00 26.66 45 LEU B C 1
ATOM 2826 O O . LEU B 1 45 ? 19.936 15.799 -20.749 1.00 26.90 45 LEU B O 1
ATOM 2831 N N . GLN B 1 46 ? 20.611 15.475 -22.880 1.00 24.14 46 GLN B N 1
ATOM 2832 C CA . GLN B 1 46 ? 20.526 14.017 -22.827 1.00 23.41 46 GLN B CA 1
ATOM 2833 C C . GLN B 1 46 ? 21.894 13.392 -23.060 1.00 25.80 46 GLN B C 1
ATOM 2834 O O . GLN B 1 46 ? 22.575 13.712 -24.039 1.00 24.61 46 GLN B O 1
ATOM 2840 N N . GLY B 1 47 ? 22.283 12.488 -22.171 1.00 24.28 47 GLY B N 1
ATOM 2841 C CA . GLY B 1 47 ? 23.498 11.719 -22.366 1.00 23.64 47 GLY B CA 1
ATOM 2842 C C . GLY B 1 47 ? 23.236 10.463 -23.174 1.00 24.24 47 GLY B C 1
ATOM 2843 O O . GLY B 1 47 ? 22.327 9.690 -22.857 1.00 25.59 47 GLY B O 1
ATOM 2844 N N . PHE B 1 48 ? 24.020 10.275 -24.234 1.00 21.87 48 PHE B N 1
ATOM 2845 C CA . PHE B 1 48 ? 23.910 9.115 -25.104 1.00 22.87 48 PHE B CA 1
ATOM 2846 C C . PHE B 1 48 ? 25.125 8.216 -24.913 1.00 24.86 48 PHE B C 1
ATOM 2847 O O . PHE B 1 48 ? 26.242 8.543 -25.353 1.00 22.18 48 PHE B O 1
ATOM 2855 N N . ALA B 1 49 ? 24.911 7.078 -24.260 1.00 26.04 49 ALA B N 1
ATOM 2856 C CA . ALA B 1 49 ? 26.012 6.152 -23.974 1.00 23.53 49 ALA B CA 1
ATOM 2857 C C . ALA B 1 49 ? 26.469 5.382 -25.209 1.00 24.33 49 ALA B C 1
ATOM 2858 O O . ALA B 1 49 ? 25.657 4.990 -26.068 1.00 24.13 49 ALA B O 1
ATOM 2860 N N . ILE B 1 50 ? 27.774 5.160 -25.290 1.00 23.61 50 ILE B N 1
ATOM 2861 C CA . ILE B 1 50 ? 28.344 4.260 -26.272 1.00 23.89 50 ILE B CA 1
ATOM 2862 C C . ILE B 1 50 ? 28.471 2.915 -25.576 1.00 24.48 50 ILE B C 1
ATOM 2863 O O . ILE B 1 50 ? 29.225 2.783 -24.611 1.00 24.41 50 ILE B O 1
ATOM 2868 N N . PHE B 1 51 ? 27.716 1.930 -26.045 1.00 24.08 51 PHE B N 1
ATOM 2869 C CA . PHE B 1 51 ? 27.705 0.625 -25.403 1.00 24.45 51 PHE B CA 1
ATOM 2870 C C . PHE B 1 51 ? 27.539 -0.517 -26.390 1.00 24.41 51 PHE B C 1
ATOM 2871 O O . PHE B 1 51 ? 26.652 -0.487 -27.237 1.00 23.34 51 PHE B O 1
ATOM 2879 N N . LEU B 1 52 ? 28.370 -1.543 -26.243 1.00 27.57 52 LEU B N 1
ATOM 2880 C CA . LEU B 1 52 ? 28.315 -2.715 -27.102 1.00 24.98 52 LEU B CA 1
ATOM 2881 C C . LEU B 1 52 ? 27.974 -3.990 -26.330 1.00 31.26 52 LEU B C 1
ATOM 2882 O O . LEU B 1 52 ? 28.573 -4.260 -25.284 1.00 31.30 52 LEU B O 1
ATOM 2887 N N . ASP B 1 53 ? 27.038 -4.774 -26.870 1.00 30.22 53 ASP B N 1
ATOM 2888 C CA . ASP B 1 53 ? 26.674 -6.079 -26.309 1.00 35.74 53 ASP B CA 1
ATOM 2889 C C . ASP B 1 53 ? 27.922 -6.874 -25.974 1.00 34.49 53 ASP B C 1
ATOM 2890 O O . ASP B 1 53 ? 28.901 -6.839 -26.711 1.00 31.03 53 ASP B O 1
ATOM 2895 N N . GLU B 1 54 ? 27.884 -7.617 -24.878 1.00 36.33 54 GLU B N 1
ATOM 2896 C CA . GLU B 1 54 ? 29.085 -8.289 -24.408 1.00 39.93 54 GLU B CA 1
ATOM 2897 C C . GLU B 1 54 ? 29.561 -9.318 -25.426 1.00 44.56 54 GLU B C 1
ATOM 2898 O O . GLU B 1 54 ? 30.732 -9.723 -25.416 1.00 48.37 54 GLU B O 1
ATOM 2904 N N . ASP B 1 55 ? 28.664 -9.710 -26.325 1.00 40.46 55 ASP B N 1
ATOM 2905 C CA . ASP B 1 55 ? 28.990 -10.726 -27.315 1.00 44.81 55 ASP B CA 1
ATOM 2906 C C . ASP B 1 55 ? 29.790 -10.194 -28.516 1.00 43.80 55 ASP B C 1
ATOM 2907 O O . ASP B 1 55 ? 30.527 -10.956 -29.149 1.00 46.45 55 ASP B O 1
ATOM 2912 N N . ILE B 1 56 ? 29.647 -8.907 -28.839 1.00 37.78 56 ILE B N 1
ATOM 2913 C CA . ILE B 1 56 ? 30.467 -8.322 -29.897 1.00 32.55 56 ILE B CA 1
ATOM 2914 C C . ILE B 1 56 ? 31.901 -8.688 -29.569 1.00 34.40 56 ILE B C 1
ATOM 2915 O O . ILE B 1 56 ? 32.397 -8.337 -28.496 1.00 37.67 56 ILE B O 1
ATOM 2920 N N . PRO B 1 57 ? 32.567 -9.409 -30.485 1.00 33.89 57 PRO B N 1
ATOM 2921 C CA . PRO B 1 57 ? 33.926 -9.909 -30.267 1.00 33.22 57 PRO B CA 1
ATOM 2922 C C . PRO B 1 57 ? 34.920 -8.787 -30.011 1.00 33.17 57 PRO B C 1
ATOM 2923 O O . PRO B 1 57 ? 34.778 -7.671 -30.514 1.00 29.81 57 PRO B O 1
ATOM 2927 N N . VAL B 1 58 ? 35.934 -9.094 -29.217 1.00 31.11 58 VAL B N 1
ATOM 2928 C CA . VAL B 1 58 ? 36.991 -8.147 -28.967 1.00 28.89 58 VAL B CA 1
ATOM 2929 C C . VAL B 1 58 ? 37.569 -7.580 -30.284 1.00 33.83 58 VAL B C 1
ATOM 2930 O O . VAL B 1 58 ? 38.019 -6.432 -30.330 1.00 34.57 58 VAL B O 1
ATOM 2934 N N . GLU B 1 59 ? 37.519 -8.366 -31.359 1.00 30.15 59 GLU B N 1
ATOM 2935 C CA . GLU B 1 59 ? 38.028 -7.927 -32.667 1.00 35.12 59 GLU B CA 1
ATOM 2936 C C . GLU B 1 59 ? 37.275 -6.740 -33.244 1.00 34.83 59 GLU B C 1
ATOM 2937 O O . GLU B 1 59 ? 37.818 -5.978 -34.050 1.00 34.20 59 GLU B O 1
ATOM 2943 N N . HIS B 1 60 ? 36.011 -6.606 -32.865 1.00 31.31 60 HIS B N 1
ATOM 2944 C CA . HIS B 1 60 ? 35.127 -5.671 -33.555 1.00 33.67 60 HIS B CA 1
ATOM 2945 C C . HIS B 1 60 ? 34.560 -4.577 -32.663 1.00 34.20 60 HIS B C 1
ATOM 2946 O O . HIS B 1 60 ? 33.793 -3.736 -33.128 1.00 32.26 60 HIS B O 1
ATOM 2953 N N . LYS B 1 61 ? 34.924 -4.591 -31.385 1.00 30.43 61 LYS B N 1
ATOM 2954 C CA . LYS B 1 61 ? 34.366 -3.634 -30.442 1.00 31.68 61 LYS B CA 1
ATOM 2955 C C . LYS B 1 61 ? 34.674 -2.186 -30.832 1.00 31.63 61 LYS B C 1
ATOM 2956 O O . LYS B 1 61 ? 33.797 -1.315 -30.783 1.00 29.42 61 LYS B O 1
ATOM 2962 N N . TRP B 1 62 ? 35.907 -1.924 -31.236 1.00 28.05 62 TRP B N 1
ATOM 2963 C CA . TRP B 1 62 ? 36.276 -0.558 -31.587 1.00 28.50 62 TRP B CA 1
ATOM 2964 C C . TRP B 1 62 ? 35.483 -0.084 -32.804 1.00 26.26 62 TRP B C 1
ATOM 2965 O O . TRP B 1 62 ? 34.904 1.000 -32.774 1.00 27.95 62 TRP B O 1
ATOM 2976 N N . LYS B 1 63 ? 35.450 -0.878 -33.872 1.00 25.82 63 LYS B N 1
ATOM 2977 C CA . LYS B 1 63 ? 34.728 -0.444 -35.076 1.00 27.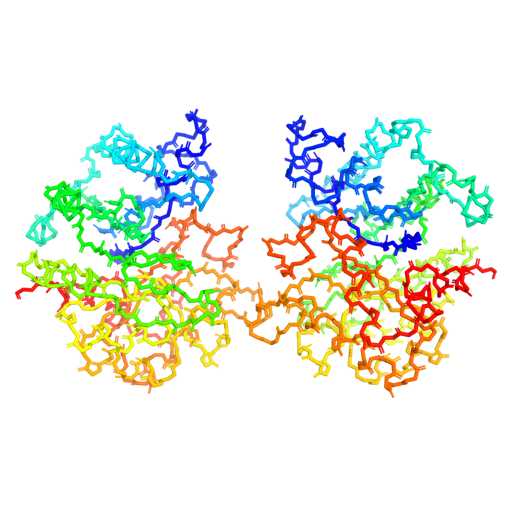95 63 LYS B CA 1
ATOM 2978 C C . LYS B 1 63 ? 33.248 -0.222 -34.757 1.00 29.71 63 LYS B C 1
ATOM 2979 O O . LYS B 1 63 ? 32.637 0.737 -35.227 1.00 26.96 63 LYS B O 1
ATOM 2985 N N . LYS B 1 64 ? 32.682 -1.090 -33.921 1.00 28.92 64 LYS B N 1
ATOM 2986 C CA . LYS B 1 64 ? 31.267 -0.976 -33.574 1.00 27.48 64 LYS B CA 1
ATOM 2987 C C . LYS B 1 64 ? 30.975 0.255 -32.718 1.00 27.36 64 LYS B C 1
ATOM 2988 O O . LYS B 1 64 ? 29.905 0.860 -32.846 1.00 25.90 64 LYS B O 1
ATOM 2994 N N . ALA B 1 65 ? 31.916 0.613 -31.844 1.00 26.43 65 ALA B N 1
ATOM 2995 C CA . ALA B 1 65 ? 31.786 1.813 -31.015 1.00 27.79 65 ALA B CA 1
ATOM 2996 C C . ALA B 1 65 ? 31.889 3.083 -31.866 1.00 28.06 65 ALA B C 1
ATOM 2997 O O . ALA B 1 65 ? 31.106 4.023 -31.701 1.00 25.06 65 ALA B O 1
ATOM 2999 N N . VAL B 1 66 ? 32.851 3.105 -32.786 1.00 26.78 66 VAL B N 1
ATOM 3000 C CA . VAL B 1 66 ? 32.974 4.210 -33.727 1.00 25.39 66 VAL B CA 1
ATOM 3001 C C . VAL B 1 66 ? 31.690 4.365 -34.556 1.00 28.06 66 VAL B C 1
ATOM 3002 O O . VAL B 1 66 ? 31.217 5.478 -34.792 1.00 27.47 66 VAL B O 1
ATOM 3006 N N . GLU B 1 67 ? 31.121 3.244 -34.977 1.00 26.80 67 GLU B N 1
ATOM 3007 C CA . GLU B 1 67 ? 29.867 3.249 -35.703 1.00 30.06 67 GLU B CA 1
ATOM 3008 C C . GLU B 1 67 ? 28.787 3.975 -34.891 1.00 29.98 67 GLU B C 1
ATOM 3009 O O . GLU B 1 67 ? 28.012 4.754 -35.438 1.00 28.55 67 GLU B O 1
ATOM 3015 N N . GLN B 1 68 ? 28.750 3.744 -33.580 1.00 27.42 68 GLN B N 1
ATOM 3016 C CA . GLN B 1 68 ? 27.744 4.400 -32.744 1.00 25.99 68 GLN B CA 1
ATOM 3017 C C . GLN B 1 68 ? 27.967 5.903 -32.683 1.00 25.68 68 GLN B C 1
ATOM 3018 O O . GLN B 1 68 ? 27.012 6.681 -32.703 1.00 27.39 68 GLN B O 1
ATOM 3024 N N . VAL B 1 69 ? 29.226 6.309 -32.591 1.00 25.83 69 VAL B N 1
ATOM 3025 C CA . VAL B 1 69 ? 29.554 7.726 -32.628 1.00 27.34 69 VAL B CA 1
ATOM 3026 C C . VAL B 1 69 ? 29.049 8.323 -33.942 1.00 28.74 69 VAL B C 1
ATOM 3027 O O . VAL B 1 69 ? 28.470 9.411 -33.965 1.00 29.36 69 VAL B O 1
ATOM 3031 N N . ASN B 1 70 ? 29.284 7.611 -35.039 1.00 28.30 70 ASN B N 1
ATOM 3032 C CA . ASN B 1 70 ? 28.848 8.092 -36.344 1.00 28.18 70 ASN B CA 1
ATOM 3033 C C . ASN B 1 70 ? 27.317 8.175 -36.463 1.00 28.96 70 ASN B C 1
ATOM 3034 O O . ASN B 1 70 ? 26.782 9.134 -37.028 1.00 27.61 70 ASN B O 1
ATOM 3039 N N . ILE B 1 71 ? 26.617 7.185 -35.910 1.00 26.10 71 ILE B N 1
ATOM 3040 C CA . ILE B 1 71 ? 25.153 7.235 -35.809 1.00 27.04 71 ILE B CA 1
ATOM 3041 C C . ILE B 1 71 ? 24.711 8.484 -35.046 1.00 28.82 71 ILE B C 1
ATOM 3042 O O . ILE B 1 71 ? 23.782 9.180 -35.463 1.00 31.09 71 ILE B O 1
ATOM 3047 N N . PHE B 1 72 ? 25.362 8.750 -33.916 1.00 24.89 72 PHE B N 1
ATOM 3048 C CA . PHE B 1 72 ? 25.072 9.942 -33.129 1.00 26.79 72 PHE B CA 1
ATOM 3049 C C . PHE B 1 72 ? 25.206 11.203 -33.993 1.00 30.85 72 PHE B C 1
ATOM 3050 O O . PHE B 1 72 ? 24.310 12.053 -34.026 1.00 26.88 72 PHE B O 1
ATOM 3058 N N . LYS B 1 73 ? 26.324 11.321 -34.704 1.00 30.08 73 LYS B N 1
ATOM 3059 C CA . LYS B 1 73 ? 26.586 12.541 -35.461 1.00 30.81 73 LYS B CA 1
ATOM 3060 C C . LYS B 1 73 ? 25.676 12.677 -36.673 1.00 29.36 73 LYS B C 1
ATOM 3061 O O . LYS B 1 73 ? 25.296 13.787 -37.040 1.00 33.08 73 LYS B O 1
ATOM 3067 N N . GLN B 1 74 ? 25.304 11.554 -37.277 1.00 28.85 74 GLN B N 1
ATOM 3068 C CA . GLN B 1 74 ? 24.504 11.581 -38.498 1.00 33.72 74 GLN B CA 1
ATOM 3069 C C . GLN B 1 74 ? 23.003 11.557 -38.259 1.00 37.26 74 GLN B C 1
ATOM 3070 O O . GLN B 1 74 ? 22.237 12.100 -39.052 1.00 36.66 74 GLN B O 1
ATOM 3076 N N . HIS B 1 75 ? 22.570 10.901 -37.190 1.00 32.15 75 HIS B N 1
ATOM 3077 C CA . HIS B 1 75 ? 21.149 10.638 -37.023 1.00 30.62 75 HIS B CA 1
ATOM 3078 C C . HIS B 1 75 ? 20.536 11.244 -35.777 1.00 30.60 75 HIS B C 1
ATOM 3079 O O . HIS B 1 75 ? 19.323 11.409 -35.699 1.00 32.09 75 HIS B O 1
ATOM 3086 N N . VAL B 1 76 ? 21.362 11.568 -34.793 1.00 27.16 76 VAL B N 1
ATOM 3087 C CA . VAL B 1 76 ? 20.846 12.205 -33.605 1.00 26.82 76 VAL B CA 1
ATOM 3088 C C . VAL B 1 76 ? 21.025 13.703 -33.757 1.00 33.10 76 VAL B C 1
ATOM 3089 O O . VAL B 1 76 ? 20.087 14.482 -33.587 1.00 31.22 76 VAL B O 1
ATOM 3093 N N . LEU B 1 77 ? 22.243 14.090 -34.104 1.00 30.93 77 LEU B N 1
ATOM 3094 C CA . LEU B 1 77 ? 22.636 15.490 -34.164 1.00 36.08 77 LEU B CA 1
ATOM 3095 C C . LEU B 1 77 ? 21.926 16.273 -35.262 1.00 37.65 77 LEU B C 1
ATOM 3096 O O . LEU B 1 77 ? 21.654 15.743 -36.347 1.00 36.99 77 LEU B O 1
ATOM 3101 N N . HIS B 1 78 ? 21.644 17.540 -34.956 1.00 43.60 78 HIS B N 1
ATOM 3102 C CA . HIS B 1 78 ? 21.015 18.484 -35.881 1.00 45.76 78 HIS B CA 1
ATOM 3103 C C . HIS B 1 78 ? 19.541 18.179 -36.135 1.00 47.30 78 HIS B C 1
ATOM 3104 O O . HIS B 1 78 ? 18.893 18.845 -36.945 1.00 47.94 78 HIS B O 1
ATOM 3111 N N . LYS B 1 79 ? 19.017 17.167 -35.448 1.00 46.81 79 LYS B N 1
ATOM 3112 C CA . LYS B 1 79 ? 17.606 16.829 -35.576 1.00 42.62 79 LYS B CA 1
ATOM 3113 C C . LYS B 1 79 ? 16.760 18.074 -35.360 1.00 43.03 79 LYS B C 1
ATOM 3114 O O . LYS B 1 79 ? 17.000 18.837 -34.424 1.00 40.73 79 LYS B O 1
ATOM 3120 N N . GLY B 1 80 ? 15.789 18.284 -36.249 1.00 40.33 80 GLY B N 1
ATOM 3121 C CA . GLY B 1 80 ? 14.933 19.456 -36.199 1.00 45.55 80 GLY B CA 1
ATOM 3122 C C . GLY B 1 80 ? 15.709 20.750 -36.065 1.00 45.91 80 GLY B C 1
ATOM 3123 O O . GLY B 1 80 ? 15.162 21.765 -35.620 1.00 47.05 80 GLY B O 1
ATOM 3124 N N . GLY B 1 81 ? 16.982 20.714 -36.460 1.00 48.95 81 GLY B N 1
ATOM 3125 C CA . GLY B 1 81 ? 17.897 21.825 -36.258 1.00 40.96 81 GLY B CA 1
ATOM 3126 C C . GLY B 1 81 ? 18.065 22.160 -34.788 1.00 43.68 81 GLY B C 1
ATOM 3127 O O . GLY B 1 81 ? 18.749 23.117 -34.431 1.00 45.59 81 GLY B O 1
ATOM 3128 N N . ILE B 1 82 ? 17.443 21.358 -33.933 1.00 36.29 82 ILE B N 1
ATOM 3129 C CA . ILE B 1 82 ? 17.317 21.696 -32.521 1.00 35.83 82 ILE B CA 1
ATOM 3130 C C . ILE B 1 82 ? 18.335 20.975 -31.636 1.00 34.95 82 ILE B C 1
ATOM 3131 O O . ILE B 1 82 ? 18.776 21.522 -30.626 1.00 33.33 82 ILE B O 1
ATOM 3136 N N . ILE B 1 83 ? 18.709 19.753 -32.006 1.00 29.84 83 ILE B N 1
ATOM 3137 C CA . ILE B 1 83 ? 19.647 19.001 -31.175 1.00 30.88 83 ILE B CA 1
ATOM 3138 C C . ILE B 1 83 ? 21.059 19.515 -31.409 1.00 30.83 83 ILE B C 1
ATOM 3139 O O . ILE B 1 83 ? 21.548 19.509 -32.531 1.00 34.84 83 ILE B O 1
ATOM 3144 N N . HIS B 1 84 ? 21.704 19.965 -30.340 1.00 32.03 84 HIS B N 1
ATOM 3145 C CA . HIS B 1 84 ? 22.999 20.608 -30.430 1.00 32.58 84 HIS B CA 1
ATOM 3146 C C . HIS B 1 84 ? 24.035 19.770 -29.686 1.00 33.87 84 HIS B C 1
ATOM 3147 O O . HIS B 1 84 ? 23.817 19.399 -28.536 1.00 29.74 84 HIS B O 1
ATOM 3154 N N . HIS B 1 85 ? 25.156 19.462 -30.339 1.00 31.24 85 HIS B N 1
ATOM 3155 C CA . HIS B 1 85 ? 26.182 18.640 -29.693 1.00 29.51 85 HIS B CA 1
ATOM 3156 C C . HIS B 1 85 ? 26.910 19.387 -28.574 1.00 33.19 85 HIS B C 1
ATOM 3157 O O . HIS B 1 85 ? 27.669 20.324 -28.824 1.00 33.65 85 HIS B O 1
ATOM 3164 N N . VAL B 1 86 ? 26.677 18.971 -27.334 1.00 30.12 86 VAL B N 1
ATOM 3165 C CA . VAL B 1 86 ? 27.452 19.478 -26.209 1.00 30.95 86 VAL B CA 1
ATOM 3166 C C . VAL B 1 86 ? 28.759 18.691 -26.152 1.00 33.49 86 VAL B C 1
ATOM 3167 O O . VAL B 1 86 ? 28.744 17.511 -25.811 1.00 29.73 86 VAL B O 1
ATOM 3171 N N . LYS B 1 87 ? 29.872 19.333 -26.517 1.00 31.86 87 LYS B N 1
ATOM 3172 C CA . LYS B 1 87 ? 31.188 18.679 -26.543 1.00 34.24 87 LYS B CA 1
ATOM 3173 C C . LYS B 1 87 ? 32.089 19.123 -25.407 1.00 37.77 87 LYS B C 1
ATOM 3174 O O . LYS B 1 87 ? 33.008 18.404 -25.007 1.00 39.02 87 LYS B O 1
ATOM 3180 N N . LYS B 1 88 ? 31.843 20.326 -24.907 1.00 34.84 88 LYS B N 1
ATOM 3181 C CA . LYS B 1 88 ? 32.583 20.863 -23.781 1.00 37.39 88 LYS B CA 1
ATOM 3182 C C . LYS B 1 88 ? 31.531 21.423 -22.839 1.00 36.13 88 LYS B C 1
ATOM 3183 O O . LYS B 1 88 ? 30.431 21.771 -23.281 1.00 37.07 88 LYS B O 1
ATOM 3189 N N . TRP B 1 89 ? 31.847 21.499 -21.549 1.00 35.67 89 TRP B N 1
ATOM 3190 C CA . TRP B 1 89 ? 30.874 21.959 -20.563 1.00 36.45 89 TRP B CA 1
ATOM 3191 C C . TRP B 1 89 ? 30.414 23.386 -20.830 1.00 38.52 89 TRP B C 1
ATOM 3192 O O . TRP B 1 89 ? 29.322 23.777 -20.423 1.00 36.48 89 TRP B O 1
ATOM 3203 N N . CYS B 1 90 ? 31.242 24.159 -21.524 1.00 39.14 90 CYS B N 1
ATOM 3204 C CA . CYS B 1 90 ? 30.869 25.529 -21.849 1.00 40.76 90 CYS B CA 1
ATOM 3205 C C . CYS B 1 90 ? 29.757 25.554 -22.909 1.00 40.93 90 CYS B C 1
ATOM 3206 O O . CYS B 1 90 ? 28.977 26.504 -22.964 1.00 41.40 90 CYS B O 1
ATOM 3209 N N . ASP B 1 91 ? 29.684 24.508 -23.736 1.00 36.72 91 ASP B N 1
ATOM 3210 C CA . ASP B 1 91 ? 28.605 24.374 -24.716 1.00 39.89 91 ASP B CA 1
ATOM 3211 C C . ASP B 1 91 ? 27.271 24.300 -23.995 1.00 39.61 91 ASP B C 1
ATOM 3212 O O . ASP B 1 91 ? 26.244 24.737 -24.514 1.00 38.42 91 ASP B O 1
ATOM 3217 N N . LEU B 1 92 ? 27.289 23.726 -22.798 1.00 34.96 92 LEU B N 1
ATOM 3218 C CA . LEU B 1 92 ? 26.059 23.512 -22.047 1.00 39.07 92 LEU B CA 1
ATOM 3219 C C . LEU B 1 92 ? 25.663 24.788 -21.331 1.00 40.58 92 LEU B C 1
ATOM 3220 O O . LEU B 1 92 ? 24.483 25.144 -21.272 1.00 40.92 92 LEU B O 1
ATOM 3225 N N . GLU B 1 93 ? 26.665 25.471 -20.787 1.00 42.94 93 GLU B N 1
ATOM 3226 C CA . GLU B 1 93 ? 26.455 26.744 -20.106 1.00 44.96 93 GLU B CA 1
ATOM 3227 C C . GLU B 1 93 ? 25.994 27.832 -21.076 1.00 43.40 93 GLU B C 1
ATOM 3228 O O . GLU B 1 93 ? 25.299 28.766 -20.686 1.00 48.87 93 GLU B O 1
ATOM 3234 N N . ASN B 1 94 ? 26.381 27.708 -22.339 1.00 45.28 94 ASN B N 1
ATOM 3235 C CA . ASN B 1 94 ? 25.996 28.698 -23.340 1.00 45.47 94 ASN B CA 1
ATOM 3236 C C . ASN B 1 94 ? 24.923 28.204 -24.316 1.00 46.98 94 ASN B C 1
ATOM 3237 O O . ASN B 1 94 ? 24.723 28.798 -25.372 1.00 48.21 94 ASN B O 1
ATOM 3242 N N . LEU B 1 95 ? 24.230 27.125 -23.958 1.00 45.12 95 LEU B N 1
ATOM 3243 C CA . LEU B 1 95 ? 23.182 26.572 -24.819 1.00 43.74 95 LEU B CA 1
ATOM 3244 C C . LEU B 1 95 ? 22.004 27.534 -24.956 1.00 45.13 95 LEU B C 1
ATOM 3245 O O . LEU B 1 95 ? 21.432 27.974 -23.957 1.00 47.59 95 LEU B O 1
ATOM 3250 N N . PRO B 1 96 ? 21.635 27.860 -26.201 1.00 47.23 96 PRO B N 1
ATOM 3251 C CA . PRO B 1 96 ? 20.458 28.698 -26.458 1.00 45.44 96 PRO B CA 1
ATOM 3252 C C . PRO B 1 96 ? 19.191 27.997 -25.986 1.00 46.44 96 PRO B C 1
ATOM 3253 O O . PRO B 1 96 ? 19.076 26.782 -26.141 1.00 45.12 96 PRO B O 1
ATOM 3257 N N . GLU B 1 97 ? 18.255 28.757 -25.428 1.00 49.85 97 GLU B N 1
ATOM 3258 C CA . GLU B 1 97 ? 17.029 28.192 -24.858 1.00 52.27 97 GLU B CA 1
ATOM 3259 C C . GLU B 1 97 ? 16.246 27.282 -25.801 1.00 46.76 97 GLU B C 1
ATOM 3260 O O . GLU B 1 97 ? 15.510 26.403 -25.354 1.00 45.71 97 GLU B O 1
ATOM 3266 N N . ASP B 1 98 ? 16.391 27.499 -27.101 1.00 47.45 98 ASP B N 1
ATOM 3267 C CA . ASP B 1 98 ? 15.584 26.765 -28.071 1.00 47.81 98 ASP B CA 1
ATOM 3268 C C . ASP B 1 98 ? 16.225 25.443 -28.477 1.00 45.57 98 ASP B C 1
ATOM 3269 O O . ASP B 1 98 ? 15.658 24.689 -29.262 1.00 47.27 98 ASP B O 1
ATOM 3274 N N . LYS B 1 99 ? 17.407 25.157 -27.947 1.00 41.79 99 LYS B N 1
ATOM 3275 C CA . LYS B 1 99 ? 18.119 23.954 -28.353 1.00 37.94 99 LYS B CA 1
ATOM 3276 C C . LYS B 1 99 ? 18.002 22.840 -27.311 1.00 33.98 99 LYS B C 1
ATOM 3277 O O . LYS B 1 99 ? 17.724 23.093 -26.148 1.00 35.01 99 LYS B O 1
ATOM 3283 N N . ILE B 1 100 ? 18.186 21.604 -27.756 1.00 32.58 100 ILE B N 1
ATOM 3284 C CA . ILE B 1 100 ? 18.279 20.457 -26.860 1.00 31.40 100 ILE B CA 1
ATOM 3285 C C . ILE B 1 100 ? 19.706 19.916 -26.954 1.00 31.87 100 ILE B C 1
ATOM 3286 O O . ILE B 1 100 ? 20.169 19.551 -28.038 1.00 30.67 100 ILE B O 1
ATOM 3291 N N . GLY B 1 101 ? 20.415 19.889 -25.829 1.00 25.87 101 GLY B N 1
ATOM 3292 C CA . GLY B 1 101 ? 21.795 19.446 -25.837 1.00 22.69 101 GLY B CA 1
ATOM 3293 C C . GLY B 1 101 ? 21.890 17.926 -25.848 1.00 26.88 101 GLY B C 1
ATOM 3294 O O . GLY B 1 101 ? 21.060 17.251 -25.253 1.00 26.55 101 GLY B O 1
ATOM 3295 N N . ALA B 1 102 ? 22.900 17.397 -26.529 1.00 24.66 102 ALA B N 1
ATOM 3296 C CA . ALA B 1 102 ? 23.157 15.957 -26.561 1.00 23.27 102 ALA B CA 1
ATOM 3297 C C . ALA B 1 102 ? 24.649 15.742 -26.336 1.00 28.25 102 ALA B C 1
ATOM 3298 O O . ALA B 1 102 ? 25.475 16.397 -26.976 1.00 27.16 102 ALA B O 1
ATOM 3300 N N . MET B 1 103 ? 25.000 14.857 -25.409 1.00 25.58 103 MET B N 1
ATOM 3301 C CA . MET B 1 103 ? 26.409 14.538 -25.174 1.00 25.07 103 MET B CA 1
ATOM 3302 C C . MET B 1 103 ? 26.634 13.040 -25.246 1.00 27.07 103 MET B C 1
ATOM 3303 O O . MET B 1 103 ? 25.720 12.251 -25.025 1.00 26.02 103 MET B O 1
ATOM 3308 N N . LEU B 1 104 ? 27.866 12.664 -25.547 1.00 23.09 104 LEU B N 1
ATOM 3309 C CA . LEU B 1 104 ? 28.267 11.266 -25.611 1.00 22.24 104 LEU B CA 1
ATOM 3310 C C . LEU B 1 104 ? 28.880 10.858 -24.276 1.00 21.46 104 LEU B C 1
ATOM 3311 O O . LEU B 1 104 ? 29.615 11.629 -23.653 1.00 23.44 104 LEU B O 1
ATOM 3316 N N . THR B 1 105 ? 28.603 9.631 -23.845 1.00 21.36 105 THR B N 1
ATOM 3317 C CA . THR B 1 105 ? 29.283 9.080 -22.684 1.00 22.12 105 THR B CA 1
ATOM 3318 C C . THR B 1 105 ? 29.743 7.681 -23.080 1.00 24.84 105 THR B C 1
ATOM 3319 O O . THR B 1 105 ? 29.274 7.143 -24.088 1.00 23.34 105 THR B O 1
ATOM 3323 N N . LEU B 1 106 ? 30.650 7.098 -22.304 1.00 24.35 106 LEU B N 1
ATOM 3324 C CA . LEU B 1 106 ? 31.208 5.794 -22.649 1.00 21.59 106 LEU B CA 1
ATOM 3325 C C . LEU B 1 106 ? 30.882 4.786 -21.564 1.00 22.76 106 LEU B C 1
ATOM 3326 O O . LEU B 1 106 ? 31.263 4.955 -20.398 1.00 23.98 106 LEU B O 1
ATOM 3331 N N . GLU B 1 107 ? 30.187 3.720 -21.938 1.00 22.92 107 GLU B N 1
ATOM 3332 C CA . GLU B 1 107 ? 29.737 2.756 -20.947 1.00 27.25 107 GLU B CA 1
ATOM 3333 C C . GLU B 1 107 ? 30.640 1.528 -20.883 1.00 23.41 107 GLU B C 1
ATOM 3334 O O . GLU B 1 107 ? 30.339 0.494 -21.480 1.00 23.68 107 GLU B O 1
ATOM 3340 N N . GLY B 1 108 ? 31.744 1.655 -20.150 1.00 22.79 108 GLY B N 1
ATOM 3341 C CA . GLY B 1 108 ? 32.761 0.620 -20.080 1.00 23.16 108 GLY B CA 1
ATOM 3342 C C . GLY B 1 108 ? 33.834 0.856 -21.130 1.00 23.36 108 GLY B C 1
ATOM 3343 O O . GLY B 1 108 ? 33.532 1.232 -22.271 1.00 23.18 108 GLY B O 1
ATOM 3344 N N . ILE B 1 109 ? 35.096 0.622 -20.767 1.00 22.63 109 ILE B N 1
ATOM 3345 C CA . ILE B 1 109 ? 36.185 0.909 -21.702 1.00 22.03 109 ILE B CA 1
ATOM 3346 C C . ILE B 1 109 ? 36.548 -0.225 -22.666 1.00 22.54 109 ILE B C 1
ATOM 3347 O O . ILE B 1 109 ? 37.570 -0.154 -23.363 1.00 22.81 109 ILE B O 1
ATOM 3352 N N . GLU B 1 110 ? 35.722 -1.267 -22.700 1.00 21.53 110 GLU B N 1
ATOM 3353 C CA . GLU B 1 110 ? 35.933 -2.399 -23.596 1.00 24.27 110 GLU B CA 1
ATOM 3354 C C . GLU B 1 110 ? 36.379 -2.031 -25.029 1.00 22.75 110 GLU B C 1
ATOM 3355 O O . GLU B 1 110 ? 37.285 -2.662 -25.578 1.00 26.52 110 GLU B O 1
ATOM 3361 N N . PRO B 1 111 ? 35.738 -1.025 -25.644 1.00 24.85 111 PRO B N 1
ATOM 3362 C CA . PRO B 1 111 ? 36.085 -0.763 -27.051 1.00 24.43 111 PRO B CA 1
ATOM 3363 C C . PRO B 1 111 ? 37.521 -0.287 -27.284 1.00 24.35 111 PRO B C 1
ATOM 3364 O O . PRO B 1 111 ? 37.994 -0.386 -28.424 1.00 26.62 111 PRO B O 1
ATOM 3368 N N . ILE B 1 112 ? 38.204 0.210 -26.255 1.00 24.05 112 ILE B N 1
ATOM 3369 C CA . ILE B 1 112 ? 39.543 0.760 -26.472 1.00 27.90 112 ILE B CA 1
ATOM 3370 C C . ILE B 1 112 ? 40.641 -0.298 -26.396 1.00 29.82 112 ILE B C 1
ATOM 3371 O O . ILE B 1 112 ? 41.797 -0.007 -26.690 1.00 28.08 112 ILE B O 1
ATOM 3376 N N . GLY B 1 113 ? 40.278 -1.522 -26.021 1.00 28.25 113 GLY B N 1
ATOM 3377 C CA . GLY B 1 113 ? 41.281 -2.544 -25.764 1.00 30.72 113 GLY B CA 1
ATOM 3378 C C . GLY B 1 113 ? 42.330 -2.051 -24.777 1.00 29.28 113 GLY B C 1
ATOM 3379 O O . GLY B 1 113 ? 41.999 -1.532 -23.712 1.00 26.18 113 GLY B O 1
ATOM 3380 N N . ARG B 1 114 ? 43.608 -2.202 -25.116 1.00 28.81 114 ARG B N 1
ATOM 3381 C CA . ARG B 1 114 ? 44.656 -1.681 -24.244 1.00 33.14 114 ARG B CA 1
ATOM 3382 C C . ARG B 1 114 ? 45.192 -0.338 -24.744 1.00 33.95 114 ARG B C 1
ATOM 3383 O O . ARG B 1 114 ? 46.248 0.124 -24.296 1.00 33.69 114 ARG B O 1
ATOM 3391 N N . ASP B 1 115 ? 44.449 0.292 -25.647 1.00 30.51 115 ASP B N 1
ATOM 3392 C CA . ASP B 1 115 ? 44.938 1.479 -26.341 1.00 30.67 115 ASP B CA 1
ATOM 3393 C C . ASP B 1 115 ? 44.396 2.794 -25.780 1.00 30.96 115 ASP B C 1
ATOM 3394 O O . ASP B 1 115 ? 43.298 3.222 -26.132 1.00 30.60 115 ASP B O 1
ATOM 3399 N N . LEU B 1 116 ? 45.191 3.442 -24.933 1.00 31.97 116 LEU B N 1
ATOM 3400 C CA . LEU B 1 116 ? 44.797 4.703 -24.306 1.00 33.44 116 LEU B CA 1
ATOM 3401 C C . LEU B 1 116 ? 44.483 5.772 -25.348 1.00 30.74 116 LEU B C 1
ATOM 3402 O O . LEU B 1 116 ? 43.719 6.703 -25.083 1.00 32.70 116 LEU B O 1
ATOM 3407 N N . ASP B 1 117 ? 45.081 5.645 -26.529 1.00 31.09 117 ASP B N 1
ATOM 3408 C CA . ASP B 1 117 ? 44.870 6.621 -27.595 1.00 31.53 117 ASP B CA 1
ATOM 3409 C C . ASP B 1 117 ? 43.458 6.549 -28.139 1.00 31.65 117 ASP B C 1
ATOM 3410 O O . ASP B 1 117 ? 42.909 7.551 -28.608 1.00 29.36 117 ASP B O 1
ATOM 3415 N N . LYS B 1 118 ? 42.875 5.354 -28.111 1.00 28.66 118 LYS B N 1
ATOM 3416 C CA . LYS B 1 118 ? 41.492 5.216 -28.535 1.00 26.16 118 LYS B CA 1
ATOM 3417 C C . LYS B 1 118 ? 40.582 5.960 -27.561 1.00 27.35 118 LYS B C 1
ATOM 3418 O O . LYS B 1 118 ? 39.585 6.549 -27.969 1.00 27.90 118 LYS B O 1
ATOM 3424 N N . LEU B 1 119 ? 40.926 5.952 -26.277 1.00 24.37 119 LEU B N 1
ATOM 3425 C CA . LEU B 1 119 ? 40.179 6.770 -25.332 1.00 27.90 119 LEU B CA 1
ATOM 3426 C C . LEU B 1 119 ? 40.340 8.256 -25.664 1.00 28.31 119 LEU B C 1
ATOM 3427 O O . LEU B 1 119 ? 39.365 9.000 -25.690 1.00 26.33 119 LEU B O 1
ATOM 3432 N N . THR B 1 120 ? 41.565 8.686 -25.937 1.00 28.71 120 THR B N 1
ATOM 3433 C CA . THR B 1 120 ? 41.796 10.089 -26.282 1.00 27.73 120 THR B CA 1
ATOM 3434 C C . THR B 1 120 ? 40.978 10.520 -27.497 1.00 29.04 120 THR B C 1
ATOM 3435 O O . THR B 1 120 ? 40.472 11.643 -27.547 1.00 29.75 120 THR B O 1
ATOM 3439 N N . GLN B 1 121 ? 40.848 9.632 -28.476 1.00 27.07 121 GLN B N 1
ATOM 3440 C CA . GLN B 1 121 ? 40.049 9.924 -29.661 1.00 29.25 121 GLN B CA 1
ATOM 3441 C C . GLN B 1 121 ? 38.602 10.163 -29.261 1.00 30.31 121 GLN B C 1
ATOM 3442 O O . GLN B 1 121 ? 37.964 11.108 -29.723 1.00 29.61 121 GLN B O 1
ATOM 3448 N N . LEU B 1 122 ? 38.086 9.306 -28.390 1.00 28.36 122 LEU B N 1
ATOM 3449 C CA . LEU B 1 122 ? 36.712 9.464 -27.936 1.00 26.14 122 LEU B CA 1
ATOM 3450 C C . LEU B 1 122 ? 36.528 10.769 -27.151 1.00 26.78 122 LEU B C 1
ATOM 3451 O O . LEU B 1 122 ? 35.532 11.476 -27.348 1.00 27.67 122 LEU B O 1
ATOM 3456 N N . LEU B 1 123 ? 37.481 11.089 -26.278 1.00 25.89 123 LEU B N 1
ATOM 3457 C CA . LEU B 1 123 ? 37.438 12.351 -25.540 1.00 27.90 123 LEU B CA 1
ATOM 3458 C C . LEU B 1 123 ? 37.505 13.546 -26.494 1.00 29.19 123 LEU B C 1
ATOM 3459 O O . LEU B 1 123 ? 36.725 14.490 -26.367 1.00 29.79 123 LEU B O 1
ATOM 3464 N N . ASP B 1 124 ? 38.420 13.498 -27.459 1.00 29.77 124 ASP B N 1
ATOM 3465 C CA . ASP B 1 124 ? 38.483 14.539 -28.485 1.00 31.15 124 ASP B CA 1
ATOM 3466 C C . ASP B 1 124 ? 37.167 14.639 -29.265 1.00 32.89 124 ASP B C 1
ATOM 3467 O O . ASP B 1 124 ? 36.769 15.727 -29.688 1.00 31.53 124 ASP B O 1
ATOM 3472 N N . GLY B 1 125 ? 36.473 13.514 -29.420 1.00 28.41 125 GLY B N 1
ATOM 3473 C CA . GLY B 1 125 ? 35.189 13.498 -30.101 1.00 31.26 125 GLY B CA 1
ATOM 3474 C C . GLY B 1 125 ? 34.005 13.997 -29.281 1.00 31.04 125 GLY B C 1
ATOM 3475 O O . GLY B 1 125 ? 32.884 14.112 -29.800 1.00 30.00 125 GLY B O 1
ATOM 3476 N N . GLY B 1 126 ? 34.239 14.278 -28.004 1.00 29.03 126 GLY B N 1
ATOM 3477 C CA . GLY B 1 126 ? 33.208 14.838 -27.147 1.00 33.39 126 GLY B CA 1
ATOM 3478 C C . GLY B 1 126 ? 32.722 14.000 -25.970 1.00 30.44 126 GLY B C 1
ATOM 3479 O O . GLY B 1 126 ? 31.833 14.441 -25.241 1.00 29.50 126 GLY B O 1
ATOM 3480 N N . VAL B 1 127 ? 33.275 12.805 -25.762 1.00 26.56 127 VAL B N 1
ATOM 3481 C CA . VAL B 1 127 ? 32.835 12.000 -24.617 1.00 25.95 127 VAL B CA 1
ATOM 3482 C C . VAL B 1 127 ? 33.090 12.761 -23.309 1.00 25.01 127 VAL B C 1
ATOM 3483 O O . VAL B 1 127 ? 34.228 13.157 -23.014 1.00 25.46 127 VAL B O 1
ATOM 3487 N N . LEU B 1 128 ? 32.029 12.979 -22.533 1.00 23.91 128 LEU B N 1
ATOM 3488 C CA . LEU B 1 128 ? 32.111 13.810 -21.336 1.00 26.28 128 LEU B CA 1
ATOM 3489 C C . LEU B 1 128 ? 31.948 13.046 -20.017 1.00 24.47 128 LEU B C 1
ATOM 3490 O O . LEU B 1 128 ? 32.104 13.608 -18.929 1.00 26.48 128 LEU B O 1
ATOM 3495 N N . SER B 1 129 ? 31.654 11.756 -20.109 1.00 22.94 129 SER B N 1
ATOM 3496 C CA . SER B 1 129 ? 31.563 10.928 -18.919 1.00 23.39 129 SER B CA 1
ATOM 3497 C C . SER B 1 129 ? 31.981 9.529 -19.321 1.00 23.81 129 SER B C 1
ATOM 3498 O O . SER B 1 129 ? 31.566 9.040 -20.367 1.00 23.50 129 SER B O 1
ATOM 3501 N N . VAL B 1 130 ? 32.829 8.907 -18.515 1.00 22.74 130 VAL B N 1
ATOM 3502 C CA . VAL B 1 130 ? 33.304 7.557 -18.811 1.00 22.54 130 VAL B CA 1
ATOM 3503 C C . VAL B 1 130 ? 33.083 6.621 -17.628 1.00 23.64 130 VAL B C 1
ATOM 3504 O O . VAL B 1 130 ? 33.560 6.887 -16.517 1.00 23.74 130 VAL B O 1
ATOM 3508 N N . GLY B 1 131 ? 32.375 5.518 -17.867 1.00 23.50 131 GLY B N 1
ATOM 3509 C CA . GLY B 1 131 ? 32.284 4.456 -16.880 1.00 23.36 131 GLY B CA 1
ATOM 3510 C C . GLY B 1 131 ? 33.391 3.466 -17.220 1.00 22.91 131 GLY B C 1
ATOM 3511 O O . GLY B 1 131 ? 33.477 3.022 -18.360 1.00 22.36 131 GLY B O 1
ATOM 3512 N N . LEU B 1 132 ? 34.262 3.161 -16.263 1.00 21.86 132 LEU B N 1
ATOM 3513 C CA . LEU B 1 132 ? 35.367 2.250 -16.549 1.00 20.98 132 LEU B CA 1
ATOM 3514 C C . LEU B 1 132 ? 34.825 0.877 -16.935 1.00 22.16 132 LEU B C 1
ATOM 3515 O O . LEU B 1 132 ? 35.397 0.186 -17.775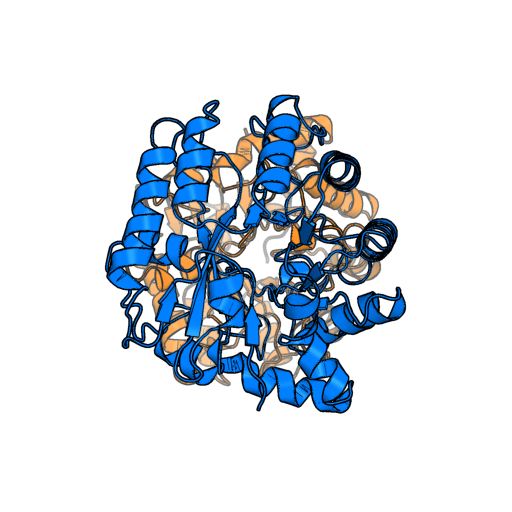 1.00 23.39 132 LEU B O 1
ATOM 3520 N N . THR B 1 133 ? 33.729 0.474 -16.302 1.00 21.60 133 THR B N 1
ATOM 3521 C CA . THR B 1 133 ? 33.201 -0.866 -16.552 1.00 23.31 133 THR B CA 1
ATOM 3522 C C . THR B 1 133 ? 31.723 -0.877 -16.902 1.00 21.62 133 THR B C 1
ATOM 3523 O O . THR B 1 133 ? 30.971 0.050 -16.577 1.00 22.08 133 THR B O 1
ATOM 3527 N N . TRP B 1 134 ? 31.321 -1.951 -17.565 1.00 22.34 134 TRP B N 1
ATOM 3528 C CA . TRP B 1 134 ? 29.942 -2.378 -17.531 1.00 22.40 134 TRP B CA 1
ATOM 3529 C C . TRP B 1 134 ? 29.890 -3.458 -16.435 1.00 22.71 134 TRP B C 1
ATOM 3530 O O . TRP B 1 134 ? 30.599 -3.340 -15.431 1.00 21.96 134 TRP B O 1
ATOM 3541 N N . ASN B 1 135 ? 29.080 -4.500 -16.601 1.00 21.18 135 ASN B N 1
ATOM 3542 C CA . ASN B 1 135 ? 28.929 -5.500 -15.530 1.00 26.04 135 ASN B CA 1
ATOM 3543 C C . ASN B 1 135 ? 30.084 -6.484 -15.359 1.00 24.94 135 ASN B C 1
ATOM 3544 O O . ASN B 1 135 ? 30.177 -7.153 -14.332 1.00 21.83 135 ASN B O 1
ATOM 3549 N N . ASN B 1 136 ? 30.952 -6.570 -16.360 1.00 21.70 136 ASN B N 1
ATOM 3550 C CA . ASN B 1 136 ? 31.972 -7.619 -16.423 1.00 23.28 136 ASN B CA 1
ATOM 3551 C C . ASN B 1 136 ? 33.382 -7.174 -16.081 1.00 24.10 136 ASN B C 1
ATOM 3552 O O . ASN B 1 136 ? 33.674 -5.986 -15.998 1.00 23.42 136 ASN B O 1
ATOM 3557 N N . ALA B 1 137 ? 34.258 -8.151 -15.906 1.00 23.68 137 ALA B N 1
ATOM 3558 C CA . ALA B 1 137 ? 35.688 -7.889 -15.821 1.00 23.18 137 ALA B CA 1
ATOM 3559 C C . ALA B 1 137 ? 36.199 -7.234 -17.103 1.00 25.24 137 ALA B C 1
ATOM 3560 O O . ALA B 1 137 ? 35.892 -7.687 -18.206 1.00 25.44 137 ALA B O 1
ATOM 3562 N N . ASN B 1 138 ? 36.982 -6.166 -16.966 1.00 24.35 138 ASN B N 1
ATOM 3563 C CA . ASN B 1 138 ? 37.729 -5.654 -18.117 1.00 22.60 138 ASN B CA 1
ATOM 3564 C C . ASN B 1 138 ? 39.135 -5.196 -17.726 1.00 21.13 138 ASN B C 1
ATOM 3565 O O . ASN B 1 138 ? 39.572 -5.383 -16.583 1.00 20.25 138 ASN B O 1
ATOM 3570 N N . LEU B 1 139 ? 39.857 -4.612 -18.677 1.00 24.14 139 LEU B N 1
ATOM 3571 C CA . LEU B 1 139 ? 41.266 -4.304 -18.452 1.00 23.57 139 LEU B CA 1
ATOM 3572 C C . LEU B 1 139 ? 41.482 -3.160 -17.474 1.00 24.37 139 LEU B C 1
ATOM 3573 O O . LEU B 1 139 ? 42.598 -2.945 -17.001 1.00 24.62 139 LEU B O 1
ATOM 3578 N N . ALA B 1 140 ? 40.408 -2.455 -17.130 1.00 22.01 140 ALA B N 1
ATOM 3579 C CA . ALA B 1 140 ? 40.514 -1.343 -16.187 1.00 21.54 140 ALA B CA 1
ATOM 3580 C C . ALA B 1 140 ? 40.099 -1.709 -14.753 1.00 21.87 140 ALA B C 1
ATOM 3581 O O . ALA B 1 140 ? 40.654 -1.176 -13.784 1.00 22.11 140 ALA B O 1
ATOM 3583 N N . ALA B 1 141 ? 39.126 -2.614 -14.626 1.00 21.86 141 ALA B N 1
ATOM 3584 C CA . ALA B 1 141 ? 38.587 -2.982 -13.315 1.00 21.10 141 ALA B CA 1
ATOM 3585 C C . ALA B 1 141 ? 37.558 -4.103 -13.461 1.00 21.56 141 ALA B C 1
ATOM 3586 O O . ALA B 1 141 ? 37.221 -4.503 -14.570 1.00 20.59 141 ALA B O 1
ATOM 3588 N N . ASP B 1 142 ? 37.063 -4.611 -12.337 1.00 23.13 142 ASP B N 1
ATOM 3589 C CA . ASP B 1 142 ? 35.952 -5.547 -12.388 1.00 23.98 142 ASP B CA 1
ATOM 3590 C C . ASP B 1 142 ? 34.638 -4.796 -12.224 1.00 22.65 142 ASP B C 1
ATOM 3591 O O . ASP B 1 142 ? 34.510 -3.943 -11.336 1.00 20.90 142 ASP B O 1
ATOM 3596 N N . GLY B 1 143 ? 33.687 -5.116 -13.097 1.00 23.07 143 GLY B N 1
ATOM 3597 C CA . GLY B 1 143 ? 32.322 -4.656 -12.973 1.00 22.50 143 GLY B CA 1
ATOM 3598 C C . GLY B 1 143 ? 31.597 -5.399 -11.867 1.00 21.83 143 GLY B C 1
ATOM 3599 O O . GLY B 1 143 ? 32.099 -6.395 -11.325 1.00 23.16 143 GLY B O 1
ATOM 3600 N N . ILE B 1 144 ? 30.393 -4.934 -11.560 1.00 19.74 144 ILE B N 1
ATOM 3601 C CA . ILE B 1 144 ? 29.654 -5.391 -10.391 1.00 21.41 144 ILE B CA 1
ATOM 3602 C C . ILE B 1 144 ? 29.210 -6.855 -10.443 1.00 22.22 144 ILE B C 1
ATOM 3603 O O . ILE B 1 144 ? 28.978 -7.460 -9.393 1.00 22.18 144 ILE B O 1
ATOM 3608 N N . MET B 1 145 ? 29.071 -7.420 -11.641 1.00 20.64 145 MET B N 1
ATOM 3609 C CA . MET B 1 145 ? 28.588 -8.796 -11.755 1.00 23.46 145 MET B CA 1
ATOM 3610 C C . MET B 1 145 ? 29.723 -9.822 -11.819 1.00 22.01 145 MET B C 1
ATOM 3611 O O . MET B 1 145 ? 29.471 -11.030 -11.843 1.00 25.91 145 MET B O 1
ATOM 3616 N N . GLU B 1 146 ? 30.969 -9.353 -11.840 1.00 22.29 146 GLU B N 1
ATOM 3617 C CA . GLU B 1 146 ? 32.107 -10.266 -11.808 1.00 24.59 146 GLU B CA 1
ATOM 3618 C C . GLU B 1 146 ? 32.346 -10.788 -10.391 1.00 22.52 146 GLU B C 1
ATOM 3619 O O . GLU B 1 146 ? 32.525 -10.009 -9.443 1.00 22.58 146 GLU B O 1
ATOM 3625 N N . GLU B 1 147 ? 32.351 -12.112 -10.263 1.00 22.05 147 GLU B N 1
ATOM 3626 C CA . GLU B 1 147 ? 32.536 -12.793 -8.977 1.00 25.55 147 GLU B CA 1
ATOM 3627 C C . GLU B 1 147 ? 33.774 -12.312 -8.255 1.00 23.81 147 GLU B C 1
ATOM 3628 O O . GLU B 1 147 ? 33.779 -12.148 -7.042 1.00 25.31 147 GLU B O 1
ATOM 3634 N N . ARG B 1 148 ? 34.853 -12.143 -9.000 1.00 22.55 148 ARG B N 1
ATOM 3635 C CA . ARG B 1 148 ? 36.127 -11.829 -8.367 1.00 21.89 148 ARG B CA 1
ATOM 3636 C C . ARG B 1 148 ? 36.055 -10.506 -7.597 1.00 21.58 148 ARG B C 1
ATOM 3637 O O . ARG B 1 148 ? 36.649 -10.365 -6.534 1.00 21.96 148 ARG B O 1
ATOM 3645 N N . GLY B 1 149 ? 35.313 -9.546 -8.142 1.00 22.04 149 GLY B N 1
ATOM 3646 C CA . GLY B 1 149 ? 35.098 -8.261 -7.490 1.00 23.35 149 GLY B CA 1
ATOM 3647 C C . GLY B 1 149 ? 36.325 -7.404 -7.258 1.00 23.13 149 GLY B C 1
ATOM 3648 O O . GLY B 1 149 ? 36.412 -6.694 -6.251 1.00 21.35 149 GLY B O 1
ATOM 3649 N N . ALA B 1 150 ? 37.279 -7.441 -8.185 1.00 21.96 150 ALA B N 1
ATOM 3650 C CA . ALA B 1 150 ? 38.519 -6.710 -7.967 1.00 23.01 150 ALA B CA 1
ATOM 3651 C C . ALA B 1 150 ? 38.387 -5.202 -8.189 1.00 22.17 150 ALA B C 1
ATOM 3652 O O . ALA B 1 150 ? 37.411 -4.721 -8.778 1.00 22.93 150 ALA B O 1
ATOM 3654 N N . GLY B 1 151 ? 39.400 -4.472 -7.737 1.00 22.47 151 GLY B N 1
ATOM 3655 C CA . GLY B 1 151 ? 39.448 -3.029 -7.912 1.00 23.23 151 GLY B CA 1
ATOM 3656 C C . GLY B 1 151 ? 40.102 -2.624 -9.222 1.00 23.28 151 GLY B C 1
ATOM 3657 O O . GLY B 1 151 ? 39.973 -3.305 -10.245 1.00 22.40 151 GLY B O 1
ATOM 3658 N N . LEU B 1 152 ? 40.793 -1.489 -9.200 1.00 24.51 152 LEU B N 1
ATOM 3659 C CA . LEU B 1 152 ? 41.390 -0.938 -10.401 1.00 21.87 152 LEU B CA 1
ATOM 3660 C C . LEU B 1 152 ? 42.735 -1.571 -10.738 1.00 21.63 152 LEU B C 1
ATOM 3661 O O . LEU B 1 152 ? 43.551 -1.825 -9.841 1.00 22.79 152 LEU B O 1
ATOM 3666 N N . THR B 1 153 ? 42.976 -1.789 -12.030 1.00 21.13 153 THR B N 1
ATOM 3667 C CA . THR B 1 153 ? 44.338 -2.059 -12.523 1.00 23.82 153 THR B CA 1
ATOM 3668 C C . THR B 1 153 ? 45.096 -0.739 -12.667 1.00 25.97 153 THR B C 1
ATOM 3669 O O . THR B 1 153 ? 44.500 0.329 -12.552 1.00 21.73 153 THR B O 1
ATOM 3673 N N . ARG B 1 154 ? 46.400 -0.808 -12.942 1.00 25.10 154 ARG B N 1
ATOM 3674 C CA . ARG B 1 154 ? 47.170 0.398 -13.232 1.00 28.26 154 ARG B CA 1
ATOM 3675 C C . ARG B 1 154 ? 46.545 1.148 -14.416 1.00 25.34 154 ARG B C 1
ATOM 3676 O O . ARG B 1 154 ? 46.461 2.380 -14.419 1.00 27.10 154 ARG B O 1
ATOM 3684 N N . PHE B 1 155 ? 46.108 0.394 -15.417 1.00 24.66 155 PHE B N 1
ATOM 3685 C CA . PHE B 1 155 ? 45.448 0.955 -16.593 1.00 24.36 155 PHE B CA 1
ATOM 3686 C C . PHE B 1 155 ? 44.208 1.767 -16.195 1.00 23.17 155 PHE B C 1
ATOM 3687 O O . PHE B 1 155 ? 44.007 2.883 -16.679 1.00 25.15 155 PHE B O 1
ATOM 3695 N N . GLY B 1 156 ? 43.394 1.208 -15.305 1.00 23.70 156 GLY B N 1
ATOM 3696 C CA . GLY B 1 156 ? 42.231 1.916 -14.783 1.00 23.51 156 GLY B CA 1
ATOM 3697 C C . GLY B 1 156 ? 42.630 3.210 -14.089 1.00 26.64 156 GLY B C 1
ATOM 3698 O O . GLY B 1 156 ? 41.981 4.241 -14.249 1.00 24.47 156 GLY B O 1
ATOM 3699 N N . LYS B 1 157 ? 43.706 3.172 -13.306 1.00 27.05 157 LYS B N 1
ATOM 3700 C CA . LYS B 1 157 ? 44.169 4.391 -12.657 1.00 26.15 157 LYS B CA 1
ATOM 3701 C C . LYS B 1 157 ? 44.666 5.410 -13.677 1.00 25.40 157 LYS B C 1
ATOM 3702 O O . LYS B 1 157 ? 44.388 6.601 -13.551 1.00 27.86 157 LYS B O 1
ATOM 3708 N N . ASP B 1 158 ? 45.400 4.941 -14.680 1.00 27.12 158 ASP B N 1
ATOM 3709 C CA . ASP B 1 158 ? 45.913 5.810 -15.739 1.00 25.83 158 ASP B CA 1
ATOM 3710 C C . ASP B 1 158 ? 44.754 6.470 -16.488 1.00 27.73 158 ASP B C 1
ATOM 3711 O O . ASP B 1 158 ? 44.813 7.648 -16.841 1.00 27.95 158 ASP B O 1
ATOM 3716 N N . ILE B 1 159 ? 43.694 5.705 -16.726 1.00 25.76 159 ILE B N 1
ATOM 3717 C CA . ILE B 1 159 ? 42.501 6.248 -17.373 1.00 26.36 159 ILE B CA 1
ATOM 3718 C C . ILE B 1 159 ? 41.894 7.383 -16.533 1.00 26.22 159 ILE B C 1
ATOM 3719 O O . ILE B 1 159 ? 41.637 8.483 -17.046 1.00 25.27 159 ILE B O 1
ATOM 3724 N N . ILE B 1 160 ? 41.695 7.134 -15.240 1.00 25.16 160 ILE B N 1
ATOM 3725 C CA . ILE B 1 160 ? 41.102 8.148 -14.365 1.00 26.33 160 ILE B CA 1
ATOM 3726 C C . ILE B 1 160 ? 41.956 9.420 -14.353 1.00 27.63 160 ILE B C 1
ATOM 3727 O O . ILE B 1 160 ? 41.437 10.539 -14.368 1.00 25.79 160 ILE B O 1
ATOM 3732 N N . HIS B 1 161 ? 43.271 9.247 -14.337 1.00 27.94 161 HIS B N 1
ATOM 3733 C CA . HIS B 1 161 ? 44.144 10.405 -14.373 1.00 32.08 161 HIS B CA 1
ATOM 3734 C C . HIS B 1 161 ? 43.852 11.240 -15.620 1.00 29.52 161 HIS B C 1
ATOM 3735 O O . HIS B 1 161 ? 43.790 12.470 -15.550 1.00 30.44 161 HIS B O 1
ATOM 3742 N N . LEU B 1 162 ? 43.669 10.568 -16.755 1.00 26.71 162 LEU B N 1
ATOM 3743 C CA . LEU B 1 162 ? 43.350 11.251 -18.000 1.00 30.47 162 LEU B CA 1
ATOM 3744 C C . LEU B 1 162 ? 42.002 11.961 -17.902 1.00 31.14 162 LEU B C 1
ATOM 3745 O O . LEU B 1 162 ? 41.865 13.096 -18.359 1.00 26.61 162 LEU B O 1
ATOM 3750 N N . LEU B 1 163 ? 41.013 11.303 -17.301 1.00 27.49 163 LEU B N 1
ATOM 3751 C CA . LEU B 1 163 ? 39.689 11.917 -17.173 1.00 27.18 163 LEU B CA 1
ATOM 3752 C C . LEU B 1 163 ? 39.774 13.188 -16.326 1.00 26.49 163 LEU B C 1
ATOM 3753 O O . LEU B 1 163 ? 39.220 14.234 -16.683 1.00 28.34 163 LEU B O 1
ATOM 3758 N N . ASN B 1 164 ? 40.495 13.107 -15.216 1.00 25.20 164 ASN B N 1
ATOM 3759 C CA . ASN B 1 164 ? 40.678 14.269 -14.365 1.00 30.49 164 ASN B CA 1
ATOM 3760 C C . ASN B 1 164 ? 41.253 15.436 -15.148 1.00 31.07 164 ASN B C 1
ATOM 3761 O O . ASN B 1 164 ? 40.734 16.550 -15.082 1.00 30.66 164 ASN B O 1
ATOM 3766 N N . GLU B 1 165 ? 42.321 15.185 -15.896 1.00 30.03 165 GLU B N 1
ATOM 3767 C CA . GLU B 1 165 ? 42.984 16.285 -16.589 1.00 31.71 165 GLU B CA 1
ATOM 3768 C C . GLU B 1 165 ? 42.120 16.859 -17.700 1.00 35.31 165 GLU B C 1
ATOM 3769 O O . GLU B 1 165 ? 42.257 18.030 -18.056 1.00 31.83 165 GLU B O 1
ATOM 3775 N N . ARG B 1 166 ? 41.206 16.042 -18.221 1.00 29.58 166 ARG B N 1
ATOM 3776 C CA . ARG B 1 166 ? 40.334 16.460 -19.309 1.00 29.97 166 ARG B CA 1
ATOM 3777 C C . ARG B 1 166 ? 38.994 17.011 -18.823 1.00 29.85 166 ARG B C 1
ATOM 3778 O O . ARG B 1 166 ? 38.141 17.378 -19.636 1.00 29.00 166 ARG B O 1
ATOM 3786 N N . LYS B 1 167 ? 38.824 17.067 -17.503 1.00 28.56 167 LYS B N 1
ATOM 3787 C CA . LYS B 1 167 ? 37.588 17.554 -16.896 1.00 31.57 167 LYS B CA 1
ATOM 3788 C C . LYS B 1 167 ? 36.409 16.711 -17.362 1.00 27.55 167 LYS B C 1
ATOM 3789 O O . LYS B 1 167 ? 35.366 17.235 -17.747 1.00 29.80 167 LYS B O 1
ATOM 3795 N N . VAL B 1 168 ? 36.590 15.395 -17.317 1.00 27.11 168 VAL B N 1
ATOM 3796 C CA . VAL B 1 168 ? 35.561 14.445 -17.732 1.00 28.00 168 VAL B CA 1
ATOM 3797 C C . VAL B 1 168 ? 35.081 13.687 -16.496 1.00 28.99 168 VAL B C 1
ATOM 3798 O O . VAL B 1 168 ? 35.876 13.408 -15.606 1.00 24.93 168 VAL B O 1
ATOM 3802 N N . PHE B 1 169 ? 33.788 13.362 -16.428 1.00 23.33 169 PHE B N 1
ATOM 3803 C CA . PHE B 1 169 ? 33.265 12.599 -15.296 1.00 23.00 169 PHE B CA 1
ATOM 3804 C C . PHE B 1 169 ? 33.803 11.169 -15.303 1.00 22.04 169 PHE B C 1
ATOM 3805 O O . PHE B 1 169 ? 33.934 10.563 -16.361 1.00 23.91 169 PHE B O 1
ATOM 3813 N N . THR B 1 170 ? 34.119 10.652 -14.117 1.00 21.95 170 THR B N 1
ATOM 3814 C CA . THR B 1 170 ? 34.320 9.220 -13.930 1.00 24.17 170 THR B CA 1
ATOM 3815 C C . THR B 1 170 ? 33.011 8.647 -13.361 1.00 21.20 170 THR B C 1
ATOM 3816 O O . THR B 1 170 ? 32.572 9.054 -12.286 1.00 22.49 170 THR B O 1
ATOM 3820 N N . ASP B 1 171 ? 32.415 7.693 -14.071 1.00 22.48 171 ASP B N 1
ATOM 3821 C CA . ASP B 1 171 ? 31.088 7.156 -13.748 1.00 20.97 171 ASP B CA 1
ATOM 3822 C C . ASP B 1 171 ? 31.241 5.843 -12.989 1.00 21.68 171 ASP B C 1
ATOM 3823 O O . ASP B 1 171 ? 31.824 4.899 -13.512 1.00 22.62 171 ASP B O 1
ATOM 3828 N N . VAL B 1 172 ? 30.725 5.786 -11.764 1.00 21.91 172 VAL B N 1
ATOM 3829 C CA . VAL B 1 172 ? 30.872 4.584 -10.936 1.00 22.18 172 VAL B CA 1
ATOM 3830 C C . VAL B 1 172 ? 29.741 3.572 -11.130 1.00 20.71 172 VAL B C 1
ATOM 3831 O O . VAL B 1 172 ? 29.836 2.443 -10.643 1.00 21.32 172 VAL B O 1
ATOM 3835 N N . SER B 1 173 ? 28.684 3.952 -11.841 1.00 21.35 173 SER B N 1
ATOM 3836 C CA . SER B 1 173 ? 27.629 2.984 -12.136 1.00 21.23 173 SER B CA 1
ATOM 3837 C C . SER B 1 173 ? 28.256 1.752 -12.839 1.00 21.05 173 SER B C 1
ATOM 3838 O O . SER B 1 173 ? 29.036 1.892 -13.794 1.00 21.90 173 SER B O 1
ATOM 3841 N N . HIS B 1 174 ? 27.920 0.558 -12.343 1.00 22.21 174 HIS B N 1
ATOM 3842 C CA . HIS B 1 174 ? 28.458 -0.723 -12.838 1.00 20.72 174 HIS B CA 1
ATOM 3843 C C . HIS B 1 174 ? 29.768 -1.210 -12.190 1.00 19.52 174 HIS B C 1
ATOM 3844 O O . HIS B 1 174 ? 30.150 -2.376 -12.350 1.00 20.28 174 HIS B O 1
ATOM 3851 N N . LEU B 1 175 ? 30.473 -0.338 -11.482 1.00 21.92 175 LEU B N 1
ATOM 3852 C CA . LEU B 1 175 ? 31.730 -0.751 -10.845 1.00 23.80 175 LEU B CA 1
ATOM 3853 C C . LEU B 1 175 ? 31.506 -1.787 -9.743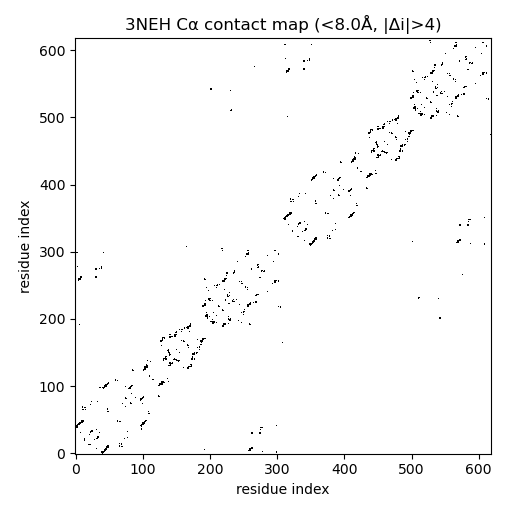 1.00 22.56 175 LEU B C 1
ATOM 3854 O O . LEU B 1 175 ? 30.509 -1.731 -9.031 1.00 21.45 175 LEU B O 1
ATOM 3859 N N . SER B 1 176 ? 32.450 -2.715 -9.592 1.00 20.79 176 SER B N 1
ATOM 3860 C CA . SER B 1 176 ? 32.512 -3.555 -8.399 1.00 22.07 176 SER B CA 1
ATOM 3861 C C . SER B 1 176 ? 32.589 -2.675 -7.155 1.00 21.98 176 SER B C 1
ATOM 3862 O O . SER B 1 176 ? 32.951 -1.497 -7.233 1.00 20.52 176 SER B O 1
ATOM 3865 N N . VAL B 1 177 ? 32.261 -3.249 -6.003 1.00 21.18 177 VAL B N 1
ATOM 3866 C CA . VAL B 1 177 ? 32.309 -2.493 -4.755 1.00 21.19 177 VAL B CA 1
ATOM 3867 C C . VAL B 1 177 ? 33.749 -2.039 -4.509 1.00 21.56 177 VAL B C 1
ATOM 3868 O O . VAL B 1 177 ? 33.995 -0.871 -4.228 1.00 22.68 177 VAL B O 1
ATOM 3872 N N . LYS B 1 178 ? 34.710 -2.949 -4.649 1.00 21.56 178 LYS B N 1
ATOM 3873 C CA . LYS B 1 178 ? 36.123 -2.569 -4.504 1.00 21.99 178 LYS B CA 1
ATOM 3874 C C . LYS B 1 178 ? 36.529 -1.435 -5.447 1.00 24.55 178 LYS B C 1
ATOM 3875 O O . LYS B 1 178 ? 37.164 -0.466 -5.023 1.00 25.91 178 LYS B O 1
ATOM 3881 N N . ALA B 1 179 ? 36.166 -1.549 -6.726 1.00 20.62 179 ALA B N 1
ATOM 3882 C CA . ALA B 1 179 ? 36.535 -0.527 -7.701 1.00 21.59 179 ALA B CA 1
ATOM 3883 C C . ALA B 1 179 ? 35.872 0.807 -7.370 1.00 23.54 179 ALA B C 1
ATOM 3884 O O . ALA B 1 179 ? 36.486 1.856 -7.543 1.00 21.80 179 ALA B O 1
ATOM 3886 N N . PHE B 1 180 ? 34.625 0.770 -6.901 1.00 22.85 180 PHE B N 1
ATOM 3887 C CA . PHE B 1 180 ? 33.931 1.994 -6.478 1.00 20.25 180 PHE B CA 1
ATOM 3888 C C . PHE B 1 180 ? 34.764 2.789 -5.480 1.00 23.45 180 PHE B C 1
ATOM 3889 O O . PHE B 1 180 ? 35.034 3.974 -5.672 1.00 24.19 180 PHE B O 1
ATOM 3897 N N . TRP B 1 181 ? 35.166 2.135 -4.401 1.00 22.45 181 TRP B N 1
ATOM 3898 C CA . TRP B 1 181 ? 35.891 2.829 -3.345 1.00 24.67 181 TRP B CA 1
ATOM 3899 C C . TRP B 1 181 ? 37.243 3.365 -3.823 1.00 25.38 181 TRP B C 1
ATOM 3900 O O . TRP B 1 181 ? 37.619 4.497 -3.503 1.00 27.32 181 TRP B O 1
ATOM 3911 N N . GLU B 1 182 ? 37.960 2.556 -4.595 1.00 22.99 182 GLU B N 1
ATOM 3912 C CA . GLU B 1 182 ? 39.235 2.973 -5.166 1.00 25.55 182 GLU B CA 1
ATOM 3913 C C . GLU B 1 182 ? 39.068 4.143 -6.130 1.00 31.26 182 GLU B C 1
ATOM 3914 O O . GLU B 1 182 ? 39.921 5.026 -6.202 1.00 28.36 182 GLU B O 1
ATOM 3920 N N . THR B 1 183 ? 37.962 4.150 -6.864 1.00 24.13 183 THR B N 1
ATOM 3921 C CA . THR B 1 183 ? 37.702 5.216 -7.818 1.00 25.72 183 THR B CA 1
ATOM 3922 C C . THR B 1 183 ? 37.417 6.546 -7.116 1.00 27.47 183 THR B C 1
ATOM 3923 O O . THR B 1 183 ? 37.857 7.601 -7.579 1.00 29.08 183 THR B O 1
ATOM 3927 N N . LEU B 1 184 ? 36.690 6.498 -6.001 1.00 25.91 184 LEU B N 1
ATOM 3928 C CA . LEU B 1 184 ? 36.410 7.704 -5.223 1.00 29.06 184 LEU B CA 1
ATOM 3929 C C . LEU B 1 184 ? 37.713 8.354 -4.756 1.00 31.09 184 LEU B C 1
ATOM 3930 O O . LEU B 1 184 ? 37.805 9.578 -4.616 1.00 31.44 184 LEU B O 1
ATOM 3935 N N . GLU B 1 185 ? 38.723 7.531 -4.532 1.00 27.66 185 GLU B N 1
ATOM 3936 C CA . GLU B 1 185 ? 40.028 8.046 -4.110 1.00 33.24 185 GLU B CA 1
ATOM 3937 C C . GLU B 1 185 ? 40.874 8.628 -5.250 1.00 33.90 185 GLU B C 1
ATOM 3938 O O . GLU B 1 185 ? 41.744 9.468 -5.014 1.00 38.51 185 GLU B O 1
ATOM 3944 N N . GLN B 1 186 ? 40.621 8.185 -6.477 1.00 27.51 186 GLN B N 1
ATOM 3945 C CA . GLN B 1 186 ? 41.421 8.596 -7.626 1.00 30.57 186 GLN B CA 1
ATOM 3946 C C . GLN B 1 186 ? 40.752 9.708 -8.437 1.00 29.82 186 GLN B C 1
ATOM 3947 O O . GLN B 1 186 ? 41.427 10.597 -8.963 1.00 29.01 186 GLN B O 1
ATOM 3953 N N . ALA B 1 187 ? 39.426 9.651 -8.548 1.00 24.75 187 ALA B N 1
ATOM 3954 C CA . ALA B 1 187 ? 38.708 10.517 -9.485 1.00 27.30 187 ALA B CA 1
ATOM 3955 C C . ALA B 1 187 ? 38.372 11.879 -8.903 1.00 24.03 187 ALA B C 1
ATOM 3956 O O . ALA B 1 187 ? 37.969 11.986 -7.743 1.00 27.33 187 ALA B O 1
ATOM 3958 N N . GLU B 1 188 ? 38.529 12.911 -9.720 1.00 25.61 188 GLU B N 1
ATOM 3959 C CA . GLU B 1 188 ? 38.219 14.266 -9.291 1.00 25.20 188 GLU B CA 1
ATOM 3960 C C . GLU B 1 188 ? 36.742 14.601 -9.489 1.00 26.83 188 GLU B C 1
ATOM 3961 O O . GLU B 1 188 ? 36.140 15.294 -8.662 1.00 27.40 188 GLU B O 1
ATOM 3967 N N . PHE B 1 189 ? 36.165 14.092 -10.577 1.00 26.52 189 PHE B N 1
ATOM 3968 C CA . PHE B 1 189 ? 34.798 14.430 -10.963 1.00 27.13 189 PHE B CA 1
ATOM 3969 C C . PHE B 1 189 ? 33.945 13.171 -11.028 1.00 26.08 189 PHE B C 1
ATOM 3970 O O . PHE B 1 189 ? 33.939 12.474 -12.037 1.00 27.50 189 PHE B O 1
ATOM 3978 N N . VAL B 1 190 ? 33.219 12.895 -9.952 1.00 24.57 190 VAL B N 1
ATOM 3979 C CA . VAL B 1 190 ? 32.555 11.604 -9.816 1.00 27.50 190 VAL B CA 1
ATOM 3980 C C . VAL B 1 190 ? 31.059 11.700 -10.086 1.00 25.08 190 VAL B C 1
ATOM 3981 O O . VAL B 1 190 ? 30.407 12.651 -9.657 1.00 28.19 190 VAL B O 1
ATOM 3985 N N . ILE B 1 191 ? 30.532 10.708 -10.799 1.00 21.10 191 ILE B N 1
ATOM 3986 C CA . ILE B 1 191 ? 29.096 10.617 -11.033 1.00 23.03 191 ILE B CA 1
ATOM 3987 C C . ILE B 1 191 ? 28.683 9.142 -10.981 1.00 25.37 191 ILE B C 1
ATOM 3988 O O . ILE B 1 191 ? 29.512 8.260 -11.212 1.00 22.65 191 ILE B O 1
ATOM 3993 N N . ALA B 1 192 ? 27.424 8.890 -10.625 1.00 23.15 192 ALA B N 1
ATOM 3994 C CA . ALA B 1 192 ? 26.781 7.607 -10.871 1.00 22.61 192 ALA B CA 1
ATOM 3995 C C . ALA B 1 192 ? 25.682 7.940 -11.863 1.00 21.34 192 ALA B C 1
ATOM 3996 O O . ALA B 1 192 ? 24.678 8.529 -11.500 1.00 22.18 192 ALA B O 1
ATOM 3998 N N . SER B 1 193 ? 25.901 7.614 -13.128 1.00 21.14 193 SER B N 1
ATOM 3999 C CA . SER B 1 193 ? 25.037 8.130 -14.187 1.00 22.13 193 SER B CA 1
ATOM 4000 C C . SER B 1 193 ? 23.687 7.422 -14.227 1.00 21.43 193 SER B C 1
ATOM 4001 O O . SER B 1 193 ? 22.741 7.917 -14.837 1.00 22.32 193 SER B O 1
ATOM 4004 N N . HIS B 1 194 ? 23.613 6.254 -13.597 1.00 20.73 194 HIS B N 1
ATOM 4005 C CA . HIS B 1 194 ? 22.346 5.510 -13.495 1.00 20.39 194 HIS B CA 1
ATOM 4006 C C . HIS B 1 194 ? 22.401 4.436 -12.410 1.00 21.30 194 HIS B C 1
ATOM 4007 O O . HIS B 1 194 ? 22.722 3.275 -12.678 1.00 21.68 194 HIS B O 1
ATOM 4014 N N . SER B 1 195 ? 22.119 4.863 -11.177 1.00 21.70 195 SER B N 1
ATOM 4015 C CA . SER B 1 195 ? 22.147 4.001 -9.997 1.00 21.08 195 SER B CA 1
ATOM 4016 C C . SER B 1 195 ? 21.075 4.418 -8.979 1.00 23.65 195 SER B C 1
ATOM 4017 O O . SER B 1 195 ? 20.808 5.613 -8.803 1.00 21.32 195 SER B O 1
ATOM 4020 N N . ASN B 1 196 ? 20.485 3.434 -8.295 1.00 19.84 196 ASN B N 1
ATOM 4021 C CA . ASN B 1 196 ? 19.479 3.694 -7.270 1.00 18.34 196 ASN B CA 1
ATOM 4022 C C . ASN B 1 196 ? 20.010 3.362 -5.881 1.00 20.50 196 ASN B C 1
ATOM 4023 O O . ASN B 1 196 ? 21.195 3.051 -5.728 1.00 21.35 196 ASN B O 1
ATOM 4028 N N . ALA B 1 197 ? 19.138 3.419 -4.876 1.00 19.86 197 ALA B N 1
ATOM 4029 C CA . ALA B 1 197 ? 19.562 3.244 -3.488 1.00 23.42 197 ALA B CA 1
ATOM 4030 C C . ALA B 1 197 ? 19.349 1.802 -3.030 1.00 23.66 197 ALA B C 1
ATOM 4031 O O . ALA B 1 197 ? 18.216 1.304 -3.013 1.00 23.67 197 ALA B O 1
ATOM 4033 N N . LYS B 1 198 ? 20.441 1.136 -2.673 1.00 21.66 198 LYS B N 1
ATOM 4034 C CA . LYS B 1 198 ? 20.412 -0.288 -2.324 1.00 22.12 198 LYS B CA 1
ATOM 4035 C C . LYS B 1 198 ? 19.583 -0.615 -1.071 1.00 25.01 198 LYS B C 1
ATOM 4036 O O . LYS B 1 198 ? 19.061 -1.716 -0.937 1.00 24.20 198 LYS B O 1
ATOM 4042 N N . ALA B 1 199 ? 19.466 0.341 -0.163 1.00 21.50 199 ALA B N 1
ATOM 4043 C CA . ALA B 1 199 ? 18.621 0.167 1.018 1.00 24.59 199 ALA B CA 1
ATOM 4044 C C . ALA B 1 199 ? 17.151 -0.015 0.610 1.00 27.80 199 ALA B C 1
ATOM 4045 O O . ALA B 1 199 ? 16.383 -0.714 1.276 1.00 28.04 199 ALA B O 1
ATOM 4047 N N . ILE B 1 200 ? 16.769 0.627 -0.486 1.00 25.25 200 ILE B N 1
ATOM 4048 C CA . ILE B 1 200 ? 15.385 0.609 -0.957 1.00 22.85 200 ILE B CA 1
ATOM 4049 C C . ILE B 1 200 ? 15.140 -0.581 -1.889 1.00 26.58 200 ILE B C 1
ATOM 4050 O O . ILE B 1 200 ? 14.087 -1.227 -1.835 1.00 27.34 200 ILE B O 1
ATOM 4055 N N . CYS B 1 201 ? 16.116 -0.855 -2.750 1.00 23.89 201 CYS B N 1
ATOM 4056 C CA . CYS B 1 201 ? 16.112 -2.041 -3.599 1.00 22.73 201 CYS B CA 1
ATOM 4057 C C . CYS B 1 201 ? 17.487 -2.677 -3.551 1.00 23.91 201 CYS B C 1
ATOM 4058 O O . CYS B 1 201 ? 18.465 -2.066 -3.980 1.00 22.80 201 CYS B O 1
ATOM 4061 N N . SER B 1 202 ? 17.548 -3.914 -3.065 1.00 22.77 202 SER B N 1
ATOM 4062 C CA . SER B 1 202 ? 18.813 -4.566 -2.714 1.00 24.17 202 SER B CA 1
ATOM 4063 C C . SER B 1 202 ? 19.649 -5.063 -3.889 1.00 24.05 202 SER B C 1
ATOM 4064 O O . SER B 1 202 ? 20.665 -5.735 -3.681 1.00 25.84 202 SER B O 1
ATOM 4067 N N . HIS B 1 203 ? 19.245 -4.741 -5.113 1.00 25.29 203 HIS B N 1
ATOM 4068 C CA . HIS B 1 203 ? 20.021 -5.162 -6.271 1.00 22.03 203 HIS B CA 1
ATOM 4069 C C . HIS B 1 203 ? 21.472 -4.669 -6.171 1.00 21.88 203 HIS B C 1
ATOM 4070 O O . HIS B 1 203 ? 21.718 -3.515 -5.822 1.00 21.93 203 HIS B O 1
ATOM 4077 N N . PRO B 1 204 ? 22.437 -5.549 -6.472 1.00 22.17 204 PRO B N 1
ATOM 4078 C CA . PRO B 1 204 ? 23.848 -5.197 -6.278 1.00 23.37 204 PRO B CA 1
ATOM 4079 C C . PRO B 1 204 ? 24.319 -4.043 -7.165 1.00 20.20 204 PRO B C 1
ATOM 4080 O O . PRO B 1 204 ? 25.388 -3.491 -6.892 1.00 21.93 204 PRO B O 1
ATOM 4084 N N . ARG B 1 205 ? 23.550 -3.700 -8.203 1.00 19.98 205 ARG B N 1
ATOM 4085 C CA . ARG B 1 205 ? 23.875 -2.560 -9.063 1.00 20.39 205 ARG B CA 1
ATOM 4086 C C . ARG B 1 205 ? 23.691 -1.227 -8.342 1.00 22.46 205 ARG B C 1
ATOM 4087 O O . ARG B 1 205 ? 24.199 -0.184 -8.797 1.00 23.14 205 ARG B O 1
ATOM 4095 N N . ASN B 1 206 ? 22.958 -1.258 -7.228 1.00 20.26 206 ASN B N 1
ATOM 4096 C CA . ASN B 1 206 ? 22.626 -0.047 -6.482 1.00 19.81 206 ASN B CA 1
ATOM 4097 C C . ASN B 1 206 ? 23.686 0.332 -5.444 1.00 22.49 206 ASN B C 1
ATOM 4098 O O . ASN B 1 206 ? 24.625 -0.419 -5.197 1.00 24.30 206 ASN B O 1
ATOM 4103 N N . LEU B 1 207 ? 23.533 1.514 -4.855 1.00 22.76 207 LEU B N 1
ATOM 4104 C CA . LEU B 1 207 ? 24.535 2.057 -3.944 1.00 18.63 207 LEU B CA 1
ATOM 4105 C C . LEU B 1 207 ? 24.046 1.946 -2.509 1.00 21.59 207 LEU B C 1
ATOM 4106 O O . LEU B 1 207 ? 22.971 2.446 -2.177 1.00 22.84 207 LEU B O 1
ATOM 4111 N N . ASP B 1 208 ? 24.847 1.335 -1.644 1.00 21.73 208 ASP B N 1
ATOM 4112 C CA . ASP B 1 208 ? 24.435 1.254 -0.235 1.00 24.41 208 ASP B CA 1
ATOM 4113 C C . ASP B 1 208 ? 24.583 2.591 0.507 1.00 22.27 208 ASP B C 1
ATOM 4114 O O . ASP B 1 208 ? 25.113 3.564 -0.044 1.00 23.47 208 ASP B O 1
ATOM 4119 N N . ASP B 1 209 ? 24.077 2.649 1.737 1.00 24.76 209 ASP B N 1
ATOM 4120 C CA . ASP B 1 209 ? 24.091 3.899 2.497 1.00 25.42 209 ASP B CA 1
ATOM 4121 C C . ASP B 1 209 ? 25.507 4.473 2.657 1.00 25.92 209 ASP B C 1
ATOM 4122 O O . ASP B 1 209 ? 25.731 5.682 2.539 1.00 23.88 209 ASP B O 1
ATOM 4127 N N . GLU B 1 210 ? 26.472 3.610 2.921 1.00 22.49 210 GLU B N 1
ATOM 4128 C CA . GLU B 1 210 ? 27.847 4.077 3.082 1.00 26.45 210 GLU B CA 1
ATOM 4129 C C . GLU B 1 210 ? 28.397 4.661 1.770 1.00 26.08 210 GLU B C 1
ATOM 4130 O O . GLU B 1 210 ? 29.057 5.701 1.763 1.00 24.77 210 GLU B O 1
ATOM 4136 N N . GLN B 1 211 ? 28.095 4.002 0.656 1.00 22.56 211 GLN B N 1
ATOM 4137 C CA . GLN B 1 211 ? 28.466 4.519 -0.655 1.00 23.84 211 GLN B CA 1
ATOM 4138 C C . GLN B 1 211 ? 27.799 5.868 -0.956 1.00 23.87 211 GLN B C 1
ATOM 4139 O O . GLN B 1 211 ? 28.437 6.791 -1.471 1.00 23.20 211 GLN B O 1
ATOM 4145 N N . ILE B 1 212 ? 26.514 5.978 -0.640 1.00 24.02 212 ILE B N 1
ATOM 4146 C CA . ILE B 1 212 ? 25.793 7.218 -0.904 1.00 24.59 212 ILE B CA 1
ATOM 4147 C C . ILE B 1 212 ? 26.372 8.364 -0.081 1.00 25.44 212 ILE B C 1
ATOM 4148 O O . ILE B 1 212 ? 26.587 9.465 -0.592 1.00 24.26 212 ILE B O 1
ATOM 4153 N N . LYS B 1 213 ? 26.655 8.091 1.190 1.00 25.75 213 LYS B N 1
ATOM 4154 C CA . LYS B 1 213 ? 27.244 9.105 2.053 1.00 26.38 213 LYS B CA 1
ATOM 4155 C C . LYS B 1 213 ? 28.597 9.536 1.492 1.00 27.17 213 LYS B C 1
ATOM 4156 O O . LYS B 1 213 ? 28.911 10.729 1.441 1.00 26.18 213 LYS B O 1
ATOM 4162 N N . ALA B 1 214 ? 29.391 8.572 1.037 1.00 25.01 214 ALA B N 1
ATOM 4163 C CA . ALA B 1 214 ? 30.695 8.917 0.471 1.00 29.33 214 ALA B CA 1
ATOM 4164 C C . ALA B 1 214 ? 30.551 9.739 -0.806 1.00 31.05 214 ALA B C 1
ATOM 4165 O O . ALA B 1 214 ? 31.347 10.650 -1.061 1.00 26.52 214 ALA B O 1
ATOM 4167 N N . MET B 1 215 ? 29.530 9.426 -1.605 1.00 25.16 215 MET B N 1
ATOM 4168 C CA . MET B 1 215 ? 29.277 10.185 -2.829 1.00 25.20 215 MET B CA 1
ATOM 4169 C C . MET B 1 215 ? 29.005 11.644 -2.481 1.00 25.32 215 MET B C 1
ATOM 4170 O O . MET B 1 215 ? 29.560 12.557 -3.107 1.00 25.67 215 MET B O 1
ATOM 4175 N N . ILE B 1 216 ? 28.149 11.855 -1.482 1.00 26.12 216 ILE B N 1
ATOM 4176 C CA . ILE B 1 216 ? 27.815 13.201 -1.018 1.00 27.22 216 ILE B CA 1
ATOM 4177 C C . ILE B 1 216 ? 29.073 13.885 -0.475 1.00 29.52 216 ILE B C 1
ATOM 4178 O O . ILE B 1 216 ? 29.348 15.047 -0.788 1.00 26.57 216 ILE B O 1
ATOM 4183 N N . GLU B 1 217 ? 29.853 13.151 0.311 1.00 28.49 217 GLU B N 1
ATOM 4184 C CA . GLU B 1 217 ? 31.119 13.684 0.816 1.00 30.58 217 GLU B CA 1
ATOM 4185 C C . GLU B 1 217 ? 32.039 14.133 -0.313 1.00 31.33 217 GLU B C 1
ATOM 4186 O O . GLU B 1 217 ? 32.776 15.103 -0.167 1.00 31.62 217 GLU B O 1
ATOM 4192 N N . HIS B 1 218 ? 31.972 13.452 -1.453 1.00 28.27 218 HIS B N 1
ATOM 4193 C CA . HIS B 1 218 ? 32.847 13.770 -2.575 1.00 30.48 218 HIS B CA 1
ATOM 4194 C C . HIS B 1 218 ? 32.195 14.734 -3.558 1.00 31.22 218 HIS B C 1
ATOM 4195 O O . HIS B 1 218 ? 32.695 14.922 -4.667 1.00 33.29 218 HIS B O 1
ATOM 4202 N N . ASP B 1 219 ? 31.078 15.335 -3.150 1.00 31.63 219 ASP B N 1
ATOM 4203 C CA . ASP B 1 219 ? 30.368 16.279 -4.005 1.00 32.46 219 ASP B CA 1
ATOM 4204 C C . ASP B 1 219 ? 29.989 15.642 -5.326 1.00 34.41 219 ASP B C 1
ATOM 4205 O O . ASP B 1 219 ? 30.056 16.297 -6.360 1.00 31.24 219 ASP B O 1
ATOM 4210 N N . ALA B 1 220 ? 29.604 14.371 -5.304 1.00 30.39 220 ALA B N 1
ATOM 4211 C CA . ALA B 1 220 ? 29.295 13.671 -6.546 1.00 28.26 220 ALA B CA 1
ATOM 4212 C C . ALA B 1 220 ? 27.807 13.756 -6.849 1.00 25.48 220 ALA B C 1
ATOM 4213 O O . ALA B 1 220 ? 27.016 14.065 -5.964 1.00 27.50 220 ALA B O 1
ATOM 4215 N N . MET B 1 221 ? 27.438 13.490 -8.099 1.00 24.16 221 MET B N 1
ATOM 4216 C CA . MET B 1 221 ? 26.029 13.393 -8.484 1.00 23.76 221 MET B CA 1
ATOM 4217 C C . MET B 1 221 ? 25.578 11.937 -8.535 1.00 23.99 221 MET B C 1
ATOM 4218 O O . MET B 1 221 ? 26.305 11.072 -9.032 1.00 23.29 221 MET B O 1
ATOM 4223 N N . ILE B 1 222 ? 24.378 11.677 -8.031 1.00 23.88 222 ILE B N 1
ATOM 4224 C CA . ILE B 1 222 ? 23.738 10.374 -8.182 1.00 22.43 222 ILE B CA 1
ATOM 4225 C C . ILE B 1 222 ? 22.502 10.564 -9.047 1.00 24.67 222 ILE B C 1
ATOM 4226 O O . ILE B 1 222 ? 21.613 11.341 -8.705 1.00 23.36 222 ILE B O 1
ATOM 4231 N N . HIS B 1 223 ? 22.463 9.867 -10.178 1.00 19.05 223 HIS B N 1
ATOM 4232 C CA . HIS B 1 223 ? 21.353 9.975 -11.106 1.00 20.55 223 HIS B CA 1
ATOM 4233 C C . HIS B 1 223 ? 20.511 8.708 -11.069 1.00 22.18 223 HIS B C 1
ATOM 4234 O O . HIS B 1 223 ? 20.987 7.632 -11.447 1.00 22.50 223 HIS B O 1
ATOM 4241 N N . VAL B 1 224 ? 19.269 8.844 -10.594 1.00 21.04 224 VAL B N 1
ATOM 4242 C CA . VAL B 1 224 ? 18.389 7.688 -10.378 1.00 20.80 224 VAL B CA 1
ATOM 4243 C C . VAL B 1 224 ? 17.875 7.090 -11.689 1.00 22.78 224 VAL B C 1
ATOM 4244 O O . VAL B 1 224 ? 17.684 7.799 -12.677 1.00 23.13 224 VAL B O 1
ATOM 4248 N N . VAL B 1 225 ? 17.676 5.773 -11.687 1.00 23.64 225 VAL B N 1
ATOM 4249 C CA . VAL B 1 225 ? 17.471 4.991 -12.904 1.00 22.31 225 VAL B CA 1
ATOM 4250 C C . VAL B 1 225 ? 16.071 4.355 -12.921 1.00 22.64 225 VAL B C 1
ATOM 4251 O O . VAL B 1 225 ? 15.561 3.917 -11.888 1.00 22.98 225 VAL B O 1
ATOM 4255 N N . PHE B 1 226 ? 15.436 4.355 -14.087 1.00 23.03 226 PHE B N 1
ATOM 4256 C CA . PHE B 1 226 ? 14.036 3.966 -14.201 1.00 22.35 226 PHE B CA 1
ATOM 4257 C C . PHE B 1 226 ? 13.888 2.524 -14.681 1.00 23.35 226 PHE B C 1
ATOM 4258 O O . PHE B 1 226 ? 13.179 2.245 -15.649 1.00 24.78 226 PHE B O 1
ATOM 4266 N N . TYR B 1 227 ? 14.572 1.616 -13.997 1.00 22.38 227 TYR B N 1
ATOM 4267 C CA . TYR B 1 227 ? 14.542 0.191 -14.315 1.00 24.84 227 TYR B CA 1
ATOM 4268 C C . TYR B 1 227 ? 13.931 -0.562 -13.139 1.00 22.81 227 TYR B C 1
ATOM 4269 O O . TYR B 1 227 ? 14.457 -0.511 -12.021 1.00 22.28 227 TYR B O 1
ATOM 4278 N N . PRO B 1 228 ? 12.805 -1.252 -13.370 1.00 21.35 228 PRO B N 1
ATOM 4279 C CA . PRO B 1 228 ? 12.090 -1.853 -12.242 1.00 21.59 228 PRO B CA 1
ATOM 4280 C C . PRO B 1 228 ? 12.955 -2.819 -11.435 1.00 22.50 228 PRO B C 1
ATOM 4281 O O . PRO B 1 228 ? 12.797 -2.879 -10.224 1.00 24.27 228 PRO B O 1
ATOM 4285 N N . LEU B 1 229 ? 13.848 -3.541 -12.100 1.00 23.95 229 LEU B N 1
ATOM 4286 C CA . LEU B 1 229 ? 14.774 -4.478 -11.451 1.00 23.59 229 LEU B CA 1
ATOM 4287 C C . LEU B 1 229 ? 15.676 -3.793 -10.413 1.00 24.44 229 LEU B C 1
ATOM 4288 O O . LEU B 1 229 ? 16.103 -4.424 -9.446 1.00 21.49 229 LEU B O 1
ATOM 4293 N N . PHE B 1 230 ? 15.970 -2.507 -10.612 1.00 22.24 230 PHE B N 1
ATOM 4294 C CA . PHE B 1 230 ? 16.762 -1.751 -9.647 1.00 23.31 230 PHE B CA 1
ATOM 4295 C C . PHE B 1 230 ? 15.891 -0.859 -8.766 1.00 22.41 230 PHE B C 1
ATOM 4296 O O . PHE B 1 230 ? 16.414 -0.086 -7.976 1.00 22.00 230 PHE B O 1
ATOM 4304 N N . THR B 1 231 ? 14.569 -0.954 -8.901 1.00 21.88 231 THR B N 1
ATOM 4305 C CA . THR B 1 231 ? 13.695 -0.001 -8.233 1.00 23.11 231 THR B CA 1
ATOM 4306 C C . THR B 1 231 ? 12.900 -0.616 -7.081 1.00 22.80 231 THR B C 1
ATOM 4307 O O . THR B 1 231 ? 12.736 0.012 -6.049 1.00 22.07 231 THR B O 1
ATOM 4311 N N . THR B 1 232 ? 12.421 -1.845 -7.262 1.00 24.58 232 THR B N 1
ATOM 4312 C CA . THR B 1 232 ? 11.736 -2.561 -6.195 1.00 23.12 232 THR B CA 1
ATOM 4313 C C . THR B 1 232 ? 12.290 -3.971 -6.114 1.00 23.53 232 THR B C 1
ATOM 4314 O O . THR B 1 232 ? 12.752 -4.521 -7.111 1.00 24.74 232 THR B O 1
ATOM 4318 N N . ASN B 1 233 ? 12.242 -4.544 -4.919 1.00 22.82 233 ASN B N 1
ATOM 4319 C CA . ASN B 1 233 ? 12.780 -5.878 -4.695 1.00 24.99 233 ASN B CA 1
ATOM 4320 C C . ASN B 1 233 ? 12.021 -6.963 -5.454 1.00 25.97 233 ASN B C 1
ATOM 4321 O O . ASN B 1 233 ? 12.622 -7.933 -5.893 1.00 27.38 233 ASN B O 1
ATOM 4326 N N . ASN B 1 234 ? 10.711 -6.796 -5.626 1.00 25.60 234 ASN B N 1
ATOM 4327 C CA . ASN B 1 234 ? 9.931 -7.764 -6.407 1.00 25.45 234 ASN B CA 1
ATOM 4328 C C . ASN B 1 234 ? 10.079 -7.606 -7.920 1.00 27.40 234 ASN B C 1
ATOM 4329 O O . ASN B 1 234 ? 9.832 -8.545 -8.658 1.00 28.38 234 ASN B O 1
ATOM 4334 N N . GLY B 1 235 ? 10.488 -6.422 -8.379 1.00 25.63 235 GLY B N 1
ATOM 4335 C CA . GLY B 1 235 ? 10.796 -6.229 -9.785 1.00 26.84 235 GLY B CA 1
ATOM 4336 C C . GLY B 1 235 ? 9.721 -5.520 -10.594 1.00 25.66 235 GLY B C 1
ATOM 4337 O O . GLY B 1 235 ? 9.890 -5.302 -11.797 1.00 26.80 235 GLY B O 1
ATOM 4338 N N . VAL B 1 236 ? 8.617 -5.177 -9.935 1.00 27.84 236 VAL B N 1
ATOM 4339 C CA . VAL B 1 236 ? 7.541 -4.405 -10.553 1.00 26.13 236 VAL B CA 1
ATOM 4340 C C . VAL B 1 236 ? 7.504 -3.016 -9.918 1.00 25.09 236 VAL B C 1
ATOM 4341 O O . VAL B 1 236 ? 7.556 -2.888 -8.700 1.00 24.00 236 VAL B O 1
ATOM 4345 N N . ALA B 1 237 ? 7.415 -1.973 -10.735 1.00 24.09 237 ALA B N 1
ATOM 4346 C CA . ALA B 1 237 ? 7.571 -0.627 -10.188 1.00 22.59 237 ALA B CA 1
ATOM 4347 C C . ALA B 1 237 ? 6.775 0.444 -10.901 1.00 22.66 237 ALA B C 1
ATOM 4348 O O . ALA B 1 237 ? 6.585 0.388 -12.122 1.00 24.38 237 ALA B O 1
ATOM 4350 N N . ASP B 1 238 ? 6.330 1.436 -10.131 1.00 26.05 238 ASP B N 1
ATOM 4351 C CA . ASP B 1 238 ? 5.739 2.646 -10.702 1.00 25.89 238 ASP B CA 1
ATOM 4352 C C . ASP B 1 238 ? 6.517 3.883 -10.266 1.00 25.50 238 ASP B C 1
ATOM 4353 O O . ASP B 1 238 ? 7.526 3.771 -9.558 1.00 24.13 238 ASP B O 1
ATOM 4358 N N . THR B 1 239 ? 6.072 5.065 -10.687 1.00 24.15 239 THR B N 1
ATOM 4359 C CA . THR B 1 239 ? 6.851 6.268 -10.397 1.00 25.86 239 THR B CA 1
ATOM 4360 C C . THR B 1 239 ? 6.964 6.549 -8.905 1.00 27.77 239 THR B C 1
ATOM 4361 O O . THR B 1 239 ? 7.981 7.067 -8.446 1.00 24.64 239 THR B O 1
ATOM 4365 N N . GLU B 1 240 ? 5.928 6.222 -8.138 1.00 27.25 240 GLU B N 1
ATOM 4366 C CA . GLU B 1 240 ? 6.027 6.383 -6.694 1.00 28.45 240 GLU B CA 1
ATOM 4367 C C . GLU B 1 240 ? 7.196 5.587 -6.115 1.00 27.51 240 GLU B C 1
ATOM 4368 O O . GLU B 1 240 ? 7.867 6.038 -5.183 1.00 26.73 240 GLU B O 1
ATOM 4374 N N . ASP B 1 241 ? 7.442 4.399 -6.663 1.00 25.08 241 ASP B N 1
ATOM 4375 C CA . ASP B 1 241 ? 8.576 3.594 -6.205 1.00 24.94 241 ASP B CA 1
ATOM 4376 C C . ASP B 1 241 ? 9.899 4.297 -6.496 1.00 24.82 241 ASP B C 1
ATOM 4377 O O . ASP B 1 241 ? 10.805 4.285 -5.666 1.00 24.23 241 ASP B O 1
ATOM 4382 N N . VAL B 1 242 ? 10.009 4.912 -7.673 1.00 24.14 242 VAL B N 1
ATOM 4383 C CA . VAL B 1 242 ? 11.221 5.665 -8.002 1.00 25.98 242 VAL B CA 1
ATOM 4384 C C . VAL B 1 242 ? 11.427 6.800 -7.000 1.00 25.09 242 VAL B C 1
ATOM 4385 O O . VAL B 1 242 ? 12.541 7.050 -6.540 1.00 24.63 242 VAL B O 1
ATOM 4389 N N . ILE B 1 243 ? 10.343 7.481 -6.653 1.00 22.78 243 ILE B N 1
ATOM 4390 C CA . ILE B 1 243 ? 10.430 8.591 -5.716 1.00 23.64 243 ILE B CA 1
ATOM 4391 C C . ILE B 1 243 ? 10.934 8.160 -4.330 1.00 23.29 243 ILE B C 1
ATOM 4392 O O . ILE B 1 243 ? 11.599 8.926 -3.631 1.00 23.90 243 ILE B O 1
ATOM 4397 N N . ARG B 1 244 ? 10.645 6.923 -3.935 1.00 23.94 244 ARG B N 1
ATOM 4398 C CA . ARG B 1 244 ? 11.199 6.404 -2.683 1.00 24.67 244 ARG B CA 1
ATOM 4399 C C . ARG B 1 244 ? 12.739 6.383 -2.646 1.00 23.69 244 ARG B C 1
ATOM 4400 O O . ARG B 1 244 ? 13.335 6.483 -1.571 1.00 23.83 244 ARG B O 1
ATOM 4408 N N . HIS B 1 245 ? 13.382 6.254 -3.806 1.00 23.53 245 HIS B N 1
ATOM 4409 C CA . HIS B 1 245 ? 14.846 6.325 -3.865 1.00 22.20 245 HIS B CA 1
ATOM 4410 C C . HIS B 1 245 ? 15.330 7.752 -3.690 1.00 23.00 245 HIS B C 1
ATOM 4411 O O . HIS B 1 245 ? 16.324 8.013 -3.009 1.00 24.13 245 HIS B O 1
ATOM 4418 N N . ILE B 1 246 ? 14.615 8.673 -4.314 1.00 23.65 246 ILE B N 1
ATOM 4419 C CA . ILE B 1 246 ? 14.919 10.090 -4.167 1.00 22.62 246 ILE B CA 1
ATOM 4420 C C . ILE B 1 246 ? 14.799 10.474 -2.685 1.00 22.89 246 ILE B C 1
ATOM 4421 O O . ILE B 1 246 ? 15.691 11.116 -2.121 1.00 23.69 246 ILE B O 1
ATOM 4426 N N . ASP B 1 247 ? 13.699 10.057 -2.059 1.00 23.96 247 ASP B N 1
ATOM 4427 C CA . ASP B 1 247 ? 13.488 10.263 -0.632 1.00 24.71 247 ASP B CA 1
ATOM 4428 C C . ASP B 1 247 ? 14.675 9.758 0.176 1.00 27.29 247 ASP B C 1
ATOM 4429 O O . ASP B 1 247 ? 15.187 10.453 1.048 1.00 26.17 247 ASP B O 1
ATOM 4434 N N . HIS B 1 248 ? 15.097 8.528 -0.101 1.00 26.27 248 HIS B N 1
ATOM 4435 C CA . HIS B 1 248 ? 16.145 7.921 0.702 1.00 24.82 248 HIS B CA 1
ATOM 4436 C C . HIS B 1 248 ? 17.464 8.681 0.605 1.00 23.88 248 HIS B C 1
ATOM 4437 O O . HIS B 1 248 ? 18.137 8.899 1.610 1.00 29.27 248 HIS B O 1
ATOM 4444 N N . ILE B 1 249 ? 17.835 9.079 -0.604 1.00 25.97 249 ILE B N 1
ATOM 4445 C CA . ILE B 1 249 ? 19.055 9.839 -0.800 1.00 24.20 249 ILE B CA 1
ATOM 4446 C C . ILE B 1 249 ? 18.969 11.197 -0.095 1.00 26.51 249 ILE B C 1
ATOM 4447 O O . ILE B 1 249 ? 19.943 11.651 0.490 1.00 26.69 249 ILE B O 1
ATOM 4452 N N . CYS B 1 250 ? 17.799 11.825 -0.128 1.00 25.36 250 CYS B N 1
ATOM 4453 C CA . CYS B 1 250 ? 17.616 13.105 0.554 1.00 25.30 250 CYS B CA 1
ATOM 4454 C C . CYS B 1 250 ? 17.771 12.917 2.057 1.00 28.52 250 CYS B C 1
ATOM 4455 O O . CYS B 1 250 ? 18.348 13.758 2.742 1.00 29.82 250 CYS B O 1
ATOM 4458 N N . GLU B 1 251 ? 17.257 11.806 2.568 1.00 26.52 251 GLU B N 1
ATOM 4459 C CA . GLU B 1 251 ? 17.369 11.523 3.991 1.00 30.48 251 GLU B CA 1
ATOM 4460 C C . GLU B 1 251 ? 18.825 11.316 4.432 1.00 28.61 251 GLU B C 1
ATOM 4461 O O . GLU B 1 251 ? 19.170 11.582 5.584 1.00 29.40 251 GLU B O 1
ATOM 4467 N N . LEU B 1 252 ? 19.677 10.875 3.507 1.00 26.29 252 LEU B N 1
ATOM 4468 C CA . LEU B 1 252 ? 21.097 10.705 3.779 1.00 28.35 252 LEU B CA 1
ATOM 4469 C C . LEU B 1 252 ? 21.883 11.998 3.590 1.00 26.81 252 LEU B C 1
ATOM 4470 O O . LEU B 1 252 ? 23.101 12.010 3.745 1.00 30.40 252 LEU B O 1
ATOM 4475 N N . GLY B 1 253 ? 21.186 13.079 3.262 1.00 27.19 253 GLY B N 1
ATOM 4476 C CA . GLY B 1 253 ? 21.823 14.375 3.085 1.00 30.10 253 GLY B CA 1
ATOM 4477 C C . GLY B 1 253 ? 22.126 14.774 1.647 1.00 28.76 253 GLY B C 1
ATOM 4478 O O . GLY B 1 253 ? 22.891 15.709 1.414 1.00 29.49 253 GLY B O 1
ATOM 4479 N N . GLY B 1 254 ? 21.505 14.096 0.685 1.00 26.71 254 GLY B N 1
ATOM 4480 C CA . GLY B 1 254 ? 21.862 14.254 -0.720 1.00 26.52 254 GLY B CA 1
ATOM 4481 C C . GLY B 1 254 ? 20.895 15.028 -1.598 1.00 28.55 254 GLY B C 1
ATOM 4482 O O . GLY B 1 254 ? 20.914 14.882 -2.827 1.00 26.04 254 GLY B O 1
ATOM 4483 N N . LEU B 1 255 ? 20.064 15.863 -0.977 1.00 27.55 255 LEU B N 1
ATOM 4484 C CA . LEU B 1 255 ? 19.103 16.699 -1.700 1.00 29.20 255 LEU B CA 1
ATOM 4485 C C . LEU B 1 255 ? 19.714 17.431 -2.901 1.00 26.00 255 LEU B C 1
ATOM 4486 O O . LEU B 1 255 ? 19.097 17.487 -3.973 1.00 25.94 255 LEU B O 1
ATOM 4491 N N . LYS B 1 256 ? 20.918 17.980 -2.726 1.00 27.29 256 LYS B N 1
ATOM 4492 C CA . LYS B 1 256 ? 21.594 18.722 -3.796 1.00 28.05 256 LYS B CA 1
ATOM 4493 C C . LYS B 1 256 ? 22.444 17.835 -4.703 1.00 26.52 256 LYS B C 1
ATOM 4494 O O . LYS B 1 256 ? 23.147 18.340 -5.572 1.00 26.03 256 LYS B O 1
ATOM 4500 N N . ASN B 1 257 ? 22.393 16.522 -4.489 1.00 25.91 257 ASN B N 1
ATOM 4501 C CA . ASN B 1 257 ? 23.246 15.600 -5.233 1.00 25.20 257 ASN B CA 1
ATOM 4502 C C . ASN B 1 257 ? 22.473 14.592 -6.080 1.00 26.71 257 ASN B C 1
ATOM 4503 O O . ASN B 1 257 ? 23.024 13.571 -6.495 1.00 26.14 257 ASN B O 1
ATOM 4508 N N . ILE B 1 258 ? 21.202 14.886 -6.336 1.00 25.22 258 ILE B N 1
ATOM 4509 C CA . ILE B 1 258 ? 20.317 13.962 -7.040 1.00 21.89 258 ILE B CA 1
ATOM 4510 C C . ILE B 1 258 ? 19.956 14.497 -8.419 1.00 26.63 258 ILE B C 1
ATOM 4511 O O . ILE B 1 258 ? 19.585 15.666 -8.570 1.00 25.03 258 ILE B O 1
ATOM 4516 N N . GLY B 1 259 ? 20.090 13.640 -9.426 1.00 21.22 259 GLY B N 1
ATOM 4517 C CA . GLY B 1 259 ? 19.603 13.936 -10.760 1.00 22.86 259 GLY B CA 1
ATOM 4518 C C . GLY B 1 259 ? 18.913 12.705 -11.330 1.00 23.62 259 GLY B C 1
ATOM 4519 O O . GLY B 1 259 ? 18.640 11.749 -10.586 1.00 23.46 259 GLY B O 1
ATOM 4520 N N . PHE B 1 260 ? 18.651 12.727 -12.635 1.00 24.16 260 PHE B N 1
ATOM 4521 C CA . PHE B 1 260 ? 18.012 11.615 -13.330 1.00 23.16 260 PHE B CA 1
ATOM 4522 C C . PHE B 1 260 ? 18.950 10.946 -14.323 1.00 23.25 260 PHE B C 1
ATOM 4523 O O . PHE B 1 260 ? 19.630 11.612 -15.094 1.00 22.29 260 PHE B O 1
ATOM 4531 N N . GLY B 1 261 ? 18.963 9.620 -14.305 1.00 23.43 261 GLY B N 1
ATOM 4532 C CA . GLY B 1 261 ? 19.721 8.847 -15.269 1.00 21.94 261 GLY B CA 1
ATOM 4533 C C . GLY B 1 261 ? 18.878 7.668 -15.697 1.00 22.90 261 GLY B C 1
ATOM 4534 O O . GLY B 1 261 ? 19.126 6.548 -15.274 1.00 22.24 261 GLY B O 1
ATOM 4535 N N . SER B 1 262 ? 17.890 7.938 -16.550 1.00 21.35 262 SER B N 1
ATOM 4536 C CA . SER B 1 262 ? 16.813 7.017 -16.882 1.00 23.02 262 SER B CA 1
ATOM 4537 C C . SER B 1 262 ? 17.205 5.590 -17.266 1.00 22.62 262 SER B C 1
ATOM 4538 O O . SER B 1 262 ? 16.548 4.640 -16.833 1.00 21.90 262 SER B O 1
ATOM 4541 N N . ASP B 1 263 ? 18.240 5.450 -18.090 1.00 20.06 263 ASP B N 1
ATOM 4542 C CA . ASP B 1 263 ? 18.581 4.166 -18.717 1.00 26.17 263 ASP B CA 1
ATOM 4543 C C . ASP B 1 263 ? 17.527 3.823 -19.782 1.00 25.81 263 ASP B C 1
ATOM 4544 O O . ASP B 1 263 ? 17.334 2.651 -20.122 1.00 24.01 263 ASP B O 1
ATOM 4549 N N . PHE B 1 264 ? 16.829 4.836 -20.291 1.00 24.12 264 PHE B N 1
ATOM 4550 C CA . PHE B 1 264 ? 15.907 4.609 -21.405 1.00 24.10 264 PHE B CA 1
ATOM 4551 C C . PHE B 1 264 ? 16.639 3.916 -22.557 1.00 24.09 264 PHE B C 1
ATOM 4552 O O . PHE B 1 264 ? 17.803 4.209 -22.841 1.00 25.63 264 PHE B O 1
ATOM 4560 N N . ASP B 1 265 ? 15.942 2.978 -23.194 1.00 25.08 265 ASP B N 1
ATOM 4561 C CA . ASP B 1 265 ? 16.459 2.198 -24.315 1.00 25.22 265 ASP B CA 1
ATOM 4562 C C . ASP B 1 265 ? 17.472 1.134 -23.913 1.00 28.02 265 ASP B C 1
ATOM 4563 O O . ASP B 1 265 ? 17.955 0.384 -24.748 1.00 27.56 265 ASP B O 1
ATOM 4568 N N . GLY B 1 266 ? 17.773 1.051 -22.620 1.00 28.11 266 GLY B N 1
ATOM 4569 C CA . GLY B 1 266 ? 18.672 0.020 -22.138 1.00 27.70 266 GLY B CA 1
ATOM 4570 C C . GLY B 1 266 ? 17.975 -0.991 -21.243 1.00 32.13 266 GLY B C 1
ATOM 4571 O O . GLY B 1 266 ? 18.633 -1.814 -20.606 1.00 30.91 266 GLY B O 1
ATOM 4572 N N . ILE B 1 267 ? 16.643 -0.940 -21.217 1.00 30.50 267 ILE B N 1
ATOM 4573 C CA . ILE B 1 267 ? 15.845 -1.737 -20.285 1.00 31.49 267 ILE B CA 1
ATOM 4574 C C . ILE B 1 267 ? 14.671 -2.467 -20.960 1.00 33.66 267 ILE B C 1
ATOM 4575 O O . ILE B 1 267 ? 13.950 -1.893 -21.780 1.00 33.02 267 ILE B O 1
ATOM 4580 N N . PRO B 1 268 ? 14.474 -3.748 -20.611 1.00 35.22 268 PRO B N 1
ATOM 4581 C CA . PRO B 1 268 ? 13.434 -4.580 -21.233 1.00 35.34 268 PRO B CA 1
ATOM 4582 C C . PRO B 1 268 ? 12.050 -4.348 -20.624 1.00 38.19 268 PRO B C 1
ATOM 4583 O O . PRO B 1 268 ? 11.034 -4.671 -21.238 1.00 37.73 268 PRO B O 1
ATOM 4587 N N . ASP B 1 269 ? 12.026 -3.796 -19.418 1.00 32.39 269 ASP B N 1
ATOM 4588 C CA . ASP B 1 269 ? 10.792 -3.534 -18.690 1.00 32.68 269 ASP B CA 1
ATOM 4589 C C . ASP B 1 269 ? 10.848 -2.093 -18.232 1.00 32.81 269 ASP B C 1
ATOM 4590 O O . ASP B 1 269 ? 11.935 -1.554 -17.998 1.00 32.45 269 ASP B O 1
ATOM 4595 N N . HIS B 1 270 ? 9.682 -1.480 -18.077 1.00 27.76 270 HIS B N 1
ATOM 4596 C CA . HIS B 1 270 ? 9.615 -0.079 -17.685 1.00 26.87 270 HIS B CA 1
ATOM 4597 C C . HIS B 1 270 ? 8.886 0.150 -16.375 1.00 28.53 270 HIS B C 1
ATOM 4598 O O . HIS B 1 270 ? 8.007 -0.624 -15.985 1.00 26.52 270 HIS B O 1
ATOM 4605 N N . VAL B 1 271 ? 9.262 1.241 -15.720 1.00 24.12 271 VAL B N 1
ATOM 4606 C CA . VAL B 1 271 ? 8.550 1.750 -14.565 1.00 25.19 271 VAL B CA 1
ATOM 4607 C C . VAL B 1 271 ? 7.234 2.346 -15.066 1.00 27.02 271 VAL B C 1
ATOM 4608 O O . VAL B 1 271 ? 7.223 3.134 -16.010 1.00 26.56 271 VAL B O 1
ATOM 4612 N N . LYS B 1 272 ? 6.121 1.953 -14.457 1.00 25.80 272 LYS B N 1
ATOM 4613 C CA . LYS B 1 272 ? 4.827 2.445 -14.924 1.00 27.84 272 LYS B CA 1
ATOM 4614 C C . LYS B 1 272 ? 4.758 3.960 -14.702 1.00 25.41 272 LYS B C 1
ATOM 4615 O O . LYS B 1 272 ? 5.006 4.446 -13.593 1.00 26.65 272 LYS B O 1
ATOM 4621 N N . GLY B 1 273 ? 4.438 4.703 -15.756 1.00 27.82 273 GLY B N 1
ATOM 4622 C CA . GLY B 1 273 ? 4.457 6.156 -15.692 1.00 27.13 273 GLY B CA 1
ATOM 4623 C C . GLY B 1 273 ? 5.738 6.747 -16.266 1.00 29.52 273 GLY B C 1
ATOM 4624 O O . GLY B 1 273 ? 5.853 7.966 -16.461 1.00 28.09 273 GLY B O 1
ATOM 4625 N N . LEU B 1 274 ? 6.705 5.878 -16.539 1.00 24.45 274 LEU B N 1
ATOM 4626 C CA . LEU B 1 274 ? 7.970 6.296 -17.133 1.00 25.94 274 LEU B CA 1
ATOM 4627 C C . LEU B 1 274 ? 8.353 5.323 -18.243 1.00 26.53 274 LEU B C 1
ATOM 4628 O O . LEU B 1 274 ? 9.471 4.810 -18.293 1.00 26.71 274 LEU B O 1
ATOM 4633 N N . GLU B 1 275 ? 7.407 5.089 -19.150 1.00 24.75 275 GLU B N 1
ATOM 4634 C CA . GLU B 1 275 ? 7.586 4.150 -20.251 1.00 26.52 275 GLU B CA 1
ATOM 4635 C C . GLU B 1 275 ? 8.514 4.652 -21.356 1.00 26.38 275 GLU B C 1
ATOM 4636 O O . GLU B 1 275 ? 9.106 3.847 -22.077 1.00 27.94 275 GLU B O 1
ATOM 4642 N N . HIS B 1 276 ? 8.615 5.975 -21.505 1.00 25.05 276 HIS B N 1
ATOM 4643 C CA . HIS B 1 276 ? 9.519 6.582 -22.487 1.00 25.84 276 HIS B CA 1
ATOM 4644 C C . HIS B 1 276 ? 9.830 8.019 -22.066 1.00 23.56 276 HIS B C 1
ATOM 4645 O O . HIS B 1 276 ? 9.212 8.541 -21.139 1.00 24.68 276 HIS B O 1
ATOM 4652 N N . VAL B 1 277 ? 10.780 8.653 -22.748 1.00 24.95 277 VAL B N 1
ATOM 4653 C CA . VAL B 1 277 ? 11.300 9.951 -22.302 1.00 25.00 277 VAL B CA 1
ATOM 4654 C C . VAL B 1 277 ? 10.253 11.058 -22.367 1.00 23.76 277 VAL B C 1
ATOM 4655 O O . VAL B 1 277 ? 10.341 12.044 -21.651 1.00 25.57 277 VAL B O 1
ATOM 4659 N N . GLY B 1 278 ? 9.242 10.884 -23.209 1.00 25.43 278 GLY B N 1
ATOM 4660 C CA . GLY B 1 278 ? 8.189 11.878 -23.302 1.00 26.64 278 GLY B CA 1
ATOM 4661 C C . GLY B 1 278 ? 7.267 11.899 -22.097 1.00 28.37 278 GLY B C 1
ATOM 4662 O O . GLY B 1 278 ? 6.402 12.763 -21.989 1.00 26.89 278 GLY B O 1
ATOM 4663 N N . LYS B 1 279 ? 7.448 10.950 -21.183 1.00 25.33 279 LYS B N 1
ATOM 4664 C CA . LYS B 1 279 ? 6.660 10.926 -19.958 1.00 26.69 279 LYS B CA 1
ATOM 4665 C C . LYS B 1 279 ? 7.249 11.840 -18.880 1.00 26.18 279 LYS B C 1
ATOM 4666 O O . LYS B 1 279 ? 6.664 11.994 -17.812 1.00 27.37 279 LYS B O 1
ATOM 4672 N N . TYR B 1 280 ? 8.402 12.445 -19.154 1.00 26.34 280 TYR B N 1
ATOM 4673 C CA . TYR B 1 280 ? 9.123 13.189 -18.118 1.00 25.28 280 TYR B CA 1
ATOM 4674 C C . TYR B 1 280 ? 8.294 14.265 -17.412 1.00 27.91 280 TYR B C 1
ATOM 4675 O O . TYR B 1 280 ? 8.305 14.358 -16.184 1.00 27.34 280 TYR B O 1
ATOM 4684 N N . GLN B 1 281 ? 7.579 15.083 -18.177 1.00 27.53 281 GLN B N 1
ATOM 4685 C CA . GLN B 1 281 ? 6.870 16.192 -17.550 1.00 28.81 281 GLN B CA 1
ATOM 4686 C C . GLN B 1 281 ? 5.791 15.690 -16.585 1.00 26.56 281 GLN B C 1
ATOM 4687 O O . GLN B 1 281 ? 5.611 16.256 -15.511 1.00 28.41 281 GLN B O 1
ATOM 4693 N N . SER B 1 282 ? 5.121 14.598 -16.937 1.00 26.98 282 SER B N 1
ATOM 4694 C CA . SER B 1 282 ? 4.109 14.031 -16.054 1.00 28.69 282 SER B CA 1
ATOM 4695 C C . SER B 1 282 ? 4.753 13.452 -14.791 1.00 30.61 282 SER B C 1
ATOM 4696 O O . SER B 1 282 ? 4.156 13.463 -13.718 1.00 28.47 282 SER B O 1
ATOM 4699 N N . PHE B 1 283 ? 5.970 12.937 -14.921 1.00 26.41 283 PHE B N 1
ATOM 4700 C CA . PHE B 1 283 ? 6.685 12.447 -13.751 1.00 27.89 283 PHE B CA 1
ATOM 4701 C C . PHE B 1 283 ? 7.020 13.612 -12.828 1.00 27.46 283 PHE B C 1
ATOM 4702 O O . PHE B 1 283 ? 6.851 13.515 -11.618 1.00 29.39 283 PHE B O 1
ATOM 4710 N N . LEU B 1 284 ? 7.476 14.724 -13.399 1.00 26.02 284 LEU B N 1
ATOM 4711 C CA . LEU B 1 284 ? 7.810 15.889 -12.586 1.00 28.71 284 LEU B CA 1
ATOM 4712 C C . LEU B 1 284 ? 6.587 16.446 -11.855 1.00 30.49 284 LEU B C 1
ATOM 4713 O O . LEU B 1 284 ? 6.707 16.984 -10.757 1.00 30.60 284 LEU B O 1
ATOM 4718 N N . GLU B 1 285 ? 5.416 16.327 -12.465 1.00 28.17 285 GLU B N 1
ATOM 4719 C CA . GLU B 1 285 ? 4.194 16.755 -11.796 1.00 33.92 285 GLU B CA 1
ATOM 4720 C C . GLU B 1 285 ? 3.934 15.883 -10.573 1.00 31.34 285 GLU B C 1
ATOM 4721 O O . GLU B 1 285 ? 3.506 16.361 -9.518 1.00 30.42 285 GLU B O 1
ATOM 4727 N N . THR B 1 286 ? 4.211 14.592 -10.712 1.00 29.05 286 THR B N 1
ATOM 4728 C CA . THR B 1 286 ? 4.034 13.665 -9.607 1.00 32.72 286 THR B CA 1
ATOM 4729 C C . THR B 1 286 ? 4.932 14.027 -8.418 1.00 32.02 286 THR B C 1
ATOM 4730 O O . THR B 1 286 ? 4.550 13.838 -7.258 1.00 32.90 286 THR B O 1
ATOM 4734 N N . LEU B 1 287 ? 6.115 14.565 -8.712 1.00 28.71 287 LEU B N 1
ATOM 4735 C CA . LEU B 1 287 ? 7.034 15.027 -7.679 1.00 32.31 287 LEU B CA 1
ATOM 4736 C C . LEU B 1 287 ? 6.452 16.190 -6.854 1.00 32.86 287 LEU B C 1
ATOM 4737 O O . LEU B 1 287 ? 6.844 16.407 -5.712 1.00 31.41 287 LEU B O 1
ATOM 4742 N N . GLU B 1 288 ? 5.528 16.946 -7.433 1.00 33.08 288 GLU B N 1
ATOM 4743 C CA . GLU B 1 288 ? 5.034 18.148 -6.756 1.00 36.66 288 GLU B CA 1
ATOM 4744 C C . GLU B 1 288 ? 4.321 17.837 -5.442 1.00 35.43 288 GLU B C 1
ATOM 4745 O O . GLU B 1 288 ? 4.232 18.690 -4.558 1.00 37.33 288 GLU B O 1
ATOM 4751 N N . LYS B 1 289 ? 3.831 16.606 -5.316 1.00 38.20 289 LYS B N 1
ATOM 4752 C CA . LYS B 1 289 ? 3.196 16.148 -4.084 1.00 41.34 289 LYS B CA 1
ATOM 4753 C C . LYS B 1 289 ? 4.220 15.960 -2.968 1.00 40.57 289 LYS B C 1
ATOM 4754 O O . LYS B 1 289 ? 3.873 15.942 -1.784 1.00 39.54 289 LYS B O 1
ATOM 4760 N N . HIS B 1 290 ? 5.487 15.831 -3.349 1.00 34.49 290 HIS B N 1
ATOM 4761 C CA . HIS B 1 290 ? 6.532 15.423 -2.410 1.00 36.00 290 HIS B CA 1
ATOM 4762 C C . HIS B 1 290 ? 7.582 16.493 -2.140 1.00 32.16 290 HIS B C 1
ATOM 4763 O O . HIS B 1 290 ? 8.117 16.595 -1.032 1.00 34.30 290 HIS B O 1
ATOM 4770 N N . TYR B 1 291 ? 7.887 17.278 -3.161 1.00 29.99 291 TYR B N 1
ATOM 4771 C CA . TYR B 1 291 ? 8.980 18.233 -3.095 1.00 32.38 291 TYR B CA 1
ATOM 4772 C C . TYR B 1 291 ? 8.515 19.591 -3.586 1.00 30.69 291 TYR B C 1
ATOM 4773 O O . TYR B 1 291 ? 7.509 19.691 -4.293 1.00 31.34 291 TYR B O 1
ATOM 4782 N N . THR B 1 292 ? 9.254 20.629 -3.210 1.00 29.65 292 THR B N 1
ATOM 4783 C CA . THR B 1 292 ? 8.985 21.969 -3.715 1.00 31.08 292 THR B CA 1
ATOM 4784 C C . THR B 1 292 ? 9.477 22.129 -5.148 1.00 34.29 292 THR B C 1
ATOM 4785 O O . THR B 1 292 ? 10.269 21.322 -5.646 1.00 30.09 292 THR B O 1
ATOM 4789 N N . LYS B 1 293 ? 9.024 23.193 -5.799 1.00 31.85 293 LYS B N 1
ATOM 4790 C CA . LYS B 1 293 ? 9.424 23.473 -7.169 1.00 33.07 293 LYS B CA 1
ATOM 4791 C C . LYS B 1 293 ? 10.938 23.665 -7.247 1.00 33.27 293 LYS B C 1
ATOM 4792 O O . LYS B 1 293 ? 11.580 23.225 -8.198 1.00 31.54 293 LYS B O 1
ATOM 4798 N N . GLU B 1 294 ? 11.502 24.321 -6.234 1.00 32.54 294 GLU B N 1
ATOM 4799 C CA . GLU B 1 294 ? 12.936 24.563 -6.170 1.00 38.80 294 GLU B CA 1
ATOM 4800 C C . GLU B 1 294 ? 13.714 23.251 -6.051 1.00 35.72 294 GLU B C 1
ATOM 4801 O O . GLU B 1 294 ? 14.785 23.077 -6.646 1.00 31.39 294 GLU B O 1
ATOM 4807 N N . GLU B 1 295 ? 13.169 22.329 -5.273 1.00 30.44 295 GLU B N 1
ATOM 4808 C CA . GLU B 1 295 ? 13.806 21.033 -5.089 1.00 29.92 295 GLU B CA 1
ATOM 4809 C C . GLU B 1 295 ? 13.706 20.191 -6.363 1.00 30.98 295 GLU B C 1
ATOM 4810 O O . GLU B 1 295 ? 14.669 19.532 -6.779 1.00 27.19 295 GLU B O 1
ATOM 4816 N N . ILE B 1 296 ? 12.536 20.225 -6.988 1.00 30.19 296 ILE B N 1
ATOM 4817 C CA . ILE B 1 296 ? 12.311 19.479 -8.216 1.00 27.62 296 ILE B CA 1
ATOM 4818 C C . ILE B 1 296 ? 13.206 19.997 -9.336 1.00 29.12 296 ILE B C 1
ATOM 4819 O O . ILE B 1 296 ? 13.707 19.217 -10.143 1.00 27.00 296 ILE B O 1
ATOM 4824 N N . GLU B 1 297 ? 13.407 21.313 -9.386 1.00 28.66 297 GLU B N 1
ATOM 4825 C CA . GLU B 1 297 ? 14.309 21.891 -10.372 1.00 31.80 297 GLU B CA 1
ATOM 4826 C C . GLU B 1 297 ? 15.753 21.438 -10.114 1.00 29.29 297 GLU B C 1
ATOM 4827 O O . GLU B 1 297 ? 16.535 21.286 -11.050 1.00 28.59 297 GLU B O 1
ATOM 4833 N N . GLY B 1 298 ? 16.098 21.229 -8.847 1.00 28.94 298 GLY B N 1
ATOM 4834 C CA . GLY B 1 298 ? 17.390 20.650 -8.495 1.00 29.04 298 GLY B CA 1
ATOM 4835 C C . GLY B 1 298 ? 17.553 19.271 -9.118 1.00 28.22 298 GLY B C 1
ATOM 4836 O O . GLY B 1 298 ? 18.563 18.990 -9.773 1.00 24.74 298 GLY B O 1
ATOM 4837 N N . PHE B 1 299 ? 16.550 18.415 -8.936 1.00 24.53 299 PHE B N 1
ATOM 4838 C CA . PHE B 1 299 ? 16.608 17.067 -9.500 1.00 27.09 299 PHE B CA 1
ATOM 4839 C C . PHE B 1 299 ? 16.646 17.107 -11.031 1.00 26.55 299 PHE B C 1
ATOM 4840 O O . PHE B 1 299 ? 17.376 16.342 -11.676 1.00 23.44 299 PHE B O 1
ATOM 4848 N N . ALA B 1 300 ? 15.853 18.006 -11.614 1.00 25.65 300 ALA B N 1
ATOM 4849 C CA . ALA B 1 300 ? 15.659 18.028 -13.063 1.00 26.35 300 ALA B CA 1
ATOM 4850 C C . ALA B 1 300 ? 16.892 18.524 -13.799 1.00 25.72 300 ALA B C 1
ATOM 4851 O O . ALA B 1 300 ? 17.251 17.986 -14.843 1.00 26.87 300 ALA B O 1
ATOM 4853 N N . SER B 1 301 ? 17.545 19.550 -13.267 1.00 24.75 301 SER B N 1
ATOM 4854 C CA . SER B 1 301 ? 18.663 20.149 -13.991 1.00 27.26 301 SER B CA 1
ATOM 4855 C C . SER B 1 301 ? 19.692 20.868 -13.120 1.00 27.26 301 SER B C 1
ATOM 4856 O O . SER B 1 301 ? 20.889 20.802 -13.397 1.00 27.35 301 SER B O 1
ATOM 4859 N N . ARG B 1 302 ? 19.232 21.569 -12.087 1.00 27.79 302 ARG B N 1
ATOM 4860 C CA . ARG B 1 302 ? 20.108 22.512 -11.383 1.00 28.95 302 ARG B CA 1
ATOM 4861 C C . ARG B 1 302 ? 21.218 21.823 -10.601 1.00 28.54 302 ARG B C 1
ATOM 4862 O O . ARG B 1 302 ? 22.332 22.332 -10.520 1.00 29.11 302 ARG B O 1
ATOM 4870 N N . ASN B 1 303 ? 20.920 20.670 -10.011 1.00 29.30 303 ASN B N 1
ATOM 4871 C CA . ASN B 1 303 ? 21.955 19.940 -9.292 1.00 28.01 303 ASN B CA 1
ATOM 4872 C C . ASN B 1 303 ? 23.100 19.579 -10.231 1.00 26.84 303 ASN B C 1
ATOM 4873 O O . ASN B 1 303 ? 24.263 19.864 -9.947 1.00 28.03 303 ASN B O 1
ATOM 4878 N N . PHE B 1 304 ? 22.771 18.966 -11.360 1.00 26.98 304 PHE B N 1
ATOM 4879 C CA . PHE B 1 304 ? 23.789 18.643 -12.345 1.00 27.25 304 PHE B CA 1
ATOM 4880 C C . PHE B 1 304 ? 24.552 19.894 -12.763 1.00 26.92 304 PHE B C 1
ATOM 4881 O O . PHE B 1 304 ? 25.784 19.897 -12.828 1.00 25.59 304 PHE B O 1
ATOM 4889 N N . LEU B 1 305 ? 23.819 20.963 -13.038 1.00 27.16 305 LEU B N 1
ATOM 4890 C CA . LEU B 1 305 ? 24.452 22.189 -13.510 1.00 28.49 305 LEU B CA 1
ATOM 4891 C C . LEU B 1 305 ? 25.391 22.793 -12.468 1.00 28.47 305 LEU B C 1
ATOM 4892 O O . LEU B 1 305 ? 26.381 23.445 -12.814 1.00 30.78 305 LEU B O 1
ATOM 4897 N N . ASN B 1 306 ? 25.081 22.563 -11.198 1.00 29.63 306 ASN B N 1
ATOM 4898 C CA . ASN B 1 306 ? 25.931 22.995 -10.092 1.00 29.98 306 ASN B CA 1
ATOM 4899 C C . ASN B 1 306 ? 27.172 22.121 -9.910 1.00 30.65 306 ASN B C 1
ATOM 4900 O O . ASN B 1 306 ? 28.055 22.453 -9.119 1.00 34.44 306 ASN B O 1
ATOM 4905 N N . HIS B 1 307 ? 27.231 21.006 -10.639 1.00 27.63 307 HIS B N 1
ATOM 4906 C CA . HIS B 1 307 ? 28.312 20.032 -10.484 1.00 28.60 307 HIS B CA 1
ATOM 4907 C C . HIS B 1 307 ? 29.138 19.809 -11.753 1.00 29.51 307 HIS B C 1
ATOM 4908 O O . HIS B 1 307 ? 29.743 18.756 -11.928 1.00 30.43 307 HIS B O 1
ATOM 4915 N N . LEU B 1 308 ? 29.174 20.795 -12.638 1.00 26.80 308 LEU B N 1
ATOM 4916 C CA . LEU B 1 308 ? 29.968 20.656 -13.857 1.00 27.44 308 LEU B CA 1
ATOM 4917 C C . LEU B 1 308 ? 31.452 20.706 -13.508 1.00 30.26 308 LEU B C 1
ATOM 4918 O O . LEU B 1 308 ? 31.873 21.543 -12.709 1.00 33.96 308 LEU B O 1
ATOM 4923 N N . PRO B 1 309 ? 32.244 19.792 -14.087 1.00 31.68 309 PRO B N 1
ATOM 4924 C CA . PRO B 1 309 ? 33.689 19.788 -13.836 1.00 33.71 309 PRO B CA 1
ATOM 4925 C C . PRO B 1 309 ? 34.317 21.119 -14.212 1.00 36.61 309 PRO B C 1
ATOM 4926 O O . PRO B 1 309 ? 34.053 21.636 -15.297 1.00 33.47 309 PRO B O 1
ATOM 4930 N N . LYS B 1 310 ? 35.143 21.653 -13.318 1.00 39.87 310 LYS B N 1
ATOM 4931 C CA . LYS B 1 310 ? 35.802 22.935 -13.540 1.00 47.13 310 LYS B CA 1
ATOM 4932 C C . LYS B 1 310 ? 37.279 22.854 -13.163 1.00 45.53 310 LYS B C 1
ATOM 4933 O O . LYS B 1 310 ? 37.630 22.261 -12.141 1.00 49.31 310 LYS B O 1
#

Foldseek 3Di:
DAEFAAAAAAQLQLCLVCVNVDQLQDRPVFLHHVVLCVLLNYLEYEHEQDDDPPPDLVCLQVVSVVSLVCCVPRVPCNVPQEHEDQDLVCSVPPDSSHHYYAYAYAAPSNQALHVVSVVVVNVSRHQEYENHAQADDQAAGFQPYPVLGAGDVSVLVNQVVNLVSQGEYEDQRHRPHNLVVSLVRHLAYEPSEAFECVAAVPSRHAYLVSLLSCVVSLYAYAYEWFQNRQHNVSAAALVSSVVRQVVSVVSVCLLRAEHHHHGNNYPAGHHQSGHSSSNVVSLVVCVVPDPPVSSSSHRPVSVSVRRRD/DAAFAAAAAAQLVVCLVCVPPAALCCRPLFLHGDVLNVLLNYAEYEHEQDDDPPPDLVCLQVSSVVSLVCCVPRVPCVVPAEHEDQDLVCSVPPDSRHHYYAYAYAAPSNCALPVVSVVVVNVSRHAEYENHAQADDQAAGFQVYPVLGAGDVSVLVNQVVNQVSQGEHAPQRHRPRNLVVSLVRHLAYEPSEAFECVAAVPSSHAYLVSLLSCVVSLYAYAYEFFQNRQHNVSAAALVSSVVRVVVSVVSVCLLRAEHHHHGNVYPDGHHQSSHSSSNVVSLVVCVVPDPPVSSNSHGPVSVSVRRRD

Nearest PDB structures (foldseek):
  3neh-assembly2_B  TM=1.002E+00  e=7.719E-67  Listeria monocytogenes serotype 4b str. F2365
  3lu2-assembly1_A  TM=1.000E+00  e=3.978E-65  Listeria monocytogenes
  1itq-assembly1_B  TM=9.435E-01  e=1.846E-27  Homo sapiens
  6vgo-assembly1_A  TM=9.330E-01  e=1.714E-23  Homo sapiens
  2i5g-assembly1_B  TM=8.480E-01  e=4.170E-22  Pseudomonas aeruginosa